Protein AF-A0AA36FVT6-F1 (afdb_monomer)

Nearest PDB structures (foldseek):
  1o7d-assembly1_D  TM=7.361E-01  e=1.293E-08  Bos taurus
  5xqo-assembly1_A  TM=3.105E-01  e=2.558E-03  Penicillium chrysogenum
  5xdn-assembly1_B  TM=1.486E-01  e=8.390E+00  Homo sapiens

Foldseek 3Di:
DDDDDDAFDQKFFDDDDDDDPDPVPFFAKEKEWCDDDPPDDPSYHYDYDQQWDWDDAPFKIWIAGSQWRDTQKIATPVGDIKGKDKFKWKFFKDDFPPDPDPPGDQIDADPDDHTPDDTHGADADRGWIKMWIDGPAKTKIWGQHHPQWRKIKMWIDGHPAQWTKIKIKTHNLPPPGWMWMFIDIDIPDPQPQADWDDDVLQWIFGDDTDTDDTWFQAHRPPPPRGTRNRTDTDMDMDIDGDFDFADDPDPPPPDRTDFAALSRNVRVCCVVPPDDDDDDPDDDPDRMDDFWPHDDQSQKDWPDKAWDWDAQPPPPVSDIHTAQKIKTKMAGADHDPRGPPCPSPPPRPPDFWDQPCNTTDDGWPFKWWADPVNPGTHPDTDRIGGHDHSDMTMMMTGD

pLDDT: mean 87.72, std 10.29, range [48.97, 98.25]

Mean predicted aligned error: 7.62 Å

Solvent-accessible surface area (backbone atoms only — not comparable to full-atom values): 23651 Å² total; per-residue (Å²): 141,88,81,91,80,87,70,62,51,70,44,48,75,76,84,86,89,79,91,74,97,67,74,88,82,63,85,67,45,42,33,35,16,74,62,85,63,88,87,64,55,87,84,45,52,78,45,80,43,69,58,64,47,79,50,68,51,83,44,33,34,41,31,23,35,42,62,43,44,35,53,43,32,43,34,40,68,90,66,56,71,44,52,30,50,52,48,51,31,35,30,40,50,38,63,85,79,78,63,100,55,98,83,66,74,83,32,26,23,88,87,40,91,40,56,64,59,78,74,36,79,56,64,61,62,102,69,36,58,38,41,33,40,44,38,90,57,45,30,36,36,43,14,42,47,36,66,94,26,67,26,38,40,34,40,36,43,39,57,80,41,75,44,40,36,36,39,38,36,39,38,57,51,84,58,94,59,46,42,33,36,29,64,44,76,46,60,80,71,90,48,87,94,64,44,68,37,66,53,93,84,72,48,29,34,71,50,93,84,53,74,74,55,70,35,22,84,35,44,36,85,82,80,77,85,48,45,38,68,81,55,58,77,42,78,50,79,49,72,49,73,83,80,65,65,58,85,64,93,64,81,86,77,80,70,71,65,54,58,50,32,64,68,54,48,51,51,52,44,54,69,78,62,55,86,86,82,86,86,78,91,80,83,67,94,72,53,75,50,62,47,35,66,57,70,70,53,84,48,48,44,81,78,42,79,44,79,36,64,50,76,68,35,79,90,54,90,55,43,65,48,80,45,66,31,33,42,39,32,40,34,27,56,57,61,36,78,44,45,72,74,45,84,68,58,76,75,37,70,81,63,55,60,45,56,61,52,70,39,40,67,61,75,59,74,46,28,20,45,31,43,91,84,64,83,46,68,47,86,61,75,43,54,66,41,76,51,53,69,68,35,76,48,28,33,42,38,32,86

Secondary structure (DSSP, 8-state):
--------TTEE--------SS-TTPPPPEEEESSPPTT--TTSEEEE--S-EEEE-SSEEEEE-TTT--EEEEEETTS-EEEEEEEEEEEPBPPTT-S--TT-----SSS---BSSS-EEPPPPSS--EEEEE-SSEEEEEEE--GGGT-EEEEEEETT-SEEEEEEEE--TT--S-EEEEEEEEES---TT---EEETTTEEES---EEEEEE-SS--SSS--S-S-----EEEEEEEE--PBP--SS---S-SEE---HHHHHHHHHHHS-------SS--S-S-EESBSSPPPTTEEEEEEEEEEPPPBTTTTTB--EEEEEEEEEEE----TTBS-TTTHHHHTT--EEESTTTBSS---EEEEE-TTSSSEEEEE-SEEE--TT-EEEEEEE-

InterPro domains:
  IPR011013 Galactose mutarotase-like domain superfamily [SSF74650] (46-396)
  IPR011682 Glycosyl hydrolase family 38, C-terminal [PF07748] (55-206)
  IPR050843 Glycosyl Hydrolase Family 38 [PTHR11607] (3-206)

Organism: NCBI:txid96644

Sequence (399 aa):
MCFWAEVSALASEVFELHSMDEPSTAELVLVKGRAKPEGLDDFFEFEQSSGSVELSNSLLTAVFSGNTGFLKEIRLESGEKVDVNAHFVKYGARPSGSLKNRGGDNLSGAYIFLPNGAAKPMDYVSQPAFVVAEGPLVKRVLAMGPNDGKLVQSYSLEKGSYLIGICNTIDLSNRPDNIEVALRFETNIDSGADLFTDLNGLQMIRHVEVMLDRRTQQDDNRGLLQALADNRPTVSHFRLLLEPLETTSQKIADSPMGHLTSIAHHASLSLLYPWVKIMGKGIPTHRNVRGLTSSLPCDVHLVTLRTMTGPTDYNNNRAVKPKNEAALVLRRWLPECRGSRSILDQECTNLTQVNVRDLFVGSVKSVHEASLTMLYVDETPRELVALEPHRVKTVKIVY

Structure (mmCIF, N/CA/C/O backbone):
data_AF-A0AA36FVT6-F1
#
_entry.id   AF-A0AA36FVT6-F1
#
loop_
_atom_site.group_PDB
_atom_site.id
_atom_site.type_symbol
_atom_site.label_atom_id
_atom_site.label_alt_id
_atom_site.label_comp_id
_atom_site.label_asym_id
_atom_site.label_entity_id
_atom_site.label_seq_id
_atom_site.pdbx_PDB_ins_code
_atom_site.Cartn_x
_atom_site.Cartn_y
_atom_site.Cartn_z
_atom_site.occupancy
_atom_site.B_iso_or_equiv
_atom_site.auth_seq_id
_atom_site.auth_comp_id
_atom_site.auth_asym_id
_atom_site.auth_atom_id
_atom_site.pdbx_PDB_model_num
ATOM 1 N N . MET A 1 1 ? -2.789 21.930 1.749 1.00 80.12 1 MET A N 1
ATOM 2 C CA . MET A 1 1 ? -3.147 22.113 0.327 1.00 80.12 1 MET A CA 1
ATOM 3 C C . MET A 1 1 ? -3.119 20.763 -0.378 1.00 80.12 1 MET A C 1
ATOM 5 O O . MET A 1 1 ? -2.156 20.026 -0.197 1.00 80.12 1 MET A O 1
ATOM 9 N N . CYS A 1 2 ? -4.160 20.445 -1.145 1.00 87.88 2 CYS A N 1
ATOM 10 C CA . CYS A 1 2 ? -4.213 19.294 -2.051 1.00 87.88 2 CYS A CA 1
ATOM 11 C C . CYS A 1 2 ? -4.591 19.812 -3.443 1.00 87.88 2 CYS A C 1
ATOM 13 O O . CYS A 1 2 ? -5.366 20.761 -3.530 1.00 87.88 2 CYS A O 1
ATOM 15 N N . PHE A 1 3 ? -4.079 19.199 -4.506 1.00 89.06 3 PHE A N 1
ATOM 16 C CA . PHE A 1 3 ? -4.468 19.499 -5.884 1.00 89.06 3 PHE A CA 1
ATOM 17 C C . PHE A 1 3 ? -4.393 18.223 -6.728 1.00 89.06 3 PHE A C 1
ATOM 19 O O . PHE A 1 3 ? -3.724 17.264 -6.339 1.00 89.06 3 PHE A O 1
ATOM 26 N N . TRP A 1 4 ? -5.089 18.212 -7.863 1.00 88.00 4 TRP A N 1
ATOM 27 C CA . TRP A 1 4 ? -4.993 17.134 -8.843 1.00 88.00 4 TRP A CA 1
ATOM 28 C C . TRP A 1 4 ? -3.821 17.384 -9.784 1.00 88.00 4 TRP A C 1
ATOM 30 O O . TRP A 1 4 ? -3.707 18.465 -10.358 1.00 88.00 4 TRP A O 1
ATOM 40 N N . ALA A 1 5 ? -2.972 16.374 -9.940 1.00 89.75 5 ALA A N 1
ATOM 41 C CA . ALA A 1 5 ? -1.885 16.367 -10.903 1.00 89.75 5 ALA A CA 1
ATOM 42 C C . ALA A 1 5 ? -2.087 15.195 -11.860 1.00 89.75 5 ALA A C 1
ATOM 44 O O . ALA A 1 5 ? -2.296 14.064 -11.423 1.00 89.75 5 ALA A O 1
ATOM 45 N N . GLU A 1 6 ? -1.992 15.470 -13.153 1.00 89.00 6 GLU A N 1
ATOM 46 C CA . GLU A 1 6 ? -1.902 14.452 -14.190 1.00 89.00 6 GLU A CA 1
ATOM 47 C C . GLU A 1 6 ? -0.474 14.466 -14.728 1.00 89.00 6 GLU A C 1
ATOM 49 O O . GLU A 1 6 ? 0.053 15.522 -15.072 1.00 89.00 6 GLU A O 1
ATOM 54 N N . VAL A 1 7 ? 0.175 13.304 -14.760 1.00 89.56 7 VAL A N 1
ATOM 55 C CA . VAL A 1 7 ? 1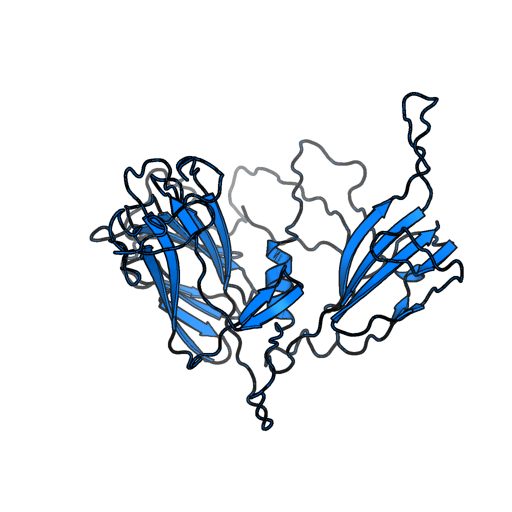.548 13.169 -15.255 1.00 89.56 7 VAL A CA 1
ATOM 56 C C . VAL A 1 7 ? 1.605 11.963 -16.165 1.00 89.56 7 VAL A C 1
ATOM 58 O O . VAL A 1 7 ? 1.086 10.892 -15.848 1.00 89.56 7 VAL A O 1
ATOM 61 N N . SER A 1 8 ? 2.254 12.150 -17.307 1.00 89.56 8 SER A N 1
ATOM 62 C CA . SER A 1 8 ? 2.417 11.093 -18.298 1.00 89.56 8 SER A CA 1
ATOM 63 C C . SER A 1 8 ? 3.324 9.962 -17.796 1.00 89.56 8 SER A C 1
ATOM 65 O O . SER A 1 8 ? 4.133 10.131 -16.883 1.00 89.56 8 SER A O 1
ATOM 67 N N . ALA A 1 9 ? 3.214 8.788 -18.418 1.00 89.12 9 ALA A N 1
ATOM 68 C CA . ALA A 1 9 ? 4.025 7.634 -18.051 1.00 89.12 9 ALA A CA 1
ATOM 69 C C . ALA A 1 9 ? 5.533 7.926 -18.194 1.00 89.12 9 ALA A C 1
ATOM 71 O O . ALA A 1 9 ? 5.986 8.446 -19.215 1.00 89.12 9 ALA A O 1
ATOM 72 N N . LEU A 1 10 ? 6.306 7.579 -17.155 1.00 91.44 10 LEU A N 1
ATOM 73 C CA . LEU A 1 10 ? 7.747 7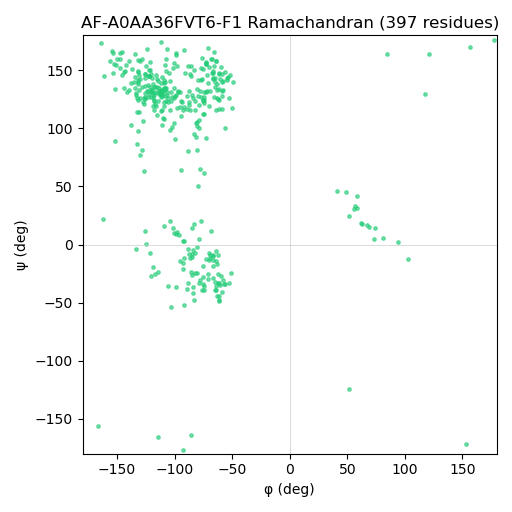.852 -17.051 1.00 91.44 10 LEU A CA 1
ATOM 74 C C . LEU A 1 10 ? 8.095 9.319 -17.374 1.00 91.44 10 LEU A C 1
ATOM 76 O O . LEU A 1 10 ? 9.020 9.594 -18.142 1.00 91.44 10 LEU A O 1
ATOM 80 N N . ALA A 1 11 ? 7.323 10.259 -16.831 1.00 91.62 11 ALA A N 1
ATOM 81 C CA . ALA A 1 11 ? 7.507 11.686 -17.057 1.00 91.62 11 ALA A CA 1
ATOM 82 C C . ALA A 1 11 ? 7.679 12.473 -15.752 1.00 91.62 11 ALA A C 1
ATOM 84 O O . ALA A 1 11 ? 7.430 11.968 -14.656 1.00 91.62 11 ALA A O 1
ATOM 85 N N . SER A 1 12 ? 8.092 13.731 -15.885 1.00 90.81 12 SER A N 1
ATOM 86 C CA . SER A 1 12 ? 8.058 14.726 -14.814 1.00 90.81 12 SER A CA 1
ATOM 87 C C . SER A 1 12 ? 7.250 15.941 -15.253 1.00 90.81 12 SER A C 1
ATOM 89 O O . SER A 1 12 ? 7.462 16.435 -16.360 1.00 90.81 12 SER A O 1
ATOM 91 N N . GLU A 1 13 ? 6.414 16.452 -14.354 1.00 89.62 13 GLU A N 1
ATOM 92 C CA . GLU A 1 13 ? 5.653 17.694 -14.522 1.00 89.62 13 GLU A CA 1
ATOM 93 C C . GLU A 1 13 ? 6.000 18.664 -13.385 1.00 89.62 13 GLU A C 1
ATOM 95 O O . GLU A 1 13 ? 6.334 18.244 -12.270 1.00 89.62 13 GLU A O 1
ATOM 100 N N . VAL A 1 14 ? 5.927 19.966 -13.662 1.00 90.50 14 VAL A N 1
ATOM 101 C CA . VAL A 1 14 ? 6.322 21.025 -12.723 1.00 90.50 14 VAL A CA 1
ATOM 102 C C . VAL A 1 14 ? 5.127 21.903 -12.389 1.00 90.50 14 VAL A C 1
ATOM 104 O O . VAL A 1 14 ? 4.521 22.507 -13.270 1.00 90.50 14 VAL A O 1
ATOM 107 N N . PHE A 1 15 ? 4.847 22.025 -11.093 1.00 89.69 15 PHE A N 1
ATOM 108 C CA . PHE A 1 15 ? 3.786 22.865 -10.548 1.00 89.69 15 PHE A CA 1
ATOM 109 C C . PHE A 1 15 ? 4.395 23.977 -9.692 1.00 89.69 15 PHE A C 1
ATOM 111 O O . PHE A 1 15 ? 5.371 23.752 -8.974 1.00 89.69 15 PHE A O 1
ATOM 118 N N . GLU A 1 16 ? 3.813 25.173 -9.755 1.00 89.19 16 GLU A N 1
ATOM 119 C CA . GLU A 1 16 ? 4.255 26.337 -8.986 1.00 89.19 16 GLU A CA 1
ATOM 120 C C . GLU A 1 16 ? 3.233 26.662 -7.894 1.00 89.19 16 GLU A C 1
ATOM 122 O O . GLU A 1 16 ? 2.029 26.692 -8.146 1.00 89.19 16 GLU A O 1
ATOM 127 N N . LEU A 1 17 ? 3.722 26.901 -6.676 1.00 87.81 17 LEU A N 1
ATOM 128 C CA . LEU A 1 17 ? 2.894 27.248 -5.524 1.00 87.81 17 LEU A CA 1
ATOM 129 C C . LEU A 1 17 ? 3.119 28.711 -5.168 1.00 87.81 17 LEU A C 1
ATOM 131 O O . LEU A 1 17 ? 4.234 29.101 -4.820 1.00 87.81 17 LEU A O 1
ATOM 135 N N . HIS A 1 18 ? 2.050 29.497 -5.240 1.00 85.06 18 HIS A N 1
ATOM 136 C CA . HIS A 1 18 ? 2.056 30.926 -4.947 1.00 85.06 18 HIS A CA 1
ATOM 137 C C . HIS A 1 18 ? 1.260 31.181 -3.668 1.00 85.06 18 HIS A C 1
ATOM 139 O O . HIS A 1 18 ? 0.158 30.659 -3.512 1.00 85.06 18 HIS A O 1
ATOM 145 N N . SER A 1 19 ? 1.824 31.965 -2.749 1.00 83.06 19 SER A N 1
ATOM 146 C CA . SER A 1 19 ? 1.078 32.461 -1.588 1.00 83.06 19 SER A CA 1
ATOM 147 C C . SER A 1 19 ? 0.162 33.597 -2.031 1.00 83.06 19 SER A C 1
ATOM 149 O O . SER A 1 19 ? 0.560 34.411 -2.863 1.00 83.06 19 SER A O 1
ATOM 151 N N . MET A 1 20 ? -1.039 33.666 -1.467 1.00 76.69 20 MET A N 1
ATOM 152 C CA . MET A 1 20 ? -1.988 34.759 -1.686 1.00 76.69 20 MET A CA 1
ATOM 153 C C . MET A 1 20 ? -2.499 35.264 -0.337 1.00 76.69 20 MET A C 1
ATOM 155 O O . MET A 1 20 ? -2.636 34.469 0.592 1.00 76.69 20 MET A O 1
ATOM 159 N N . ASP A 1 21 ? -2.768 36.567 -0.245 1.00 73.31 21 ASP A N 1
ATOM 160 C CA . ASP A 1 21 ? -3.175 37.223 1.006 1.00 73.31 21 ASP A CA 1
ATOM 161 C C . ASP A 1 21 ? -4.680 37.074 1.307 1.00 73.31 21 ASP A C 1
ATOM 163 O O . ASP A 1 21 ? -5.074 37.110 2.470 1.00 73.31 21 ASP A O 1
ATOM 167 N N . GLU A 1 22 ? -5.526 36.855 0.291 1.00 67.56 22 GLU A N 1
ATOM 168 C CA . GLU A 1 22 ? -6.965 36.605 0.462 1.00 67.56 22 GLU A CA 1
ATOM 169 C C . GLU A 1 22 ? -7.367 35.201 -0.030 1.00 67.56 22 GLU A C 1
ATOM 171 O O . GLU A 1 22 ? -6.980 34.799 -1.131 1.00 67.56 22 GLU A O 1
ATOM 176 N N . PRO A 1 23 ? -8.200 34.452 0.722 1.00 62.97 23 PRO A N 1
ATOM 177 C CA . PRO A 1 23 ? -8.568 33.067 0.409 1.00 62.97 23 PRO A CA 1
ATOM 178 C C . PRO A 1 23 ? -9.606 32.915 -0.722 1.00 62.97 23 PRO A C 1
ATOM 180 O O . PRO A 1 23 ? -10.251 31.876 -0.832 1.00 62.97 23 PRO A O 1
ATOM 183 N N . SER A 1 24 ? -9.780 33.920 -1.583 1.00 57.41 24 SER A N 1
ATOM 184 C CA . SER A 1 24 ? -11.012 34.169 -2.355 1.00 57.41 24 SER A CA 1
ATOM 185 C C . SER A 1 24 ? -11.424 33.105 -3.388 1.00 57.41 24 SER A C 1
ATOM 187 O O . SER A 1 24 ? -12.510 33.209 -3.954 1.00 57.41 24 SER A O 1
ATOM 189 N N . THR A 1 25 ? -10.616 32.065 -3.625 1.00 59.56 25 THR A N 1
ATOM 190 C CA . THR A 1 25 ? -10.931 30.972 -4.572 1.00 59.56 25 THR A CA 1
ATOM 191 C C . THR A 1 25 ? -10.677 29.556 -4.043 1.00 59.56 25 THR A C 1
ATOM 193 O O . THR A 1 25 ? -10.984 28.589 -4.741 1.00 59.56 25 THR A O 1
ATOM 196 N N . ALA A 1 26 ? -10.127 29.392 -2.835 1.00 63.12 26 ALA A N 1
ATOM 197 C CA . ALA A 1 26 ? -9.807 28.068 -2.307 1.00 63.12 26 ALA A CA 1
ATOM 198 C C . ALA A 1 26 ? -11.017 27.469 -1.577 1.00 63.12 26 ALA A C 1
ATOM 200 O O . ALA A 1 26 ? -11.491 28.021 -0.588 1.00 63.12 26 ALA A O 1
ATOM 201 N N . GLU A 1 27 ? -11.497 26.314 -2.040 1.00 72.81 27 GLU A N 1
ATOM 202 C CA . GLU A 1 27 ? -12.509 25.537 -1.321 1.00 72.81 27 GLU A CA 1
ATOM 203 C C . GLU A 1 27 ? -11.957 25.113 0.053 1.00 72.81 27 GLU A C 1
ATOM 205 O O . GLU A 1 27 ? -10.948 24.402 0.150 1.00 72.81 27 GLU A O 1
ATOM 210 N N . LEU A 1 28 ? -12.601 25.601 1.116 1.00 76.06 28 LEU A N 1
ATOM 211 C CA . LEU A 1 28 ? -12.169 25.402 2.497 1.00 76.06 28 LEU A CA 1
ATOM 212 C C . LEU A 1 28 ? -12.412 23.962 2.966 1.00 76.06 28 LEU A C 1
ATOM 214 O O . LEU A 1 28 ? -13.267 23.239 2.453 1.00 76.06 28 LEU A O 1
ATOM 218 N N . VAL A 1 29 ? -11.631 23.546 3.963 1.00 88.12 29 VAL A N 1
ATOM 219 C CA . VAL A 1 29 ? -11.785 22.246 4.623 1.00 88.12 29 VAL A CA 1
ATOM 220 C C . VAL A 1 29 ? -12.649 22.433 5.860 1.00 88.12 29 VAL A C 1
ATOM 222 O O . VAL A 1 29 ? -12.288 23.198 6.753 1.00 88.12 29 VAL A O 1
ATOM 225 N N . LEU A 1 30 ? -13.743 21.682 5.933 1.00 91.81 30 LEU A N 1
ATOM 226 C CA . LEU A 1 30 ? -14.578 21.610 7.124 1.00 91.81 30 LEU A CA 1
ATOM 227 C C . LEU A 1 30 ? -13.999 20.578 8.092 1.00 91.81 30 LEU A C 1
ATOM 229 O O . LEU A 1 30 ? -13.781 19.419 7.727 1.00 91.81 30 LEU A O 1
ATOM 233 N N . VAL A 1 31 ? -13.757 20.986 9.333 1.00 94.25 31 VAL A N 1
ATOM 234 C CA . VAL A 1 31 ? -13.250 20.109 10.387 1.00 94.25 31 VAL A CA 1
ATOM 235 C C . VAL A 1 31 ? -14.386 19.730 11.327 1.00 94.25 31 VAL A C 1
ATOM 237 O O . VAL A 1 31 ? -15.024 20.595 11.916 1.00 94.25 31 VAL A O 1
ATOM 240 N N . LYS A 1 32 ? -14.627 18.431 11.510 1.00 94.31 32 LYS A N 1
ATOM 241 C CA . LYS A 1 32 ? -15.653 17.914 12.422 1.00 94.31 32 LYS A CA 1
ATOM 242 C C . LYS A 1 32 ? -15.040 17.108 13.555 1.00 94.31 32 LYS A C 1
ATOM 244 O O . LYS A 1 32 ? -14.055 16.396 13.366 1.00 94.31 32 LYS A O 1
ATOM 249 N N . GLY A 1 33 ? -15.642 17.171 14.735 1.00 92.31 33 GLY A N 1
ATOM 250 C CA . GLY A 1 33 ? -15.237 16.347 15.875 1.00 92.31 33 GLY A CA 1
ATOM 251 C C . GLY A 1 33 ? -16.036 16.660 17.132 1.00 92.31 33 GLY A C 1
ATOM 252 O O . GLY A 1 33 ? -16.844 17.583 17.154 1.00 92.31 33 GLY A O 1
ATOM 253 N N . ARG A 1 34 ? -15.803 15.911 18.214 1.00 89.94 34 ARG A N 1
ATOM 254 C CA . ARG A 1 34 ? -16.538 16.128 19.477 1.00 89.94 34 ARG A CA 1
ATOM 255 C C . ARG A 1 34 ? -16.211 17.463 20.148 1.00 89.94 34 ARG A C 1
ATOM 257 O O . ARG A 1 34 ? -17.049 18.003 20.866 1.00 89.94 34 ARG A O 1
ATOM 264 N N . ALA A 1 35 ? -14.999 17.966 19.927 1.00 89.31 35 ALA A N 1
ATOM 265 C CA . ALA A 1 35 ? -14.499 19.238 20.431 1.00 89.31 35 ALA A CA 1
ATOM 266 C C . ALA A 1 35 ? -13.520 19.847 19.416 1.00 89.31 35 ALA A C 1
ATOM 268 O O . ALA A 1 35 ? -12.882 19.103 18.664 1.00 89.31 35 ALA A O 1
ATOM 269 N N . LYS A 1 36 ? -13.408 21.185 19.400 1.00 89.50 36 LYS A N 1
ATOM 270 C CA . LYS A 1 36 ? -12.467 21.902 18.526 1.00 89.50 36 LYS A CA 1
ATOM 271 C C . LYS A 1 36 ? -11.038 21.480 18.900 1.00 89.50 36 LYS A C 1
ATOM 273 O O . LYS A 1 36 ? -10.689 21.595 20.077 1.00 89.50 36 LYS A O 1
ATOM 278 N N . PRO A 1 37 ? -10.221 20.985 17.951 1.00 89.81 37 PRO A N 1
ATOM 279 C CA . PRO A 1 37 ? -8.825 20.667 18.222 1.00 89.81 37 PRO A CA 1
ATOM 280 C C . PRO A 1 37 ? -8.061 21.898 18.715 1.00 89.81 37 PRO A C 1
ATOM 282 O O . PRO A 1 37 ? -8.249 23.003 18.201 1.00 89.81 37 PRO A O 1
ATOM 285 N N . GLU A 1 38 ? -7.186 21.703 19.699 1.00 90.00 38 GLU A N 1
ATOM 286 C CA . GLU A 1 38 ? -6.296 22.763 20.168 1.00 90.00 38 GLU A CA 1
ATOM 287 C C . GLU A 1 38 ? -5.349 23.191 19.037 1.00 90.00 38 GLU A C 1
ATOM 289 O O . GLU A 1 38 ? -4.780 22.349 18.341 1.00 90.00 38 GLU A O 1
ATOM 294 N N . GLY A 1 39 ? -5.207 24.502 18.828 1.00 87.94 39 GLY A N 1
ATOM 295 C CA . GLY A 1 39 ? -4.367 25.050 17.761 1.00 87.94 39 GLY A CA 1
ATOM 296 C C . GLY A 1 39 ? -4.949 24.928 16.348 1.00 87.94 39 GLY A C 1
ATOM 297 O O . GLY A 1 39 ? -4.206 25.112 15.386 1.00 87.94 39 GLY A O 1
ATOM 298 N N . LEU A 1 40 ? -6.247 24.622 16.196 1.00 87.50 40 LEU A N 1
ATOM 299 C CA . LEU A 1 40 ? -6.900 24.716 14.890 1.00 87.50 40 LEU A CA 1
ATOM 300 C C . LEU A 1 40 ? -6.914 26.178 14.426 1.00 87.50 40 LEU A C 1
ATOM 302 O O . LEU A 1 40 ? -7.553 27.015 15.066 1.00 87.50 40 LEU A O 1
ATOM 306 N N . ASP A 1 41 ? -6.211 26.435 13.323 1.00 85.88 41 ASP A N 1
ATOM 307 C CA . ASP A 1 41 ? -6.137 27.736 12.657 1.00 85.88 41 ASP A CA 1
ATOM 308 C C . ASP A 1 41 ? -7.543 28.265 12.330 1.00 85.88 41 ASP A C 1
ATOM 310 O O . ASP A 1 41 ? -8.420 27.492 11.932 1.00 85.88 41 ASP A O 1
ATOM 314 N N . ASP A 1 42 ? -7.753 29.574 12.484 1.00 80.75 42 ASP A N 1
ATOM 315 C CA . ASP A 1 42 ? -9.034 30.234 12.202 1.00 80.75 42 ASP A CA 1
ATOM 316 C C . ASP A 1 42 ? -9.423 30.157 10.716 1.00 80.75 42 ASP A C 1
ATOM 318 O O . ASP A 1 42 ? -10.585 30.354 10.368 1.00 80.75 42 ASP A O 1
ATOM 322 N N . PHE A 1 43 ? -8.474 29.799 9.846 1.00 79.38 43 PHE A N 1
ATOM 323 C CA . PHE A 1 43 ? -8.719 29.441 8.454 1.00 79.38 43 PHE A CA 1
ATOM 324 C C . PHE A 1 43 ? -9.665 28.237 8.281 1.00 79.38 43 PHE A C 1
ATOM 326 O O . PHE A 1 43 ? -10.315 28.117 7.243 1.00 79.38 43 PHE A O 1
ATOM 333 N N . PHE A 1 44 ? -9.742 27.325 9.257 1.00 86.06 44 PHE A N 1
ATOM 334 C CA . PHE A 1 44 ? -10.593 26.137 9.177 1.00 86.06 44 PHE A CA 1
ATOM 335 C C . PHE A 1 44 ? -11.910 26.325 9.926 1.00 86.06 44 PHE A C 1
ATOM 337 O O . PHE A 1 44 ? -11.937 26.618 11.124 1.00 86.06 44 PHE A O 1
ATOM 344 N N . GLU A 1 45 ? -13.016 26.038 9.244 1.00 88.75 45 GLU A N 1
ATOM 345 C CA . GLU A 1 45 ? -14.321 25.950 9.891 1.00 88.75 45 GLU A CA 1
ATOM 346 C C . GLU A 1 45 ? -14.395 24.697 10.768 1.00 88.75 45 GLU A C 1
ATOM 348 O O . GLU A 1 45 ? -13.937 23.617 10.381 1.00 88.75 45 GLU A O 1
ATOM 353 N N . PHE A 1 46 ? -14.988 24.837 11.956 1.00 92.25 46 PHE A N 1
ATOM 354 C CA . PHE A 1 46 ? -15.190 23.731 12.884 1.00 92.25 46 PHE A CA 1
ATOM 355 C C . PHE A 1 46 ? -16.676 23.491 13.155 1.00 92.25 46 PHE A C 1
ATOM 357 O O . PHE A 1 46 ? -17.384 24.393 13.600 1.00 92.25 46 PHE A O 1
ATOM 364 N N . GLU A 1 47 ? -17.116 22.248 12.975 1.00 92.88 47 GLU A N 1
ATOM 365 C CA . GLU A 1 47 ? -18.460 21.784 13.312 1.00 92.88 47 GLU A CA 1
ATOM 366 C C . GLU A 1 47 ? -18.394 20.685 14.380 1.00 92.88 47 GLU A C 1
ATOM 368 O O . GLU A 1 47 ? -17.686 19.679 14.255 1.00 92.88 47 GLU A O 1
ATOM 373 N N . GLN A 1 48 ? -19.164 20.853 15.454 1.00 91.44 48 GLN A N 1
ATOM 374 C CA . GLN A 1 48 ? -19.233 19.842 16.497 1.00 91.44 48 GLN A CA 1
ATOM 375 C C . GLN A 1 48 ? -20.063 18.638 16.031 1.00 91.44 48 GLN A C 1
ATOM 377 O O . GLN A 1 48 ? -21.217 18.781 15.641 1.00 91.44 48 GLN A O 1
ATOM 382 N N . SER A 1 49 ? -19.501 17.433 16.139 1.00 86.31 49 SER A N 1
ATOM 383 C CA . SER A 1 49 ? -20.175 16.178 15.802 1.00 86.31 49 SER A CA 1
ATOM 384 C C . SER A 1 49 ? -19.855 15.083 16.820 1.00 86.31 49 SER A C 1
ATOM 386 O O . SER A 1 49 ? -18.702 14.882 17.206 1.00 86.31 49 SER A O 1
ATOM 388 N N . SER A 1 50 ? -20.891 14.379 17.280 1.00 80.19 50 SER A N 1
ATOM 389 C CA . SER A 1 50 ? -20.808 13.306 18.286 1.00 80.19 50 SER A CA 1
ATOM 390 C C . SER A 1 50 ? -21.341 11.955 17.792 1.00 80.19 50 SER A C 1
ATOM 392 O O . SER A 1 50 ? -21.193 10.948 18.485 1.00 80.19 50 SER A O 1
ATOM 394 N N . GLY A 1 51 ? -21.951 11.927 16.603 1.00 87.88 51 GLY A N 1
ATOM 395 C CA . GLY A 1 51 ? -22.552 10.741 15.998 1.00 87.88 51 GLY A CA 1
ATOM 396 C C . GLY A 1 51 ? -21.603 9.974 15.079 1.00 87.88 51 GLY A C 1
ATOM 397 O O . GLY A 1 51 ? -20.431 10.311 14.927 1.00 87.88 51 GLY A O 1
ATOM 398 N N . SER A 1 52 ? -22.129 8.916 14.455 1.00 93.44 52 SER A N 1
ATOM 399 C CA . SER A 1 52 ? -21.421 8.268 13.343 1.00 93.44 52 SER A CA 1
ATOM 400 C C . SER A 1 52 ? -21.215 9.267 12.209 1.00 93.44 52 SER A C 1
ATOM 402 O O . SER A 1 52 ? -22.104 10.073 11.940 1.00 93.44 52 SER A O 1
ATOM 404 N N . VAL A 1 53 ? -20.068 9.191 11.541 1.00 94.62 53 VAL A N 1
ATOM 405 C CA . VAL A 1 53 ? -19.735 10.084 10.427 1.00 94.62 53 VAL A CA 1
ATOM 406 C C . VAL A 1 53 ? -19.762 9.302 9.126 1.00 94.62 53 VAL A C 1
ATOM 408 O O . VAL A 1 53 ? -19.220 8.203 9.056 1.00 94.62 53 VAL A O 1
ATOM 411 N N . GLU A 1 54 ? -20.378 9.870 8.097 1.00 95.94 54 GLU A N 1
ATOM 412 C CA . GLU A 1 54 ? -20.383 9.326 6.742 1.00 95.94 54 GLU A CA 1
ATOM 413 C C . GLU A 1 54 ? -19.496 10.181 5.845 1.00 95.94 54 GLU A C 1
ATOM 415 O O . GLU A 1 54 ? -19.706 11.387 5.727 1.00 95.94 54 GLU A O 1
ATOM 420 N N . LEU A 1 55 ? -18.508 9.556 5.204 1.00 96.62 55 LEU A N 1
ATOM 421 C CA . LEU A 1 55 ? -17.704 10.190 4.168 1.00 96.62 55 LEU A CA 1
ATOM 422 C C . LEU A 1 55 ? -17.970 9.503 2.837 1.00 96.62 55 LEU A C 1
ATOM 424 O O . LEU A 1 55 ? -17.749 8.302 2.701 1.00 96.62 55 LEU A O 1
ATOM 428 N N . SER A 1 56 ? -18.379 10.284 1.845 1.00 96.69 56 SER A N 1
ATOM 429 C CA . SER A 1 56 ? -18.657 9.788 0.495 1.00 96.69 56 SER A CA 1
ATOM 430 C C . SER A 1 56 ? -17.813 10.502 -0.549 1.00 96.69 56 SER A C 1
ATOM 432 O O . SER A 1 56 ? -17.568 11.711 -0.442 1.00 96.69 56 SER A O 1
ATOM 434 N N . ASN A 1 57 ? -17.413 9.763 -1.576 1.00 95.44 57 ASN A N 1
ATOM 435 C CA . ASN A 1 57 ? -17.019 10.305 -2.871 1.00 95.44 57 ASN A CA 1
ATOM 436 C C . ASN A 1 57 ? -18.036 9.841 -3.934 1.00 95.44 57 ASN A C 1
ATOM 438 O O . ASN A 1 57 ? -19.126 9.394 -3.585 1.00 95.44 57 ASN A O 1
ATOM 442 N N . SER A 1 58 ? -17.705 9.970 -5.219 1.00 94.12 58 SER A N 1
ATOM 443 C CA . SER A 1 58 ? -18.600 9.562 -6.308 1.00 94.12 58 SER A CA 1
ATOM 444 C C . SER A 1 58 ? -18.788 8.048 -6.447 1.00 94.12 58 SER A C 1
ATOM 446 O O . SER A 1 58 ? -19.669 7.657 -7.183 1.00 94.12 58 SER A O 1
ATOM 448 N N . LEU A 1 59 ? -17.971 7.211 -5.797 1.00 93.31 59 LEU A N 1
ATOM 449 C CA . LEU A 1 59 ? -17.908 5.760 -6.040 1.00 93.31 59 LEU A CA 1
ATOM 450 C C . LEU A 1 59 ? -18.223 4.911 -4.801 1.00 93.31 59 LEU A C 1
ATOM 452 O O . LEU A 1 59 ? -18.649 3.760 -4.917 1.00 93.31 59 LEU A O 1
ATOM 456 N N . LEU A 1 60 ? -17.971 5.443 -3.604 1.00 95.62 60 LEU A N 1
ATOM 457 C CA . LEU A 1 60 ? -18.232 4.760 -2.344 1.00 95.62 60 LEU A CA 1
ATOM 458 C C . LEU A 1 60 ? -18.560 5.733 -1.213 1.00 95.62 60 LEU A C 1
ATOM 460 O O . LEU A 1 60 ? -18.197 6.912 -1.224 1.00 95.62 60 LEU A O 1
ATOM 464 N N . THR A 1 61 ? -19.201 5.183 -0.190 1.00 97.81 61 THR A N 1
ATOM 465 C CA . THR A 1 61 ? -19.418 5.796 1.117 1.00 97.81 61 THR A CA 1
ATOM 466 C C . THR A 1 61 ? -18.791 4.921 2.194 1.00 97.81 61 THR A C 1
ATOM 468 O O . THR A 1 61 ? -19.082 3.731 2.281 1.00 97.81 61 THR A O 1
ATOM 471 N N . ALA A 1 62 ? -17.949 5.510 3.036 1.00 97.88 62 ALA A N 1
ATOM 472 C CA . ALA A 1 62 ? -17.411 4.885 4.234 1.00 97.88 62 ALA A CA 1
ATOM 473 C C . ALA A 1 62 ? -18.088 5.487 5.464 1.00 97.88 62 ALA A C 1
ATOM 475 O O . ALA A 1 62 ? -18.162 6.711 5.604 1.00 97.88 62 ALA A O 1
ATOM 476 N N . VAL A 1 63 ? -18.560 4.631 6.366 1.00 97.50 63 VAL A N 1
ATOM 477 C CA . VAL A 1 63 ? -19.174 5.068 7.618 1.00 97.50 63 VAL A CA 1
ATOM 478 C C . VAL A 1 63 ? -18.242 4.768 8.780 1.00 97.50 63 VAL A C 1
ATOM 480 O O . VAL A 1 63 ? -17.707 3.666 8.898 1.00 97.50 63 VAL A O 1
ATOM 483 N N . PHE A 1 64 ? -18.088 5.739 9.672 1.00 96.50 64 PHE A N 1
ATOM 484 C CA . PHE A 1 64 ? -17.209 5.691 10.831 1.00 96.50 64 PHE A CA 1
ATOM 485 C C . PHE A 1 64 ? -18.017 5.720 12.124 1.00 96.50 64 PHE A C 1
ATOM 487 O O . PHE A 1 64 ? -19.024 6.424 12.248 1.00 96.50 64 PHE A O 1
ATOM 494 N N . SER A 1 65 ? -17.574 4.938 13.102 1.00 93.62 65 SER A N 1
ATOM 495 C CA . SER A 1 65 ? -18.156 4.895 14.438 1.00 93.62 65 SER A CA 1
ATOM 496 C C . SER A 1 65 ? -18.017 6.247 15.131 1.00 93.62 65 SER A C 1
ATOM 498 O O . SER A 1 65 ? -16.910 6.743 15.315 1.00 93.62 65 SER A O 1
ATOM 500 N N . GLY A 1 66 ? -19.127 6.805 15.611 1.00 91.56 66 GLY A N 1
ATOM 501 C CA . GLY A 1 66 ? -19.106 8.015 16.439 1.00 91.56 66 GLY A CA 1
ATOM 502 C C . GLY A 1 66 ? -18.450 7.811 17.802 1.00 91.56 66 GLY A C 1
ATOM 503 O O . GLY A 1 66 ? -18.131 8.787 18.472 1.00 91.56 66 GLY A O 1
ATOM 504 N N . ASN A 1 67 ? -18.222 6.556 18.212 1.00 90.06 67 ASN A N 1
ATOM 505 C CA . ASN A 1 67 ? -17.582 6.202 19.478 1.00 90.06 67 ASN A CA 1
ATOM 506 C C . ASN A 1 67 ? -16.057 6.111 19.348 1.00 90.06 67 ASN A C 1
ATOM 508 O O . ASN A 1 67 ? -15.357 6.547 20.259 1.00 90.06 67 ASN A O 1
ATOM 512 N N . THR A 1 68 ? -15.549 5.582 18.230 1.00 91.12 68 THR A N 1
ATOM 513 C CA . THR A 1 68 ? -14.113 5.298 18.041 1.00 91.12 68 THR A CA 1
ATOM 514 C C . THR A 1 68 ? -13.452 6.064 16.899 1.00 91.12 68 THR A C 1
ATOM 516 O O . THR A 1 68 ? -12.234 6.170 16.874 1.00 91.12 68 THR A O 1
ATOM 519 N N . GLY A 1 69 ? -14.221 6.586 15.942 1.00 93.75 69 GLY A N 1
ATOM 520 C CA . GLY A 1 69 ? -13.707 7.123 14.681 1.00 93.75 69 GLY A CA 1
ATOM 521 C C . GLY A 1 69 ? -13.229 6.048 13.695 1.00 93.75 69 GLY A C 1
ATOM 522 O O . GLY A 1 69 ? -12.688 6.386 12.647 1.00 93.75 69 GLY A O 1
ATOM 523 N N . PHE A 1 70 ? -13.406 4.759 14.005 1.00 95.12 70 PHE A N 1
ATOM 524 C CA . PHE A 1 70 ? -12.981 3.659 13.135 1.00 95.12 70 PHE A CA 1
ATOM 525 C C . PHE A 1 70 ? -14.057 3.265 12.137 1.00 95.12 70 PHE A C 1
ATOM 527 O O . PHE A 1 70 ? -15.250 3.482 12.369 1.00 95.12 70 PHE A O 1
ATOM 534 N N . LEU A 1 71 ? -13.610 2.705 11.015 1.00 96.88 71 LEU A N 1
ATOM 535 C CA . LEU A 1 71 ? -14.479 2.240 9.945 1.00 96.88 71 LEU A CA 1
ATOM 536 C C . LEU A 1 71 ? -15.444 1.182 10.492 1.00 96.88 71 LEU A C 1
ATOM 538 O O . LEU A 1 71 ? -14.999 0.243 11.152 1.00 96.88 71 LEU A O 1
ATOM 542 N N . LYS A 1 72 ? -16.743 1.382 10.240 1.00 95.75 72 LYS A N 1
ATOM 543 C CA . LYS A 1 72 ? -17.827 0.466 10.625 1.00 95.75 72 LYS A CA 1
ATOM 544 C C . LYS A 1 72 ? -18.539 -0.178 9.429 1.00 95.75 72 LYS A C 1
ATOM 546 O O . LYS A 1 72 ? -19.175 -1.215 9.575 1.00 95.75 72 LYS A O 1
ATOM 551 N N . GLU A 1 73 ? -18.490 0.462 8.262 1.00 97.56 73 GLU A N 1
ATOM 552 C CA . GLU A 1 73 ? -19.255 0.054 7.082 1.00 97.56 73 GLU A CA 1
ATOM 553 C C . GLU A 1 73 ? -18.662 0.675 5.814 1.00 97.56 73 GLU A C 1
ATOM 555 O O . GLU A 1 73 ? -18.204 1.822 5.831 1.00 97.56 73 GLU A O 1
ATOM 560 N N . ILE A 1 74 ? -18.719 -0.067 4.709 1.00 97.56 74 ILE A N 1
ATOM 561 C CA . ILE A 1 74 ? -18.449 0.428 3.358 1.00 97.56 74 ILE A CA 1
ATOM 562 C C . ILE A 1 74 ? -19.687 0.160 2.503 1.00 97.56 74 ILE A C 1
ATOM 564 O O . ILE A 1 74 ? -20.175 -0.969 2.455 1.00 97.56 74 ILE A O 1
ATOM 568 N N . ARG A 1 75 ? -20.172 1.188 1.804 1.00 97.00 75 ARG A N 1
ATOM 569 C CA . ARG A 1 75 ? -21.232 1.098 0.795 1.00 97.00 75 ARG A CA 1
ATOM 570 C C . ARG A 1 75 ? -20.692 1.528 -0.557 1.00 97.00 75 ARG A C 1
ATOM 572 O O . ARG A 1 75 ? -20.078 2.588 -0.664 1.00 97.00 75 ARG A O 1
ATOM 579 N N . LEU A 1 76 ? -20.925 0.723 -1.577 1.00 93.88 76 LEU A N 1
ATOM 580 C CA . LEU A 1 76 ? -20.591 1.052 -2.956 1.00 93.88 76 LEU A CA 1
ATOM 581 C C . LEU A 1 76 ? -21.730 1.848 -3.595 1.00 93.88 76 LEU A C 1
ATOM 583 O O . LEU A 1 76 ? -22.885 1.704 -3.198 1.00 93.88 76 LEU A O 1
ATOM 587 N N . GLU A 1 77 ? -21.418 2.669 -4.598 1.00 90.75 77 GLU A N 1
ATOM 588 C CA . GLU A 1 77 ? -22.439 3.370 -5.393 1.00 90.75 77 GLU A CA 1
ATOM 589 C C . GLU A 1 77 ? -23.437 2.390 -6.041 1.00 90.75 77 GLU A C 1
ATOM 591 O O . GLU A 1 77 ? -24.631 2.672 -6.109 1.00 90.75 77 GLU A O 1
ATOM 596 N N . SER A 1 78 ? -22.969 1.200 -6.428 1.00 86.25 78 SER A N 1
ATOM 597 C CA . SER A 1 78 ? -23.776 0.103 -6.978 1.00 86.25 78 SER A CA 1
ATOM 598 C C . SER A 1 78 ? -24.773 -0.517 -5.983 1.00 86.25 78 SER A C 1
ATOM 600 O O . SER A 1 78 ? -25.652 -1.276 -6.389 1.00 86.25 78 SER A O 1
ATOM 602 N N . GLY A 1 79 ? -24.699 -0.150 -4.699 1.00 87.94 79 GLY A N 1
ATOM 603 C CA . GLY A 1 79 ? -25.663 -0.521 -3.662 1.00 87.94 79 GLY A CA 1
ATOM 604 C C . GLY A 1 79 ? -25.207 -1.643 -2.729 1.00 87.94 79 GLY A C 1
ATOM 605 O O . GLY A 1 79 ? -25.814 -1.828 -1.672 1.00 87.94 79 GLY A O 1
ATOM 606 N N . GLU A 1 80 ? -24.134 -2.370 -3.050 1.00 91.25 80 GLU A N 1
ATOM 607 C CA . GLU A 1 80 ? -23.573 -3.374 -2.149 1.00 91.25 80 GLU A CA 1
ATOM 608 C C . GLU A 1 80 ? -22.982 -2.721 -0.901 1.00 91.25 80 GLU A C 1
ATOM 610 O O . GLU A 1 80 ? -22.339 -1.666 -0.939 1.00 91.25 80 GLU A O 1
ATOM 615 N N . LYS A 1 81 ? -23.172 -3.401 0.225 1.00 94.75 81 LYS A N 1
ATOM 616 C CA . LYS A 1 81 ? -22.742 -2.951 1.538 1.00 94.75 81 LYS A CA 1
ATOM 617 C C . LYS A 1 81 ? -22.018 -4.081 2.258 1.00 94.75 81 LYS A C 1
ATOM 619 O O . LYS A 1 81 ? -22.488 -5.217 2.263 1.00 94.75 81 LYS A O 1
ATOM 624 N N . VAL A 1 82 ? -20.926 -3.732 2.930 1.00 95.75 82 VAL A N 1
ATOM 625 C CA . VAL A 1 82 ? -20.203 -4.616 3.845 1.00 95.75 82 VAL A CA 1
ATOM 626 C C . VAL A 1 82 ? -20.061 -3.924 5.191 1.00 95.75 82 VAL A C 1
ATOM 628 O O . VAL A 1 82 ? -19.579 -2.790 5.273 1.00 95.75 82 VAL A O 1
ATOM 631 N N . ASP A 1 83 ? -20.482 -4.616 6.245 1.00 96.88 83 ASP A N 1
ATOM 632 C CA . ASP A 1 83 ? -20.188 -4.214 7.615 1.00 96.88 83 ASP A CA 1
ATOM 633 C C . ASP A 1 83 ? -18.719 -4.550 7.890 1.00 96.88 83 ASP A C 1
ATOM 635 O O . ASP A 1 83 ? -18.253 -5.647 7.580 1.00 96.88 83 ASP A O 1
ATOM 639 N N . VAL A 1 84 ? -17.973 -3.597 8.444 1.00 94.00 84 VAL A N 1
ATOM 640 C CA . VAL A 1 84 ? -16.535 -3.732 8.698 1.00 94.00 84 VAL A CA 1
ATOM 641 C C . VAL A 1 84 ? -16.254 -3.281 10.116 1.00 94.00 84 VAL A C 1
ATOM 643 O O . VAL A 1 84 ? -16.364 -2.106 10.398 1.00 94.00 84 VAL A O 1
ATOM 646 N N . ASN A 1 85 ? -15.833 -4.164 11.008 1.00 92.62 85 ASN A N 1
ATOM 647 C CA . ASN A 1 85 ? -15.363 -3.798 12.338 1.00 92.62 85 ASN A CA 1
ATOM 648 C C . ASN A 1 85 ? -13.827 -3.771 12.357 1.00 92.62 85 ASN A C 1
ATOM 650 O O . ASN A 1 85 ? -13.171 -4.787 12.610 1.00 92.62 85 ASN A O 1
ATOM 654 N N . ALA A 1 86 ? -13.255 -2.599 12.063 1.00 91.81 86 ALA A N 1
ATOM 655 C CA . ALA A 1 86 ? -11.818 -2.362 12.166 1.00 91.81 86 ALA A CA 1
ATOM 656 C C . ALA A 1 86 ? -11.418 -2.117 13.629 1.00 91.81 86 ALA A C 1
ATOM 658 O O . ALA A 1 86 ? -11.890 -1.168 14.256 1.00 91.81 86 ALA A O 1
ATOM 659 N N . HIS A 1 87 ? -10.537 -2.953 14.179 1.00 92.69 87 HIS A N 1
ATOM 660 C CA . HIS A 1 87 ? -10.073 -2.827 15.561 1.00 92.69 87 HIS A CA 1
ATOM 661 C C . HIS A 1 87 ? -8.686 -3.449 15.768 1.00 92.69 87 HIS A C 1
ATOM 663 O O . HIS A 1 87 ? -8.178 -4.196 14.934 1.00 92.69 87 HIS A O 1
ATOM 669 N N . PHE A 1 88 ? -8.062 -3.142 16.905 1.00 94.19 88 PHE A N 1
ATOM 670 C CA . PHE A 1 88 ? -6.737 -3.648 17.257 1.00 94.19 88 PHE A CA 1
ATOM 671 C C . PHE A 1 88 ? -6.810 -4.755 18.302 1.00 94.19 88 PHE A C 1
ATOM 673 O O . PHE A 1 88 ? -7.578 -4.680 19.269 1.00 94.19 88 PHE A O 1
ATOM 680 N N . VAL A 1 89 ? -5.961 -5.760 18.121 1.00 94.75 89 VAL A N 1
ATOM 681 C CA . VAL A 1 89 ? -5.782 -6.873 19.054 1.00 94.75 89 VAL A CA 1
ATOM 682 C C . VAL A 1 89 ? -4.318 -6.992 19.460 1.00 94.75 89 VAL A C 1
ATOM 684 O O . VAL A 1 89 ? -3.420 -6.596 18.716 1.00 94.75 89 VAL A O 1
ATOM 687 N N . LYS A 1 90 ? -4.083 -7.550 20.647 1.00 94.88 90 LYS A N 1
ATOM 688 C CA . LYS A 1 90 ? -2.752 -7.846 21.175 1.00 94.88 90 LYS A CA 1
ATOM 689 C C . LYS A 1 90 ? -2.581 -9.324 21.501 1.00 94.88 90 LYS A C 1
ATOM 691 O O . LYS A 1 90 ? -3.496 -9.974 22.015 1.00 94.88 90 LYS A O 1
ATOM 696 N N . TYR A 1 91 ? -1.374 -9.816 21.274 1.00 95.50 91 TYR A N 1
ATOM 697 C CA . TYR A 1 91 ? -0.867 -11.080 21.786 1.00 95.50 91 TYR A CA 1
ATOM 698 C C . TYR A 1 91 ? 0.224 -10.803 22.824 1.00 95.50 91 TYR A C 1
ATOM 700 O O . TYR A 1 91 ? 0.996 -9.856 22.684 1.00 95.50 91 TYR A O 1
ATOM 708 N N . GLY A 1 92 ? 0.292 -11.629 23.868 1.00 93.31 92 GLY A N 1
ATOM 709 C CA . GLY A 1 92 ? 1.454 -11.676 24.756 1.00 93.31 92 GLY A CA 1
ATOM 710 C C . GLY A 1 92 ? 2.371 -12.837 24.380 1.00 93.31 92 GLY A C 1
ATOM 711 O O . GLY A 1 92 ? 1.952 -13.761 23.687 1.00 93.31 92 GLY A O 1
ATOM 712 N N . ALA A 1 93 ? 3.605 -12.837 24.879 1.00 91.00 93 ALA A N 1
ATOM 713 C CA . ALA A 1 93 ? 4.516 -13.967 24.697 1.00 91.00 93 ALA A CA 1
ATOM 714 C C . ALA A 1 93 ? 4.314 -15.039 25.775 1.00 91.00 93 ALA A C 1
ATOM 716 O O . ALA A 1 93 ? 4.034 -14.737 26.941 1.00 91.00 93 ALA A O 1
ATOM 717 N N . ARG A 1 94 ? 4.484 -16.305 25.389 1.00 86.81 94 ARG A N 1
ATOM 718 C CA . ARG A 1 94 ? 4.518 -17.430 26.331 1.00 86.81 94 ARG A CA 1
ATOM 719 C C . ARG A 1 94 ? 5.693 -17.280 27.315 1.00 86.81 94 ARG A C 1
ATOM 721 O O . ARG A 1 94 ? 6.803 -17.002 26.865 1.00 86.81 94 ARG A O 1
ATOM 728 N N . PRO A 1 95 ? 5.487 -17.483 28.631 1.00 79.69 95 PRO A N 1
ATOM 729 C CA . PRO A 1 95 ? 6.578 -17.427 29.597 1.00 79.69 95 PRO A CA 1
ATOM 730 C C . PRO A 1 95 ? 7.495 -18.653 29.495 1.00 79.69 95 PRO A C 1
ATOM 732 O O . PRO A 1 95 ? 7.079 -19.727 29.052 1.00 79.69 95 PRO A O 1
ATOM 735 N N . SER A 1 96 ? 8.733 -18.501 29.960 1.00 75.88 96 SER A N 1
ATOM 736 C CA . SER A 1 96 ? 9.673 -19.616 30.122 1.00 75.88 96 SER A CA 1
ATOM 737 C C . SER A 1 96 ? 9.143 -20.662 31.113 1.00 75.88 96 SER A C 1
ATOM 739 O O . SER A 1 96 ? 8.402 -20.337 32.039 1.00 75.88 96 SER A O 1
ATOM 741 N N . GLY A 1 97 ? 9.482 -21.927 30.892 1.00 73.81 97 GLY A N 1
ATOM 742 C CA . GLY A 1 97 ? 9.052 -23.104 31.645 1.00 73.81 97 GLY A CA 1
ATOM 743 C C . GLY A 1 97 ? 7.670 -23.640 31.267 1.00 73.81 97 GLY A C 1
ATOM 744 O O . GLY A 1 97 ? 7.165 -24.546 31.931 1.00 73.81 97 GLY A O 1
ATOM 745 N N . SER A 1 98 ?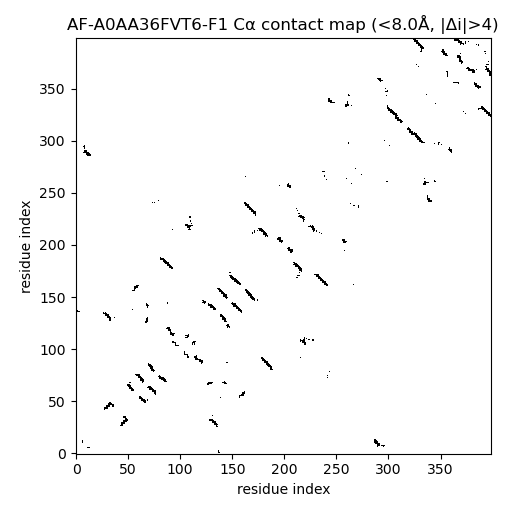 7.030 -23.094 30.229 1.00 70.88 98 SER A N 1
ATOM 746 C CA . SER A 1 98 ? 5.640 -23.431 29.878 1.00 70.88 98 SER A CA 1
ATOM 747 C C . SER A 1 98 ? 5.480 -24.800 29.211 1.00 70.88 98 SER A C 1
ATOM 749 O O . SER A 1 98 ? 4.371 -25.332 29.162 1.00 70.88 98 SER A O 1
ATOM 751 N N . LEU A 1 99 ? 6.557 -25.378 28.670 1.00 67.69 99 LEU A N 1
ATOM 752 C CA . LEU A 1 99 ? 6.549 -26.698 28.040 1.00 67.69 99 LEU A CA 1
ATOM 753 C C . LEU A 1 99 ? 7.476 -27.651 28.803 1.00 67.69 99 LEU A C 1
ATOM 755 O O . LEU A 1 99 ? 8.671 -27.402 28.932 1.00 67.69 99 LEU A O 1
ATOM 759 N N . LYS A 1 100 ? 6.944 -28.786 29.275 1.00 62.38 100 LYS A N 1
ATOM 760 C CA . LYS A 1 100 ? 7.735 -29.850 29.922 1.00 62.38 100 LYS A CA 1
ATOM 761 C C . LYS A 1 100 ? 8.472 -30.694 28.876 1.00 62.38 100 LYS A C 1
ATOM 763 O O . LYS A 1 100 ? 8.190 -31.880 28.715 1.00 62.38 100 LYS A O 1
ATOM 768 N N . ASN A 1 101 ? 9.413 -30.086 28.158 1.00 62.66 101 ASN A N 1
ATOM 769 C CA . ASN A 1 101 ? 10.122 -30.727 27.052 1.00 62.66 101 ASN A CA 1
ATOM 770 C C . ASN A 1 101 ? 11.629 -30.768 27.352 1.00 62.66 101 ASN A C 1
ATOM 772 O O . ASN A 1 101 ? 12.188 -29.825 27.899 1.00 62.66 101 ASN A O 1
ATOM 776 N N . ARG A 1 102 ? 12.319 -31.846 26.953 1.00 58.62 102 ARG A N 1
ATOM 777 C CA . ARG A 1 102 ? 13.773 -32.016 27.178 1.00 58.62 102 ARG A CA 1
ATOM 778 C C . ARG A 1 102 ? 14.663 -31.081 26.332 1.00 58.62 102 ARG A C 1
ATOM 780 O O . ARG A 1 102 ? 15.870 -31.079 26.531 1.00 58.62 102 ARG A O 1
ATOM 787 N N . GLY A 1 103 ? 14.090 -30.333 25.384 1.00 59.06 103 GLY A N 1
ATOM 788 C CA . GLY A 1 103 ? 14.806 -29.574 24.345 1.00 59.06 103 GLY A CA 1
ATOM 789 C C . GLY A 1 103 ? 14.944 -28.061 24.572 1.00 59.06 103 GLY A C 1
ATOM 790 O O . GLY A 1 103 ? 15.274 -27.362 23.621 1.00 59.06 103 GLY A O 1
ATOM 791 N N . GLY A 1 104 ? 14.686 -27.560 25.787 1.00 60.38 104 GLY A N 1
ATOM 792 C CA . GLY A 1 104 ? 14.699 -26.123 26.105 1.00 60.38 104 GLY A CA 1
ATOM 793 C C . GLY A 1 104 ? 13.380 -25.404 25.788 1.00 60.38 104 GLY A C 1
ATOM 794 O O . GLY A 1 104 ? 12.524 -25.932 25.074 1.00 60.38 104 GLY A O 1
ATOM 795 N N . ASP A 1 105 ? 13.200 -24.204 26.349 1.00 68.69 105 ASP A N 1
ATOM 796 C CA . ASP A 1 105 ? 12.029 -23.363 26.082 1.00 68.69 105 ASP A CA 1
ATOM 797 C C . ASP A 1 105 ? 12.161 -22.620 24.750 1.00 68.69 105 ASP A C 1
ATOM 799 O O . ASP A 1 105 ? 13.132 -21.902 24.504 1.00 68.69 105 ASP A O 1
ATOM 803 N N . ASN A 1 106 ? 11.137 -22.758 23.904 1.00 77.38 106 ASN A N 1
ATOM 804 C CA . ASN A 1 106 ? 10.939 -21.881 22.755 1.00 77.38 106 ASN A CA 1
ATOM 805 C C . ASN A 1 106 ? 10.096 -20.684 23.206 1.00 77.38 106 ASN A C 1
ATOM 807 O O . ASN A 1 106 ? 8.939 -20.854 23.599 1.00 77.38 106 ASN A O 1
ATOM 811 N N . LEU A 1 107 ? 10.678 -19.490 23.140 1.00 87.94 107 LEU A N 1
ATOM 812 C CA . LEU A 1 107 ? 10.035 -18.223 23.490 1.00 87.94 107 LEU A CA 1
ATOM 813 C C . LEU A 1 107 ? 9.743 -17.419 22.219 1.00 87.94 107 LEU A C 1
ATOM 815 O O . LEU A 1 107 ? 10.359 -17.660 21.182 1.00 87.94 107 LEU A O 1
ATOM 819 N N . SER A 1 108 ? 8.809 -16.465 22.287 1.00 92.50 108 SER A N 1
ATOM 820 C CA . SER A 1 108 ? 8.696 -15.456 21.225 1.00 92.50 108 SER A CA 1
ATOM 821 C C . SER A 1 108 ? 9.953 -14.588 21.198 1.00 92.50 108 SER A C 1
ATOM 823 O O . SER A 1 108 ? 10.424 -14.160 22.253 1.00 92.50 108 SER A O 1
ATOM 825 N N . GLY A 1 109 ? 10.417 -14.262 19.997 1.00 93.06 109 GLY A N 1
ATOM 826 C CA . GLY A 1 109 ? 11.548 -13.369 19.738 1.00 93.06 109 GLY A CA 1
ATOM 827 C C . GLY A 1 109 ? 11.579 -12.973 18.268 1.00 93.06 109 GLY A C 1
ATOM 828 O O . GLY A 1 109 ? 10.541 -13.023 17.611 1.00 93.06 109 GLY A O 1
ATOM 829 N N . ALA A 1 110 ? 12.736 -12.582 17.738 1.00 93.44 110 ALA A N 1
ATOM 830 C CA . ALA A 1 110 ? 12.849 -12.041 16.381 1.00 93.44 110 ALA A CA 1
ATOM 831 C C . ALA A 1 110 ? 12.312 -12.973 15.274 1.00 93.44 110 ALA A C 1
ATOM 833 O O . ALA A 1 110 ? 11.736 -12.495 14.300 1.00 93.44 110 ALA A O 1
ATOM 834 N N . TYR A 1 111 ? 12.448 -14.289 15.431 1.00 93.19 111 TYR A N 1
ATOM 835 C CA . TYR A 1 111 ? 12.081 -15.289 14.424 1.00 93.19 111 TYR A CA 1
ATOM 836 C C . TYR A 1 111 ? 10.798 -16.030 14.781 1.00 93.19 111 TYR A C 1
ATOM 838 O O . TYR A 1 111 ? 10.024 -16.408 13.904 1.00 93.19 111 TYR A O 1
ATOM 846 N N . ILE A 1 112 ? 10.584 -16.285 16.071 1.00 92.56 112 ILE A N 1
ATOM 847 C CA . ILE A 1 112 ? 9.492 -17.138 16.532 1.00 92.56 112 ILE A CA 1
ATOM 848 C C . ILE A 1 112 ? 8.312 -16.286 17.009 1.00 92.56 112 ILE A C 1
ATOM 850 O O . ILE A 1 112 ? 8.457 -15.432 17.890 1.00 92.56 112 ILE A O 1
ATOM 854 N N . PHE A 1 113 ? 7.118 -16.578 16.488 1.00 92.75 113 PHE A N 1
ATOM 855 C CA . PHE A 1 113 ? 5.848 -16.122 17.055 1.00 92.75 113 PHE A CA 1
ATOM 856 C C . PHE A 1 113 ? 5.193 -17.247 17.873 1.00 92.75 113 PHE A C 1
ATOM 858 O O . PHE A 1 113 ? 4.670 -18.211 17.315 1.00 92.75 113 PHE A O 1
ATOM 865 N N . LEU A 1 114 ? 5.249 -17.148 19.207 1.00 91.75 114 LEU A N 1
ATOM 866 C CA . LEU A 1 114 ? 4.634 -18.095 20.148 1.00 91.75 114 LEU A CA 1
ATOM 867 C C . LEU A 1 114 ? 3.761 -17.357 21.173 1.00 91.75 114 LEU A C 1
ATOM 869 O O . LEU A 1 114 ? 4.182 -17.130 22.318 1.00 91.75 114 LEU A O 1
ATOM 873 N N . PRO A 1 115 ? 2.523 -17.003 20.792 1.00 92.62 115 PRO A N 1
ATOM 874 C CA . PRO A 1 115 ? 1.643 -16.272 21.679 1.00 92.62 115 PRO A CA 1
ATOM 875 C C . PRO A 1 115 ? 1.247 -17.109 22.906 1.00 92.62 115 PRO A C 1
ATOM 877 O O . PRO A 1 115 ? 1.204 -18.346 22.880 1.00 92.62 115 PRO A O 1
ATOM 880 N N . ASN A 1 116 ? 0.918 -16.429 24.003 1.00 91.88 116 ASN A N 1
ATOM 881 C CA . ASN A 1 116 ? 0.416 -17.036 25.242 1.00 91.88 116 ASN A CA 1
ATOM 882 C C . ASN A 1 116 ? -1.099 -17.322 25.232 1.00 91.88 116 ASN A C 1
ATOM 884 O O . ASN A 1 116 ? -1.698 -17.516 26.289 1.00 91.88 116 ASN A O 1
ATOM 888 N N . GLY A 1 117 ? -1.718 -17.350 24.053 1.00 92.25 117 GLY A N 1
ATOM 889 C CA . GLY A 1 117 ? -3.140 -17.608 23.863 1.00 92.25 117 GLY A CA 1
ATOM 890 C C . GLY A 1 117 ? -3.670 -16.955 22.589 1.00 92.25 117 GLY A C 1
ATOM 891 O O . GLY A 1 117 ? -2.902 -16.429 21.786 1.00 92.25 117 GLY A O 1
ATOM 892 N N . ALA A 1 118 ? -4.992 -16.986 22.421 1.00 94.38 118 ALA A N 1
ATOM 893 C CA . ALA A 1 118 ? -5.668 -16.241 21.364 1.00 94.38 118 ALA A CA 1
ATOM 894 C C . ALA A 1 118 ? -5.497 -14.722 21.547 1.00 94.38 118 ALA A C 1
ATOM 896 O O . ALA A 1 118 ? -5.262 -14.241 22.661 1.00 94.38 118 ALA A O 1
ATOM 897 N N . ALA A 1 119 ? -5.651 -13.977 20.449 1.00 94.00 119 ALA A N 1
ATOM 898 C CA . ALA A 1 119 ? -5.590 -12.520 20.457 1.00 94.00 119 ALA A CA 1
ATOM 899 C C . ALA A 1 119 ? -6.636 -11.939 21.414 1.00 94.00 119 ALA A C 1
ATOM 901 O O . ALA A 1 119 ? -7.772 -12.416 21.465 1.00 94.00 119 ALA A O 1
ATOM 902 N N . LYS A 1 120 ? -6.268 -10.881 22.133 1.00 95.19 120 LYS A N 1
ATOM 903 C CA . LYS A 1 120 ? -7.176 -10.147 23.019 1.00 95.19 120 LYS A CA 1
ATOM 904 C C . LYS A 1 120 ? -7.429 -8.750 22.455 1.00 95.19 120 LYS A C 1
ATOM 906 O O . LYS A 1 120 ? -6.465 -8.127 22.008 1.00 95.19 120 LYS A O 1
ATOM 911 N N . PRO A 1 121 ? -8.668 -8.231 22.490 1.00 93.56 121 PRO A N 1
ATOM 912 C CA . PRO A 1 121 ? -8.929 -6.834 22.156 1.00 93.56 121 PRO A CA 1
ATOM 913 C C . PRO A 1 121 ? -8.048 -5.893 22.984 1.00 93.56 121 PRO A C 1
ATOM 915 O O . PRO A 1 121 ? -7.744 -6.176 24.146 1.00 93.56 121 PRO A O 1
ATOM 918 N N . MET A 1 122 ? -7.607 -4.794 22.378 1.00 92.44 122 MET A N 1
ATOM 919 C CA . MET A 1 122 ? -6.888 -3.746 23.102 1.00 92.44 122 MET A CA 1
ATOM 920 C C . MET A 1 122 ? -7.860 -2.747 23.734 1.00 92.44 122 MET A C 1
ATOM 922 O O . MET A 1 122 ? -8.908 -2.444 23.165 1.00 92.44 122 MET A O 1
ATOM 926 N N . ASP A 1 123 ? -7.486 -2.215 24.896 1.00 88.75 123 ASP A N 1
ATOM 927 C CA . ASP A 1 123 ? -8.323 -1.298 25.665 1.00 88.75 123 ASP A CA 1
ATOM 928 C C . ASP A 1 123 ? -8.248 0.135 25.117 1.00 88.75 123 ASP A C 1
ATOM 930 O O . ASP A 1 123 ? -7.169 0.684 24.864 1.00 88.75 123 ASP A O 1
ATOM 934 N N . TYR A 1 124 ? -9.416 0.756 24.972 1.00 87.25 124 TYR A N 1
ATOM 935 C CA . TYR A 1 124 ? -9.565 2.154 24.574 1.00 87.25 124 TYR A CA 1
ATOM 936 C C . TYR A 1 124 ? -9.847 3.014 25.804 1.00 87.25 124 TYR A C 1
ATOM 938 O O . TYR A 1 124 ? -10.397 2.547 26.804 1.00 87.25 124 TYR A O 1
ATOM 946 N N . VAL A 1 125 ? -9.532 4.306 25.719 1.00 84.94 125 VAL A N 1
ATOM 947 C CA . VAL A 1 125 ? -10.128 5.277 26.645 1.00 84.94 125 VAL A CA 1
ATOM 948 C C . VAL A 1 125 ? -11.654 5.261 26.512 1.00 84.94 125 VAL A C 1
ATOM 950 O O . VAL A 1 125 ? -12.180 4.980 25.440 1.00 84.94 125 VAL A O 1
ATOM 953 N N . SER A 1 126 ? -12.362 5.617 27.589 1.00 78.38 126 SER A N 1
ATOM 954 C CA . SER A 1 126 ? -13.838 5.632 27.656 1.00 78.38 126 SER A CA 1
ATOM 955 C C . SER A 1 126 ? -14.497 6.405 26.494 1.00 78.38 126 SER A C 1
ATOM 957 O O . SER A 1 126 ? -15.623 6.106 26.106 1.00 78.38 126 SER A O 1
ATOM 959 N N . GLN A 1 127 ? -13.771 7.351 25.882 1.00 82.38 127 GLN A N 1
ATOM 960 C CA . GLN A 1 127 ? -14.175 8.102 24.694 1.00 82.38 127 GLN A CA 1
ATOM 961 C C . GLN A 1 127 ? -12.942 8.547 23.881 1.00 82.38 127 GLN A C 1
ATO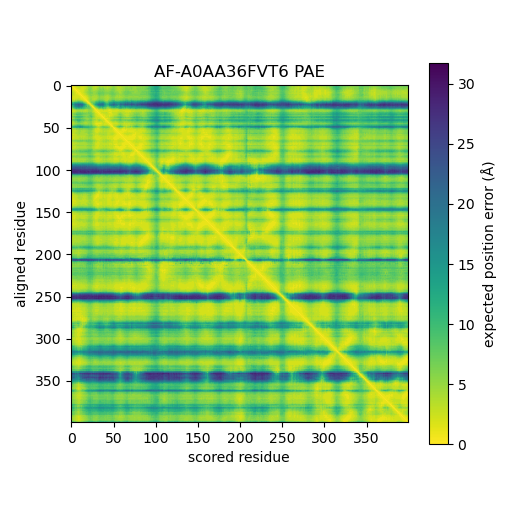M 963 O O . GLN A 1 127 ? -12.430 9.644 24.112 1.00 82.38 127 GLN A O 1
ATOM 968 N N . PRO A 1 128 ? -12.433 7.743 22.929 1.00 88.81 128 PRO A N 1
ATOM 969 C CA . PRO A 1 128 ? -11.281 8.145 22.125 1.00 88.81 128 PRO A CA 1
ATOM 970 C C . PRO A 1 128 ? -11.637 9.345 21.250 1.00 88.81 128 PRO A C 1
ATOM 972 O O . PRO A 1 128 ? -12.768 9.476 20.769 1.00 88.81 128 PRO A O 1
ATOM 975 N N . ALA A 1 129 ? -10.672 10.245 21.087 1.00 90.44 129 ALA A N 1
ATOM 976 C CA . ALA A 1 129 ? -10.826 11.410 20.235 1.00 90.44 129 ALA A CA 1
ATOM 977 C C . ALA A 1 129 ? -10.692 11.006 18.764 1.00 90.44 129 ALA A C 1
ATOM 979 O O . ALA A 1 129 ? -9.846 10.189 18.401 1.00 90.44 129 ALA A O 1
ATOM 980 N N . PHE A 1 130 ? -11.501 11.623 17.913 1.00 93.94 130 PHE A N 1
ATOM 981 C CA . PHE A 1 130 ? -11.316 11.580 16.474 1.00 93.94 130 PHE A CA 1
ATOM 982 C C . PHE A 1 130 ? -11.661 12.942 15.879 1.00 93.94 130 PHE A C 1
ATOM 984 O O . PHE A 1 130 ? -12.440 13.709 16.452 1.00 93.94 130 PHE A O 1
ATOM 991 N N . VAL A 1 131 ? -11.060 13.229 14.732 1.00 95.06 131 VAL A N 1
ATOM 992 C CA . VAL A 1 131 ? -11.286 14.441 13.952 1.00 95.06 131 VAL A CA 1
ATOM 993 C C . VAL A 1 131 ? -11.503 14.038 12.506 1.00 95.06 131 VAL A C 1
ATOM 995 O O . VAL A 1 131 ? -10.858 13.123 11.995 1.00 95.06 131 VAL A O 1
ATOM 998 N N . VAL A 1 132 ? -12.414 14.728 11.845 1.00 96.25 132 VAL A N 1
ATOM 999 C CA . VAL A 1 132 ? -12.736 14.543 10.440 1.00 96.25 132 VAL A CA 1
ATOM 1000 C C . VAL A 1 132 ? -12.377 15.824 9.710 1.00 96.25 132 VAL A C 1
ATOM 1002 O O . VAL A 1 132 ? -12.734 16.902 10.160 1.00 96.25 132 VAL A O 1
ATOM 1005 N N . ALA A 1 133 ? -11.663 15.711 8.601 1.00 94.75 133 ALA A N 1
ATOM 1006 C CA . ALA A 1 133 ? -11.361 16.813 7.704 1.00 94.75 133 ALA A CA 1
ATOM 1007 C C . ALA A 1 133 ? -12.038 16.530 6.362 1.00 94.75 133 ALA A C 1
ATOM 1009 O O . ALA A 1 133 ? -11.654 15.598 5.653 1.00 94.75 133 ALA A O 1
ATOM 1010 N N . GLU A 1 134 ? -13.056 17.311 6.020 1.00 94.81 134 GLU A N 1
ATOM 1011 C CA . GLU A 1 134 ? -13.801 17.201 4.771 1.00 94.81 134 GLU A CA 1
ATOM 1012 C C . GLU A 1 134 ? -13.348 18.287 3.805 1.00 94.81 134 GLU A C 1
ATOM 1014 O O . GLU A 1 134 ? -13.726 19.448 3.921 1.00 94.81 134 GLU A O 1
ATOM 1019 N N . GLY A 1 135 ? -12.505 17.891 2.853 1.00 93.06 135 GLY A N 1
ATOM 1020 C CA . GLY A 1 135 ? -12.149 18.713 1.709 1.00 93.06 135 GLY A CA 1
ATOM 1021 C C . GLY A 1 135 ? -12.802 18.207 0.417 1.00 93.06 135 GLY A C 1
ATOM 1022 O O . GLY A 1 135 ? -13.295 17.075 0.355 1.00 93.06 135 GLY A O 1
ATOM 1023 N N . PRO A 1 136 ? -12.747 19.011 -0.652 1.00 91.00 136 PRO A N 1
ATOM 1024 C CA . PRO A 1 136 ? -13.335 18.671 -1.950 1.00 91.00 136 PRO A CA 1
ATOM 1025 C C . PRO A 1 136 ? -12.586 17.559 -2.694 1.00 91.00 136 PRO A C 1
ATOM 1027 O O . PRO A 1 136 ? -13.177 16.814 -3.477 1.00 91.00 136 PRO A O 1
ATOM 1030 N N . LEU A 1 137 ? -11.272 17.444 -2.473 1.00 93.31 137 LEU A N 1
ATOM 1031 C CA . LEU A 1 137 ? -10.429 16.449 -3.144 1.00 93.31 137 LEU A CA 1
ATOM 1032 C C . LEU A 1 137 ? -10.178 15.219 -2.279 1.00 93.31 137 LEU A C 1
ATOM 1034 O O . LEU A 1 137 ? -10.085 14.109 -2.798 1.00 93.31 137 LEU A O 1
ATOM 1038 N N . VAL A 1 138 ? -10.039 15.423 -0.971 1.00 95.31 138 VAL A N 1
ATOM 1039 C CA . VAL A 1 138 ? -9.737 14.368 -0.008 1.00 95.31 138 VAL A CA 1
ATOM 1040 C C . VAL A 1 138 ? -10.535 14.629 1.255 1.00 95.31 138 VAL A C 1
ATOM 1042 O O . VAL A 1 138 ? -10.495 15.729 1.809 1.00 95.31 138 VAL A O 1
ATOM 1045 N N . LYS A 1 139 ? -11.210 13.589 1.731 1.00 96.81 139 LYS A N 1
ATOM 1046 C CA . LYS A 1 139 ? -11.833 13.545 3.051 1.00 96.81 139 LYS A CA 1
ATOM 1047 C C . LYS A 1 139 ? -11.025 12.603 3.931 1.00 96.81 139 LYS A C 1
ATOM 1049 O O . LYS A 1 139 ? -10.557 11.569 3.453 1.00 96.81 139 LYS A O 1
ATOM 1054 N N . ARG A 1 140 ? -10.818 12.952 5.199 1.00 97.06 140 ARG A N 1
ATOM 1055 C CA . ARG A 1 140 ? -9.974 12.178 6.114 1.00 97.06 140 ARG A CA 1
ATOM 1056 C C . ARG A 1 140 ? -10.595 12.060 7.494 1.00 97.06 140 ARG A C 1
ATOM 1058 O O . ARG A 1 140 ? -11.084 13.047 8.022 1.00 97.06 140 ARG A O 1
ATOM 1065 N N . VAL A 1 141 ? -10.496 10.883 8.098 1.00 97.06 141 VAL A N 1
ATOM 1066 C CA . VAL A 1 141 ? -10.712 10.678 9.536 1.00 97.06 141 VAL A CA 1
ATOM 1067 C C . VAL A 1 141 ? -9.361 10.421 10.180 1.00 97.06 141 VAL A C 1
ATOM 1069 O O . VAL A 1 141 ? -8.571 9.647 9.646 1.00 97.06 141 VAL A O 1
ATOM 1072 N N . LEU A 1 142 ? -9.087 11.063 11.307 1.00 96.00 142 LEU A N 1
ATOM 1073 C CA . LEU A 1 142 ? -7.955 10.784 12.180 1.00 96.00 142 LEU A CA 1
ATOM 1074 C C . LEU A 1 142 ? -8.519 10.347 13.528 1.00 96.00 142 LEU A C 1
ATOM 1076 O O . LEU A 1 142 ? -9.201 11.128 14.187 1.00 96.00 142 LEU A O 1
ATOM 1080 N N . ALA A 1 143 ? -8.260 9.108 13.922 1.00 94.69 143 ALA A N 1
ATOM 1081 C CA . ALA A 1 143 ? -8.830 8.492 15.107 1.00 94.69 143 ALA A CA 1
ATOM 1082 C C . ALA A 1 143 ? -7.726 8.006 16.052 1.00 94.69 143 ALA A C 1
ATOM 1084 O O . ALA A 1 143 ? -6.766 7.347 15.638 1.00 94.69 143 ALA A O 1
ATOM 1085 N N . MET A 1 144 ? -7.874 8.339 17.333 1.00 93.56 144 MET A N 1
ATOM 1086 C CA . MET A 1 144 ? -7.004 7.843 18.393 1.00 93.56 144 MET A CA 1
ATOM 1087 C C . MET A 1 144 ? -7.345 6.381 18.678 1.00 93.56 144 MET A C 1
ATOM 1089 O O . MET A 1 144 ? -8.484 6.045 19.003 1.00 93.56 144 MET A O 1
ATOM 1093 N N . GLY A 1 145 ? -6.352 5.511 18.538 1.00 91.62 145 GLY A N 1
ATOM 1094 C CA . GLY A 1 145 ? -6.462 4.096 18.850 1.00 91.62 145 GLY A CA 1
ATOM 1095 C C . GLY A 1 145 ? -6.197 3.778 20.324 1.00 91.62 145 GLY A C 1
ATOM 1096 O O . GLY A 1 145 ? -6.232 4.665 21.179 1.00 91.62 145 GLY A O 1
ATOM 1097 N N . PRO A 1 146 ? -5.951 2.497 20.641 1.00 88.94 146 PRO A N 1
ATOM 1098 C CA . PRO A 1 146 ? -5.676 2.053 22.004 1.00 88.94 146 PRO A CA 1
ATOM 1099 C C . PRO A 1 146 ? -4.456 2.732 22.641 1.00 88.94 146 PRO A C 1
ATOM 1101 O O . PRO A 1 146 ? -3.437 2.975 21.985 1.00 88.94 146 PRO A O 1
ATOM 1104 N N . ASN A 1 147 ? -4.524 2.949 23.958 1.00 79.69 147 ASN A N 1
ATOM 1105 C CA . ASN A 1 147 ? -3.466 3.623 24.725 1.00 79.69 147 ASN A CA 1
ATOM 1106 C C . ASN A 1 147 ? -2.146 2.837 24.759 1.00 79.69 147 ASN A C 1
ATOM 1108 O O . ASN A 1 147 ? -1.070 3.432 24.781 1.00 79.69 147 ASN A O 1
ATOM 1112 N N . ASP A 1 148 ? -2.231 1.504 24.738 1.00 78.94 148 ASP A N 1
ATOM 1113 C CA . ASP A 1 148 ? -1.118 0.560 24.927 1.00 78.94 148 ASP A CA 1
ATOM 1114 C C . ASP A 1 148 ? -0.075 0.536 23.781 1.00 78.94 148 ASP A C 1
ATOM 1116 O O . ASP A 1 148 ? 0.797 -0.329 23.762 1.00 78.94 148 ASP A O 1
ATOM 1120 N N . GLY A 1 149 ? -0.108 1.492 22.848 1.00 77.25 149 GLY A N 1
ATOM 1121 C CA . GLY A 1 149 ? 0.895 1.635 21.783 1.00 77.25 149 GLY A CA 1
ATOM 1122 C C . GLY A 1 149 ? 0.921 3.005 21.103 1.00 77.25 149 GLY A C 1
ATOM 1123 O O . GLY A 1 149 ? 1.355 3.087 19.956 1.00 77.25 149 GLY A O 1
ATOM 1124 N N . LYS A 1 150 ? 0.402 4.056 21.770 1.00 88.06 150 LYS A N 1
ATOM 1125 C CA . LYS A 1 150 ? 0.194 5.414 21.210 1.00 88.06 150 LYS A CA 1
ATOM 1126 C C . LYS A 1 150 ? -0.346 5.377 19.774 1.00 88.06 150 LYS A C 1
ATOM 1128 O O . LYS A 1 150 ? 0.184 6.032 18.875 1.00 88.06 150 LYS A O 1
ATOM 1133 N N . LEU A 1 151 ? -1.356 4.541 19.557 1.00 92.88 151 LEU A N 1
ATOM 1134 C CA . LEU A 1 151 ? -1.792 4.212 18.215 1.00 92.88 151 LEU A CA 1
ATOM 1135 C C . LEU A 1 151 ? -2.645 5.341 17.640 1.00 92.88 151 LEU A C 1
ATOM 1137 O O . LEU A 1 151 ? -3.594 5.793 18.277 1.00 92.88 151 LEU A O 1
ATOM 1141 N N . VAL A 1 152 ? -2.348 5.757 16.413 1.00 95.25 152 VAL A N 1
ATOM 1142 C CA . VAL A 1 152 ? -3.186 6.689 15.650 1.00 95.25 152 VAL A CA 1
ATOM 1143 C C . VAL A 1 152 ? -3.484 6.062 14.301 1.00 95.25 152 VAL A C 1
ATOM 1145 O O . VAL A 1 152 ? -2.564 5.673 13.586 1.00 95.25 152 VAL A O 1
ATOM 1148 N N . GLN A 1 153 ? -4.761 5.965 13.945 1.00 96.12 153 GLN A N 1
ATOM 1149 C CA . GLN A 1 153 ? -5.188 5.465 12.645 1.00 96.12 153 GLN A CA 1
ATOM 1150 C C . GLN A 1 153 ? -5.879 6.579 11.871 1.00 96.12 153 GLN A C 1
ATOM 1152 O O . GLN A 1 153 ? -6.718 7.302 12.406 1.00 96.12 153 GLN A O 1
ATOM 1157 N N . SER A 1 154 ? -5.540 6.714 10.595 1.00 97.69 154 SER A N 1
ATOM 1158 C CA . SER A 1 154 ? -6.234 7.607 9.681 1.00 97.69 154 SER A CA 1
ATOM 1159 C C . SER A 1 154 ? -6.825 6.857 8.505 1.00 97.69 154 SER A C 1
ATOM 1161 O O . SER A 1 154 ? -6.251 5.879 8.028 1.00 97.69 154 SER A O 1
ATOM 1163 N N . TYR A 1 155 ? -7.962 7.358 8.039 1.00 98.25 155 TYR A N 1
ATOM 1164 C CA . TYR A 1 155 ? -8.673 6.885 6.862 1.00 98.25 155 TYR A CA 1
ATOM 1165 C C . TYR A 1 155 ? -8.783 8.029 5.868 1.00 98.25 155 TYR A C 1
ATOM 1167 O O . TYR A 1 155 ? -9.171 9.123 6.266 1.00 98.25 155 TYR A O 1
ATOM 1175 N N . SER A 1 156 ? -8.476 7.809 4.594 1.00 97.69 156 SER A N 1
ATOM 1176 C CA . SER A 1 156 ? -8.605 8.822 3.546 1.00 97.69 156 SER A CA 1
ATOM 1177 C C . SER A 1 156 ? -9.446 8.323 2.383 1.00 97.69 156 SER A C 1
ATOM 1179 O O . SER A 1 156 ? -9.173 7.254 1.837 1.00 97.69 156 SER A O 1
ATOM 1181 N N . LEU A 1 157 ? -10.422 9.133 1.985 1.00 97.56 157 LEU A N 1
ATOM 1182 C CA . LEU A 1 157 ? -11.230 8.945 0.790 1.00 97.56 157 LEU A CA 1
ATOM 1183 C C . LEU A 1 157 ? -10.876 10.051 -0.198 1.00 97.56 157 LEU A C 1
ATOM 1185 O O . LEU A 1 157 ? -11.106 11.233 0.067 1.00 97.56 157 LEU A O 1
ATOM 1189 N N . GLU A 1 158 ? -10.301 9.663 -1.326 1.00 95.69 158 GLU A N 1
ATOM 1190 C CA . GLU A 1 158 ? -9.947 10.577 -2.411 1.00 95.69 158 GLU A CA 1
ATOM 1191 C C . GLU A 1 158 ? -11.111 10.683 -3.404 1.00 95.69 158 GLU A C 1
ATOM 1193 O O . GLU A 1 158 ? -11.864 9.725 -3.608 1.00 95.69 158 GLU A O 1
ATOM 1198 N N . LYS A 1 159 ? -11.290 11.852 -4.021 1.00 94.25 159 LYS A N 1
ATOM 1199 C CA . LYS A 1 159 ? -12.311 12.070 -5.053 1.00 94.25 159 LYS A CA 1
ATOM 1200 C C . LYS A 1 159 ? -12.101 11.085 -6.213 1.00 94.25 159 LYS A C 1
ATOM 1202 O O . LYS A 1 159 ? -10.985 10.915 -6.684 1.00 94.25 159 LYS A O 1
ATOM 1207 N N . GLY A 1 160 ? -13.172 10.433 -6.667 1.00 91.50 160 GLY A N 1
ATOM 1208 C CA . GLY A 1 160 ? -13.117 9.507 -7.806 1.00 91.50 160 GLY A CA 1
ATOM 1209 C C . GLY A 1 160 ? -12.312 8.219 -7.580 1.00 91.50 160 GLY A C 1
ATOM 1210 O O . GLY A 1 160 ? -11.957 7.567 -8.554 1.00 91.50 160 GLY A O 1
ATOM 1211 N N . SER A 1 161 ? -12.015 7.837 -6.331 1.00 92.62 161 SER A N 1
ATOM 1212 C CA . SER A 1 161 ? -11.259 6.617 -6.010 1.00 92.62 161 SER A CA 1
ATOM 1213 C C . SER A 1 161 ? -12.134 5.530 -5.375 1.00 92.62 161 SER A C 1
ATOM 1215 O O . SER A 1 161 ? -12.970 5.820 -4.521 1.00 92.62 161 SER A O 1
ATOM 1217 N N . TYR A 1 162 ? -11.905 4.263 -5.733 1.00 92.06 162 TYR A N 1
ATOM 1218 C CA . TYR A 1 162 ? -12.509 3.100 -5.059 1.00 92.06 162 TYR A CA 1
ATOM 1219 C C . TYR A 1 162 ? -11.783 2.705 -3.761 1.00 92.06 162 TYR A C 1
ATOM 1221 O O . TYR A 1 162 ? -12.165 1.736 -3.105 1.00 92.06 162 TYR A O 1
ATOM 1229 N N . LEU A 1 163 ? -10.699 3.404 -3.417 1.00 95.44 163 LEU A N 1
ATOM 1230 C CA . LEU A 1 163 ? -9.798 3.018 -2.339 1.00 95.44 163 LEU A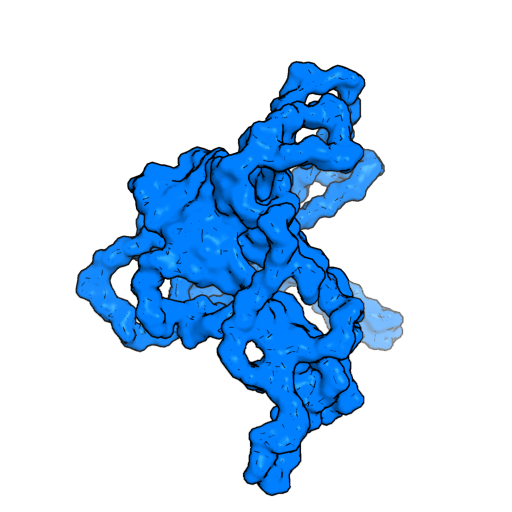 CA 1
ATOM 1231 C C . LEU A 1 163 ? -10.073 3.830 -1.079 1.00 95.44 163 LEU A C 1
ATOM 1233 O O . LEU A 1 163 ? -10.132 5.060 -1.110 1.00 95.44 163 LEU A O 1
ATOM 1237 N N . ILE A 1 164 ? -10.125 3.134 0.052 1.00 97.69 164 ILE A N 1
ATOM 1238 C CA . ILE A 1 164 ? -9.972 3.746 1.368 1.00 97.69 164 ILE A CA 1
ATOM 1239 C C . ILE A 1 164 ? -8.497 3.605 1.745 1.00 97.69 164 ILE A C 1
ATOM 1241 O O . ILE A 1 164 ? -7.990 2.504 1.970 1.00 97.69 164 ILE A O 1
ATOM 1245 N N . GLY A 1 165 ? -7.776 4.722 1.781 1.00 97.94 165 GLY A N 1
ATOM 1246 C CA . GLY A 1 165 ? -6.408 4.743 2.292 1.00 97.94 165 GLY A CA 1
ATOM 1247 C C . GLY A 1 165 ? -6.419 4.607 3.810 1.00 97.94 165 GLY A C 1
ATOM 1248 O O . GLY A 1 165 ? -7.161 5.326 4.468 1.00 97.94 165 GLY A O 1
ATOM 1249 N N . ILE A 1 166 ? -5.606 3.709 4.364 1.00 97.81 166 ILE A N 1
ATOM 1250 C CA . ILE A 1 166 ? -5.449 3.544 5.814 1.00 97.81 166 ILE A CA 1
ATOM 1251 C C . ILE A 1 166 ? -3.992 3.810 6.168 1.00 97.81 166 ILE A C 1
ATOM 1253 O O . ILE A 1 166 ? -3.090 3.300 5.506 1.00 97.81 166 ILE A O 1
ATOM 1257 N N . CYS A 1 167 ? -3.749 4.608 7.199 1.00 98.06 167 CYS A N 1
ATOM 1258 C CA . CYS A 1 167 ? -2.411 4.836 7.727 1.00 98.06 167 CYS A CA 1
ATOM 1259 C C . CYS A 1 167 ? -2.425 4.678 9.246 1.00 98.06 167 CYS A C 1
ATOM 1261 O O . CYS A 1 167 ? -3.217 5.335 9.921 1.00 98.06 167 CYS A O 1
ATOM 1263 N N . ASN A 1 168 ? -1.568 3.796 9.760 1.00 96.38 168 ASN A N 1
ATOM 1264 C CA . ASN A 1 168 ? -1.417 3.516 11.184 1.00 96.38 168 ASN A CA 1
ATOM 1265 C C . ASN A 1 168 ? -0.056 4.013 11.650 1.00 96.38 168 ASN A C 1
ATOM 1267 O O . ASN A 1 168 ? 0.954 3.609 11.083 1.00 96.38 168 ASN A O 1
ATOM 1271 N N . THR A 1 169 ? -0.029 4.791 12.721 1.00 96.69 169 THR A N 1
ATOM 1272 C CA . THR A 1 169 ? 1.183 5.085 13.485 1.00 96.69 169 THR A CA 1
ATOM 1273 C C . THR A 1 169 ? 1.122 4.313 14.794 1.00 96.69 169 THR A C 1
ATOM 1275 O O . THR A 1 169 ? 0.122 4.409 15.504 1.00 96.69 169 THR A O 1
ATOM 1278 N N . ILE A 1 170 ? 2.175 3.566 15.119 1.00 95.06 170 ILE A N 1
ATOM 1279 C CA . ILE A 1 170 ? 2.309 2.809 16.370 1.00 95.06 170 ILE A CA 1
ATOM 1280 C C . ILE A 1 170 ? 3.678 3.079 17.007 1.00 95.06 170 ILE A C 1
ATOM 1282 O O . ILE A 1 170 ? 4.683 3.173 16.306 1.00 95.06 170 ILE A O 1
ATOM 1286 N N . ASP A 1 171 ? 3.722 3.224 18.332 1.00 94.69 171 ASP A N 1
ATOM 1287 C CA . ASP A 1 171 ? 4.949 3.413 19.113 1.00 94.69 171 ASP A CA 1
ATOM 1288 C C . ASP A 1 171 ? 4.969 2.463 20.321 1.00 94.69 171 ASP A C 1
ATOM 1290 O O . ASP A 1 171 ? 4.402 2.747 21.380 1.00 94.69 171 ASP A O 1
ATOM 1294 N N . LEU A 1 172 ? 5.664 1.332 20.159 1.00 94.25 172 LEU A N 1
ATOM 1295 C CA . LEU A 1 172 ? 5.898 0.349 21.221 1.00 94.25 172 LEU A CA 1
ATOM 1296 C C . LEU A 1 172 ? 7.212 0.584 21.990 1.00 94.25 172 LEU A C 1
ATOM 1298 O O . LEU A 1 172 ? 7.538 -0.197 22.883 1.00 94.25 172 LEU A O 1
ATOM 1302 N N . SER A 1 173 ? 7.968 1.650 21.692 1.00 91.50 173 SER A N 1
ATOM 1303 C CA . SER A 1 173 ? 9.337 1.856 22.210 1.00 91.50 173 SER A CA 1
ATOM 1304 C C . SER A 1 173 ? 9.439 1.879 23.740 1.00 91.50 173 SER A C 1
ATOM 1306 O O . SER A 1 173 ? 10.444 1.454 24.304 1.00 91.50 173 SER A O 1
ATOM 1308 N N . ASN A 1 174 ? 8.380 2.329 24.418 1.00 87.06 174 ASN A N 1
ATOM 1309 C CA . ASN A 1 174 ? 8.343 2.492 25.873 1.00 87.06 174 ASN A CA 1
ATOM 1310 C C . ASN A 1 174 ? 7.612 1.350 26.602 1.00 87.06 174 ASN A C 1
ATOM 1312 O O . ASN A 1 174 ? 7.317 1.470 27.791 1.00 87.06 174 ASN A O 1
ATOM 1316 N N . ARG A 1 175 ? 7.271 0.257 25.907 1.00 90.19 175 ARG A N 1
ATOM 1317 C CA . ARG A 1 175 ? 6.567 -0.878 26.519 1.00 90.19 175 ARG A CA 1
ATOM 1318 C C . ARG A 1 175 ? 7.528 -1.738 27.356 1.00 90.19 175 ARG A C 1
ATOM 1320 O O . ARG A 1 175 ? 8.562 -2.159 26.838 1.00 90.19 175 ARG A O 1
ATOM 1327 N N . PRO A 1 176 ? 7.220 -2.024 28.633 1.00 89.69 176 PRO A N 1
ATOM 1328 C CA . PRO A 1 176 ? 8.078 -2.851 29.485 1.00 89.69 176 PRO A CA 1
ATOM 1329 C C . PRO A 1 176 ? 7.821 -4.359 29.325 1.00 89.69 176 PRO A C 1
ATOM 1331 O O . PRO A 1 176 ? 8.560 -5.175 29.865 1.00 89.69 176 PRO A O 1
ATOM 1334 N N . ASP A 1 177 ? 6.752 -4.738 28.629 1.00 91.44 177 ASP A N 1
ATOM 1335 C CA . ASP A 1 177 ? 6.233 -6.096 28.527 1.00 91.44 177 ASP A CA 1
ATOM 1336 C C . ASP A 1 177 ? 6.388 -6.689 27.117 1.00 91.44 177 ASP A C 1
ATOM 1338 O O . ASP A 1 177 ? 6.839 -6.036 26.173 1.00 91.44 177 ASP A O 1
ATOM 1342 N N . ASN A 1 178 ? 6.032 -7.970 27.000 1.00 93.31 178 ASN A N 1
ATOM 1343 C CA . ASN A 1 178 ? 5.921 -8.674 25.729 1.00 93.31 178 ASN A CA 1
ATOM 1344 C C . ASN A 1 1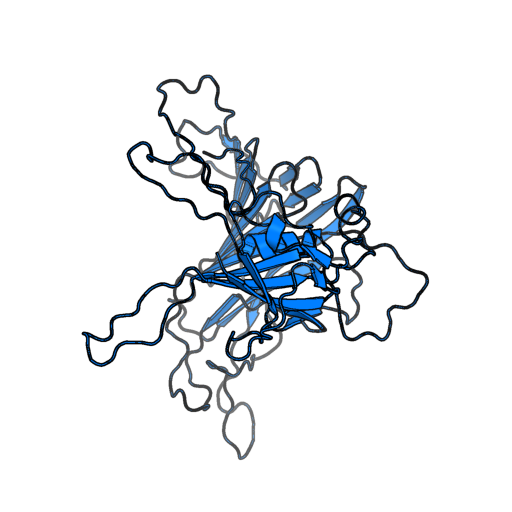78 ? 4.568 -8.367 25.090 1.00 93.31 178 ASN A C 1
ATOM 1346 O O . ASN A 1 178 ? 3.539 -8.788 25.626 1.00 93.31 178 ASN A O 1
ATOM 1350 N N . ILE A 1 179 ? 4.575 -7.701 23.940 1.00 94.06 179 ILE A N 1
ATOM 1351 C CA . ILE A 1 179 ? 3.352 -7.335 23.229 1.00 94.06 179 ILE A CA 1
ATOM 1352 C C . ILE A 1 179 ? 3.549 -7.432 21.719 1.00 94.06 179 ILE A C 1
ATOM 1354 O O . ILE A 1 179 ? 4.542 -6.960 21.171 1.00 94.06 179 ILE A O 1
ATOM 1358 N N . GLU A 1 180 ? 2.579 -8.035 21.043 1.00 95.06 180 GLU A N 1
ATOM 1359 C CA . GLU A 1 180 ? 2.517 -8.110 19.585 1.00 95.06 180 GLU A CA 1
ATOM 1360 C C . GLU A 1 180 ? 1.147 -7.602 19.141 1.00 95.06 180 GLU A C 1
ATOM 1362 O O . GLU A 1 180 ? 0.128 -8.094 19.632 1.00 95.06 180 GLU A O 1
ATOM 1367 N N . VAL A 1 181 ? 1.111 -6.581 18.285 1.00 95.31 181 VAL A N 1
ATOM 1368 C CA . VAL A 1 181 ? -0.116 -5.846 17.941 1.00 95.31 181 VAL A CA 1
ATOM 1369 C C . VAL A 1 181 ? -0.501 -6.115 16.494 1.00 95.31 181 VAL A C 1
ATOM 1371 O O . VAL A 1 181 ? 0.325 -5.983 15.591 1.00 95.31 181 VAL A O 1
ATOM 1374 N N . ALA A 1 182 ? -1.776 -6.423 16.263 1.00 94.50 182 ALA A N 1
ATOM 1375 C CA . ALA A 1 182 ? -2.338 -6.624 14.932 1.00 94.50 182 ALA A CA 1
ATOM 1376 C C . ALA A 1 182 ? -3.562 -5.727 14.699 1.00 94.50 182 ALA A C 1
ATOM 1378 O O . ALA A 1 182 ? -4.343 -5.459 15.618 1.00 94.50 182 ALA A O 1
ATOM 1379 N N . LEU A 1 183 ? -3.736 -5.286 13.450 1.00 93.94 183 LEU A N 1
ATOM 1380 C CA . LEU A 1 183 ? -4.983 -4.692 12.967 1.00 93.94 183 LEU A CA 1
ATOM 1381 C C . LEU A 1 183 ? -5.874 -5.813 12.433 1.00 93.94 183 LEU A C 1
ATOM 1383 O O . LEU A 1 183 ? -5.450 -6.593 11.581 1.00 93.94 183 LEU A O 1
ATOM 1387 N N . ARG A 1 184 ? -7.113 -5.871 12.915 1.00 93.56 184 ARG A N 1
ATOM 1388 C CA . ARG A 1 184 ? -8.109 -6.861 12.516 1.00 93.56 184 ARG A CA 1
ATOM 1389 C C . ARG A 1 184 ? -9.306 -6.177 11.866 1.00 93.56 184 ARG A C 1
ATOM 1391 O O . ARG A 1 184 ? -9.815 -5.180 12.376 1.00 93.56 184 ARG A O 1
ATOM 1398 N N . PHE A 1 185 ? -9.756 -6.752 10.756 1.00 92.62 185 PHE A N 1
ATOM 1399 C CA . PHE A 1 185 ? -11.024 -6.427 10.116 1.00 92.62 185 PHE A CA 1
ATOM 1400 C C . PHE A 1 185 ? -11.953 -7.624 10.273 1.00 92.62 185 PHE A C 1
ATOM 1402 O O . PHE A 1 185 ? -11.674 -8.700 9.752 1.00 92.62 185 PHE A O 1
ATOM 1409 N N . GLU A 1 186 ? -13.046 -7.440 10.999 1.00 93.31 186 GLU A N 1
ATOM 1410 C CA . GLU A 1 186 ? -14.155 -8.393 11.006 1.00 93.31 186 GLU A CA 1
ATOM 1411 C C . GLU A 1 186 ? -15.207 -7.902 10.023 1.00 93.31 186 GLU A C 1
ATOM 1413 O O . GLU A 1 186 ? -15.556 -6.724 10.035 1.00 93.31 186 GLU A O 1
ATOM 1418 N N . THR A 1 187 ? -15.697 -8.780 9.154 1.00 94.94 187 THR A N 1
ATOM 1419 C CA . THR A 1 187 ? -16.696 -8.406 8.150 1.00 94.94 187 THR A CA 1
ATOM 1420 C C . THR A 1 187 ? -17.806 -9.437 8.089 1.00 94.94 187 THR A C 1
ATOM 1422 O O . THR A 1 187 ? -17.646 -10.556 8.574 1.00 94.94 187 THR A O 1
ATOM 1425 N N . ASN A 1 188 ? -18.922 -9.072 7.468 1.00 94.06 188 ASN A N 1
ATOM 1426 C CA . ASN A 1 188 ? -19.998 -10.005 7.141 1.00 94.06 188 ASN A CA 1
ATOM 1427 C C . ASN A 1 188 ? -19.772 -10.756 5.810 1.00 94.06 188 ASN A C 1
ATOM 1429 O O . ASN A 1 188 ? -20.714 -11.345 5.283 1.00 94.06 188 ASN A O 1
ATOM 1433 N N . ILE A 1 189 ? -18.554 -10.728 5.250 1.00 91.44 189 ILE A N 1
ATOM 1434 C CA . ILE A 1 189 ? -18.196 -11.500 4.055 1.00 91.44 189 ILE A CA 1
ATOM 1435 C C . ILE A 1 189 ? -18.028 -12.971 4.449 1.00 91.44 189 ILE A C 1
ATOM 1437 O O . ILE A 1 189 ? -17.217 -13.301 5.313 1.00 91.44 189 ILE A O 1
ATOM 1441 N N . ASP A 1 190 ? -18.768 -13.858 3.785 1.00 90.31 190 ASP A N 1
ATOM 1442 C CA . ASP A 1 190 ? -18.656 -15.305 3.981 1.00 90.31 190 ASP A CA 1
ATOM 1443 C C . ASP A 1 190 ? -17.460 -15.870 3.201 1.00 90.31 190 ASP A C 1
ATOM 1445 O O . ASP A 1 190 ? -17.584 -16.356 2.077 1.00 90.31 190 ASP A O 1
ATOM 1449 N N . SER A 1 191 ? -16.268 -15.740 3.784 1.00 86.19 191 SER A N 1
ATOM 1450 C CA . SER A 1 191 ? -15.027 -16.248 3.195 1.00 86.19 191 SER A CA 1
ATOM 1451 C C . SER A 1 191 ? -14.727 -17.705 3.566 1.00 86.19 191 SER A C 1
ATOM 1453 O O . SER A 1 191 ? -13.772 -18.279 3.051 1.00 86.19 191 SER A O 1
ATOM 1455 N N . GLY A 1 192 ? -15.481 -18.322 4.483 1.00 85.12 192 GLY A N 1
ATOM 1456 C CA . GLY A 1 192 ? -15.138 -19.636 5.036 1.00 85.12 192 GLY A CA 1
ATOM 1457 C C . GLY A 1 192 ? -13.691 -19.697 5.554 1.00 85.12 192 GLY A C 1
ATOM 1458 O O . GLY A 1 192 ? -13.282 -18.891 6.388 1.00 85.12 192 GLY A O 1
ATOM 1459 N N . ALA A 1 193 ? -12.905 -20.653 5.046 1.00 79.31 193 ALA A N 1
ATOM 1460 C CA . ALA A 1 193 ? -11.471 -20.791 5.336 1.00 79.31 193 ALA A CA 1
ATOM 1461 C C . ALA A 1 193 ? -10.571 -20.186 4.235 1.00 79.31 193 ALA A C 1
ATOM 1463 O O . ALA A 1 193 ? -9.355 -20.406 4.222 1.00 79.31 193 ALA A O 1
ATOM 1464 N N . ASP A 1 194 ? -11.162 -19.467 3.282 1.00 80.19 194 ASP A N 1
ATOM 1465 C CA . ASP A 1 194 ? -10.493 -18.931 2.105 1.00 80.19 194 ASP A CA 1
ATOM 1466 C C . ASP A 1 194 ? -9.992 -17.521 2.399 1.00 80.19 194 ASP A C 1
ATOM 1468 O O . ASP A 1 194 ? -10.758 -16.596 2.654 1.00 80.19 194 ASP A O 1
ATOM 1472 N N . LEU A 1 195 ? -8.678 -17.341 2.334 1.00 84.31 195 LEU A N 1
ATOM 1473 C CA . LEU A 1 195 ? -8.043 -16.030 2.372 1.00 84.31 195 LEU A CA 1
ATOM 1474 C C . LEU A 1 195 ? -6.712 -16.117 1.657 1.00 84.31 195 LEU A C 1
ATOM 1476 O O . LEU A 1 195 ? -6.091 -17.167 1.735 1.00 84.31 195 LEU A O 1
ATOM 1480 N N . PHE A 1 196 ? -6.267 -15.045 1.003 1.00 87.56 196 PHE A N 1
ATOM 1481 C CA . PHE A 1 196 ? -5.066 -15.041 0.174 1.00 87.56 196 PHE A CA 1
ATOM 1482 C C . PHE A 1 196 ? -4.072 -13.940 0.591 1.00 87.56 196 PHE A C 1
ATOM 1484 O O . PHE A 1 196 ? -4.457 -12.793 0.797 1.00 87.56 196 PHE A O 1
ATOM 1491 N N . THR A 1 197 ? -2.787 -14.282 0.658 1.00 89.88 197 THR A N 1
ATOM 1492 C CA . THR A 1 197 ? -1.613 -13.423 0.876 1.00 89.88 197 THR A CA 1
ATOM 1493 C C . THR A 1 197 ? -0.653 -13.565 -0.292 1.00 89.88 197 THR A C 1
ATOM 1495 O O . THR A 1 197 ? -0.567 -14.632 -0.896 1.00 89.88 197 THR A O 1
ATOM 1498 N N . ASP A 1 198 ? 0.113 -12.535 -0.611 1.00 91.75 198 ASP A N 1
ATOM 1499 C CA . ASP A 1 198 ? 1.103 -12.643 -1.673 1.00 91.75 198 ASP A CA 1
ATOM 1500 C C . ASP A 1 198 ? 2.362 -13.428 -1.248 1.00 91.75 198 ASP A C 1
ATOM 1502 O O . ASP A 1 198 ? 2.679 -13.578 -0.069 1.00 91.75 198 ASP A O 1
ATOM 1506 N N . LEU A 1 199 ? 3.112 -13.907 -2.240 1.00 90.31 199 LEU A N 1
ATOM 1507 C CA . LEU A 1 199 ? 4.506 -14.318 -2.116 1.00 90.31 199 LEU A CA 1
ATOM 1508 C C . LEU A 1 199 ? 5.375 -13.298 -2.855 1.00 90.31 199 LEU A C 1
ATOM 1510 O O . LEU A 1 199 ? 5.378 -13.251 -4.089 1.00 90.31 199 LEU A O 1
ATOM 1514 N N . ASN A 1 200 ? 6.111 -12.484 -2.093 1.00 90.81 200 ASN A N 1
ATOM 1515 C CA . ASN A 1 200 ? 7.073 -11.492 -2.591 1.00 90.81 200 ASN A CA 1
ATOM 1516 C C . ASN A 1 200 ? 6.483 -10.467 -3.586 1.00 90.81 200 ASN A C 1
ATOM 1518 O O . ASN A 1 200 ? 7.179 -10.010 -4.492 1.00 90.81 200 ASN A O 1
ATOM 1522 N N . GLY A 1 201 ? 5.198 -10.132 -3.467 1.00 88.88 201 GLY A N 1
ATOM 1523 C CA . GLY A 1 201 ? 4.477 -9.238 -4.374 1.00 88.88 201 GLY A CA 1
ATOM 1524 C C . GLY A 1 201 ? 4.248 -9.817 -5.776 1.00 88.88 201 GLY A C 1
ATOM 1525 O O . GLY A 1 201 ? 3.956 -9.070 -6.718 1.00 88.88 201 GLY A O 1
ATOM 1526 N N . LEU A 1 202 ? 4.427 -11.132 -5.960 1.00 86.06 202 LEU A N 1
ATOM 1527 C CA . LEU A 1 202 ? 4.363 -11.781 -7.271 1.00 86.06 202 LEU A CA 1
ATOM 1528 C C . LEU A 1 202 ? 3.055 -12.546 -7.507 1.00 86.06 202 LEU A C 1
ATOM 1530 O O . LEU A 1 202 ? 2.387 -12.290 -8.505 1.00 86.06 202 LEU A O 1
ATOM 1534 N N . GLN A 1 203 ? 2.690 -13.455 -6.607 1.00 86.44 203 GLN A N 1
ATOM 1535 C CA . GLN A 1 203 ? 1.533 -14.353 -6.746 1.00 86.44 203 GLN A CA 1
ATOM 1536 C C . GLN A 1 203 ? 0.761 -14.437 -5.430 1.00 86.44 203 GLN A C 1
ATOM 1538 O O . GLN A 1 203 ? 1.386 -14.316 -4.380 1.00 86.44 203 GLN A O 1
ATOM 1543 N N . MET A 1 204 ? -0.553 -14.677 -5.466 1.00 87.25 204 MET A N 1
ATOM 1544 C CA . MET A 1 204 ? -1.373 -14.825 -4.256 1.00 87.25 204 MET A CA 1
ATOM 1545 C C . MET A 1 204 ? -1.565 -16.304 -3.890 1.00 87.25 204 MET A C 1
ATOM 1547 O O . MET A 1 204 ? -1.959 -17.109 -4.733 1.00 87.25 204 MET A O 1
ATOM 1551 N N . ILE A 1 205 ? -1.342 -16.649 -2.622 1.00 81.88 205 ILE A N 1
ATOM 1552 C CA . ILE A 1 205 ? -1.502 -17.981 -2.019 1.00 81.88 205 ILE A CA 1
ATOM 1553 C C . ILE A 1 205 ? -2.332 -17.890 -0.735 1.00 81.88 205 ILE A C 1
ATOM 1555 O O . ILE A 1 205 ? -2.420 -16.840 -0.123 1.00 81.88 205 ILE A O 1
ATOM 1559 N N . ARG A 1 206 ? -2.948 -18.978 -0.289 1.00 77.50 206 ARG A N 1
ATOM 1560 C CA . ARG A 1 206 ? -3.983 -18.952 0.747 1.00 77.50 206 ARG A CA 1
ATOM 1561 C C . ARG A 1 206 ? -3.485 -18.884 2.226 1.00 77.50 206 ARG A C 1
ATOM 1563 O O . ARG A 1 206 ? -3.098 -19.942 2.699 1.00 77.50 206 ARG A O 1
ATOM 1570 N N . HIS A 1 207 ? -3.532 -17.753 2.977 1.00 63.88 207 HIS A N 1
ATOM 1571 C CA . HIS A 1 207 ? -3.151 -17.599 4.431 1.00 63.88 207 HIS A CA 1
ATOM 1572 C C . HIS A 1 207 ? -3.684 -16.290 5.115 1.00 63.88 207 HIS A C 1
ATOM 1574 O O . HIS A 1 207 ? -4.218 -15.478 4.381 1.00 63.88 207 HIS A O 1
ATOM 1580 N N . VAL A 1 208 ? -3.557 -16.041 6.459 1.00 53.03 208 VAL A N 1
ATOM 1581 C CA . VAL A 1 208 ? -4.086 -14.820 7.186 1.00 53.03 208 VAL A CA 1
ATOM 1582 C C . VAL A 1 208 ? -3.244 -14.238 8.352 1.00 53.03 208 VAL A C 1
ATOM 1584 O O . VAL A 1 208 ? -2.682 -14.990 9.141 1.00 53.03 208 VAL A O 1
ATOM 1587 N N . GLU A 1 209 ? -3.359 -12.901 8.499 1.00 64.75 209 GLU A N 1
ATOM 1588 C CA . GLU A 1 209 ? -3.129 -11.953 9.627 1.00 64.75 209 GLU A CA 1
ATOM 1589 C C . GLU A 1 209 ? -2.015 -10.916 9.368 1.00 64.75 209 GLU A C 1
ATOM 1591 O O . GLU A 1 209 ? -0.903 -11.261 8.979 1.00 64.75 209 GLU A O 1
ATOM 1596 N N . VAL A 1 210 ? -2.317 -9.623 9.600 1.00 79.38 210 VAL A N 1
ATOM 1597 C CA . VAL A 1 210 ? -1.349 -8.516 9.462 1.00 79.38 210 VAL A CA 1
ATOM 1598 C C . VAL A 1 210 ? -0.886 -8.065 10.843 1.00 79.38 210 VAL A C 1
ATOM 1600 O O . VAL A 1 210 ? -1.547 -7.279 11.529 1.00 79.38 210 VAL A O 1
ATOM 1603 N N . MET A 1 211 ? 0.281 -8.560 11.240 1.00 89.75 211 MET A N 1
ATOM 1604 C CA . MET A 1 211 ? 1.001 -8.035 12.394 1.00 89.75 211 MET A CA 1
ATOM 1605 C C . MET A 1 211 ? 1.528 -6.631 12.061 1.00 89.75 211 MET A C 1
ATOM 1607 O O . MET A 1 211 ? 2.102 -6.431 10.992 1.00 89.75 211 MET A O 1
ATOM 1611 N N . LEU A 1 212 ? 1.322 -5.658 12.950 1.00 89.00 212 LEU A N 1
ATOM 1612 C CA . LEU A 1 212 ? 1.776 -4.278 12.746 1.00 89.00 212 LEU A CA 1
ATOM 1613 C C . LEU A 1 212 ? 3.166 -4.037 13.322 1.00 89.00 212 LEU A C 1
ATOM 1615 O O . LEU A 1 212 ? 4.038 -3.515 12.637 1.00 89.00 212 LEU A O 1
ATOM 1619 N N . ASP A 1 213 ? 3.352 -4.398 14.588 1.00 90.69 213 ASP A N 1
ATOM 1620 C CA . ASP A 1 213 ? 4.629 -4.311 15.286 1.00 90.69 213 ASP A CA 1
ATOM 1621 C C . ASP A 1 213 ? 4.626 -5.309 16.450 1.00 90.69 213 ASP A C 1
ATOM 1623 O O . ASP A 1 213 ? 3.570 -5.743 16.928 1.00 90.69 213 ASP A O 1
ATOM 1627 N N . ARG A 1 214 ? 5.815 -5.689 16.908 1.00 93.88 214 ARG A N 1
ATOM 1628 C CA . ARG A 1 214 ? 5.989 -6.596 18.038 1.00 93.88 214 ARG A CA 1
ATOM 1629 C C . ARG A 1 214 ? 7.223 -6.232 18.848 1.00 93.88 214 ARG A C 1
ATOM 1631 O O . ARG A 1 214 ? 8.239 -5.801 18.313 1.00 93.88 214 ARG A O 1
ATOM 1638 N N . ARG A 1 215 ? 7.132 -6.439 20.156 1.00 94.25 215 ARG A N 1
ATOM 1639 C CA . ARG A 1 215 ? 8.208 -6.217 21.116 1.00 94.25 215 ARG A CA 1
ATOM 1640 C C . ARG A 1 215 ? 8.311 -7.416 22.040 1.00 94.25 215 ARG A C 1
ATOM 1642 O O . ARG A 1 215 ? 7.315 -7.816 22.650 1.00 94.25 215 ARG A O 1
ATOM 1649 N N . THR A 1 216 ? 9.516 -7.959 22.178 1.00 92.19 216 THR A N 1
ATOM 1650 C CA . THR A 1 216 ? 9.797 -9.057 23.107 1.00 92.19 216 THR A CA 1
ATOM 1651 C C . THR A 1 216 ? 10.952 -8.701 24.033 1.00 92.19 216 THR A C 1
ATOM 1653 O O . THR A 1 216 ? 11.903 -8.055 23.612 1.00 92.19 216 THR A O 1
ATOM 1656 N N . GLN A 1 217 ? 10.887 -9.128 25.295 1.00 93.06 217 GLN A N 1
ATOM 1657 C CA . GLN A 1 217 ? 11.894 -8.868 26.335 1.00 93.06 217 GLN A CA 1
ATOM 1658 C C . GLN A 1 217 ? 12.900 -10.020 26.495 1.00 93.06 217 GLN A C 1
ATOM 1660 O O . GLN A 1 217 ? 13.699 -10.032 27.428 1.00 93.06 217 GLN A O 1
ATOM 1665 N N . GLN A 1 218 ? 12.861 -11.001 25.594 1.00 90.81 218 GLN A N 1
ATOM 1666 C CA . GLN A 1 218 ? 13.717 -12.183 25.606 1.00 90.81 218 GLN A CA 1
ATOM 1667 C C . GLN A 1 218 ? 14.178 -12.550 24.190 1.00 90.81 218 GLN A C 1
ATOM 1669 O O . GLN A 1 218 ? 13.514 -12.195 23.211 1.00 90.81 218 GLN A O 1
ATOM 1674 N N . ASP A 1 219 ? 15.292 -13.282 24.114 1.00 91.00 219 ASP A N 1
ATOM 1675 C CA . ASP A 1 219 ? 15.756 -13.980 22.909 1.00 91.00 219 ASP A CA 1
ATOM 1676 C C . ASP A 1 219 ? 14.940 -15.267 22.686 1.00 91.00 219 ASP A C 1
ATOM 1678 O O . ASP A 1 219 ? 14.440 -15.880 23.634 1.00 91.00 219 ASP A O 1
ATOM 1682 N N . ASP A 1 220 ? 14.811 -15.690 21.430 1.00 91.88 220 ASP A N 1
ATOM 1683 C CA . ASP A 1 220 ? 14.103 -16.919 21.047 1.00 91.88 220 ASP A CA 1
ATOM 1684 C C . ASP A 1 220 ? 15.024 -18.126 20.820 1.00 91.88 220 ASP A C 1
ATOM 1686 O O . ASP A 1 220 ? 14.585 -19.175 20.332 1.00 91.88 220 ASP A O 1
ATOM 1690 N N . ASN A 1 221 ? 16.298 -18.013 21.199 1.00 90.06 221 ASN A N 1
ATOM 1691 C CA . ASN A 1 221 ? 17.313 -19.050 21.081 1.00 90.06 221 ASN A CA 1
ATOM 1692 C C . ASN A 1 221 ? 17.504 -19.518 19.628 1.00 90.06 221 ASN A C 1
ATOM 1694 O O . ASN A 1 221 ? 17.613 -20.717 19.353 1.00 90.06 221 ASN A O 1
ATOM 1698 N N . ARG A 1 222 ? 17.513 -18.580 18.669 1.00 92.31 222 ARG A N 1
ATOM 1699 C CA . ARG A 1 222 ? 17.868 -18.830 17.254 1.00 92.31 222 ARG A CA 1
ATOM 1700 C C . ARG A 1 222 ? 19.209 -18.221 16.841 1.00 92.31 222 ARG A C 1
ATOM 1702 O O . ARG A 1 222 ? 19.523 -18.158 15.658 1.00 92.31 222 ARG A O 1
ATOM 1709 N N . GLY A 1 223 ? 20.026 -17.844 17.827 1.00 92.00 223 GLY A N 1
ATOM 1710 C CA . GLY A 1 223 ? 21.410 -17.400 17.635 1.00 92.00 223 GLY A CA 1
ATOM 1711 C C . GLY A 1 223 ? 21.585 -15.888 17.506 1.00 92.00 223 GLY A C 1
ATOM 1712 O O . GLY A 1 223 ? 22.710 -15.435 17.321 1.00 92.00 223 GLY A O 1
ATOM 1713 N N . LEU A 1 224 ? 20.504 -15.112 17.629 1.00 94.50 224 LEU A N 1
ATOM 1714 C CA . LEU A 1 224 ? 20.568 -13.650 17.650 1.00 94.50 224 LEU A CA 1
ATOM 1715 C C . LEU A 1 224 ? 21.033 -13.114 19.014 1.00 94.50 224 LEU A C 1
ATOM 1717 O O . LEU A 1 224 ? 21.720 -12.098 19.054 1.00 94.50 224 LEU A O 1
ATOM 1721 N N . LEU A 1 225 ? 20.732 -13.834 20.102 1.00 93.50 225 LEU A N 1
ATOM 1722 C CA . LEU A 1 225 ? 21.186 -13.553 21.470 1.00 93.50 225 LEU A CA 1
ATOM 1723 C C . LEU A 1 225 ? 20.767 -12.166 21.983 1.00 93.50 225 LEU A C 1
ATOM 1725 O O . LEU A 1 225 ? 21.469 -11.558 22.791 1.00 93.50 225 LEU A O 1
ATOM 1729 N N . GLN A 1 226 ? 19.615 -11.668 21.534 1.00 94.06 226 GLN A N 1
ATOM 1730 C CA . GLN A 1 226 ? 19.045 -10.412 22.017 1.00 94.06 226 GLN A CA 1
ATOM 1731 C C . GLN A 1 226 ? 17.518 -10.407 21.930 1.00 94.06 226 GLN A C 1
ATOM 1733 O O . GLN A 1 226 ? 16.901 -11.088 21.114 1.00 94.06 226 GLN A O 1
ATOM 1738 N N . ALA A 1 227 ? 16.922 -9.590 22.791 1.00 92.75 227 ALA A N 1
ATOM 1739 C CA . ALA A 1 227 ? 15.506 -9.268 22.775 1.00 92.75 227 ALA A CA 1
ATOM 1740 C C . ALA A 1 227 ? 15.152 -8.345 21.593 1.00 92.75 227 ALA A C 1
ATOM 1742 O O . ALA A 1 227 ? 15.994 -7.576 21.126 1.00 92.75 227 ALA A O 1
ATOM 1743 N N . LEU A 1 228 ? 13.892 -8.364 21.151 1.00 94.50 228 LEU A N 1
ATOM 1744 C CA . LEU A 1 228 ? 13.372 -7.404 20.175 1.00 94.50 228 LEU A CA 1
ATOM 1745 C C . LEU A 1 228 ? 12.831 -6.177 20.920 1.00 94.50 228 LEU A C 1
ATOM 1747 O O . LEU A 1 228 ? 11.634 -6.081 21.200 1.00 94.50 228 LEU A O 1
ATOM 1751 N N . ALA A 1 229 ? 13.743 -5.284 21.307 1.00 93.75 229 ALA A N 1
ATOM 1752 C CA . ALA A 1 229 ? 13.475 -4.181 22.230 1.00 93.75 229 ALA A CA 1
ATOM 1753 C C . ALA A 1 229 ? 13.850 -2.786 21.686 1.00 93.75 229 ALA A C 1
ATOM 1755 O O . ALA A 1 229 ? 13.840 -1.803 22.433 1.00 93.75 229 ALA A O 1
ATOM 1756 N N . ASP A 1 230 ? 14.137 -2.669 20.396 1.00 94.31 230 ASP A N 1
ATOM 1757 C CA . ASP A 1 230 ? 14.595 -1.457 19.712 1.00 94.31 230 ASP A CA 1
ATOM 1758 C C . ASP A 1 230 ? 13.502 -0.765 18.873 1.00 94.31 230 ASP A C 1
ATOM 1760 O O . ASP A 1 230 ? 13.816 0.048 18.000 1.00 94.31 230 ASP A O 1
ATOM 1764 N N . ASN A 1 231 ? 12.219 -1.041 19.164 1.00 95.50 231 ASN A N 1
ATOM 1765 C CA . ASN A 1 231 ? 11.073 -0.451 18.462 1.00 95.50 231 ASN A CA 1
ATOM 1766 C C . ASN A 1 231 ? 11.193 1.077 18.349 1.00 95.50 231 ASN A C 1
ATOM 1768 O O . ASN A 1 231 ? 11.557 1.783 19.295 1.00 95.50 231 ASN A O 1
ATOM 1772 N N . ARG A 1 232 ? 10.806 1.595 17.184 1.00 94.62 232 ARG A N 1
ATOM 1773 C CA . ARG A 1 232 ? 10.673 3.023 16.888 1.00 94.62 232 ARG A CA 1
ATOM 1774 C C . ARG A 1 232 ? 9.233 3.303 16.458 1.00 94.62 232 ARG A C 1
ATOM 1776 O O . ARG A 1 232 ? 8.577 2.384 15.963 1.00 94.62 232 ARG A O 1
ATOM 1783 N N . PRO A 1 233 ? 8.752 4.553 16.587 1.00 94.75 233 PRO A N 1
ATOM 1784 C CA . PRO A 1 233 ? 7.493 4.952 15.976 1.00 94.75 233 PRO A CA 1
ATOM 1785 C C . PRO A 1 233 ? 7.468 4.543 14.501 1.00 94.75 233 PRO A C 1
ATOM 1787 O O . PRO A 1 233 ? 8.315 4.980 13.719 1.00 94.75 233 PRO A O 1
ATOM 1790 N N . THR A 1 234 ? 6.528 3.674 14.147 1.00 95.00 234 THR A N 1
ATOM 1791 C CA . THR A 1 234 ? 6.435 3.051 12.827 1.00 95.00 234 THR A CA 1
ATOM 1792 C C . THR A 1 234 ? 5.117 3.440 12.183 1.00 95.00 234 THR A C 1
ATOM 1794 O O . THR A 1 234 ? 4.081 3.476 12.848 1.00 95.00 234 THR A O 1
ATOM 1797 N N . VAL A 1 235 ? 5.169 3.748 10.885 1.00 96.75 235 VAL A N 1
ATOM 1798 C CA . VAL A 1 235 ? 4.004 4.148 10.093 1.00 96.75 235 VAL A CA 1
ATOM 1799 C C . VAL A 1 235 ? 3.743 3.109 9.006 1.00 96.75 235 VAL A C 1
ATOM 1801 O O . VAL A 1 235 ? 4.582 2.902 8.129 1.00 96.75 235 VAL A O 1
ATOM 1804 N N . SER A 1 236 ? 2.569 2.484 9.032 1.00 96.31 236 SER A N 1
ATOM 1805 C CA . SER A 1 236 ? 2.127 1.495 8.043 1.00 96.31 236 SER A CA 1
ATOM 1806 C C . SER A 1 236 ? 1.027 2.080 7.163 1.00 96.31 236 SER A C 1
ATOM 1808 O O . SER A 1 236 ? 0.067 2.650 7.678 1.00 96.31 236 SER A O 1
ATOM 1810 N N . HIS A 1 237 ? 1.139 1.910 5.844 1.00 97.06 237 HIS A N 1
ATOM 1811 C CA . HIS A 1 237 ? 0.157 2.384 4.866 1.00 97.06 237 HIS A CA 1
ATOM 1812 C C . HIS A 1 237 ? -0.524 1.203 4.174 1.00 97.06 237 HIS A C 1
ATOM 1814 O O . HIS A 1 237 ? 0.149 0.288 3.706 1.00 97.06 237 HIS A O 1
ATOM 1820 N N . PHE A 1 238 ? -1.847 1.260 4.052 1.00 96.81 238 PHE A N 1
ATOM 1821 C CA . PHE A 1 238 ? -2.662 0.251 3.383 1.00 96.81 238 PHE A CA 1
ATOM 1822 C C . PHE A 1 238 ? -3.650 0.899 2.404 1.00 96.81 238 PHE A C 1
ATOM 1824 O O . PHE A 1 238 ? -3.997 2.084 2.505 1.00 96.81 238 PHE A O 1
ATOM 1831 N N . ARG A 1 239 ? -4.122 0.095 1.449 1.00 96.69 239 ARG A N 1
ATOM 1832 C CA . ARG A 1 239 ? -5.286 0.385 0.607 1.00 96.69 239 ARG A CA 1
ATOM 1833 C C . ARG A 1 239 ? -6.333 -0.676 0.900 1.00 96.69 239 ARG A C 1
ATOM 1835 O O . ARG A 1 239 ? -6.055 -1.858 0.735 1.00 96.69 239 ARG A O 1
ATOM 1842 N N . LEU A 1 240 ? -7.506 -0.247 1.340 1.00 95.62 240 LEU A N 1
ATOM 1843 C CA . LEU A 1 240 ? -8.664 -1.111 1.495 1.00 95.62 240 LEU A CA 1
ATOM 1844 C C . LEU A 1 240 ? -9.581 -0.907 0.288 1.00 95.62 240 LEU A C 1
ATOM 1846 O O . LEU A 1 240 ? -9.950 0.224 -0.032 1.00 95.62 240 LEU A O 1
ATOM 1850 N N . LEU A 1 241 ? -9.913 -2.006 -0.379 1.00 94.44 241 LEU A N 1
ATOM 1851 C CA . LEU A 1 241 ? -10.724 -2.047 -1.587 1.00 94.44 241 LEU A CA 1
ATOM 1852 C C . LEU A 1 241 ? -11.824 -3.090 -1.387 1.00 94.44 241 LEU A C 1
ATOM 1854 O O . LEU A 1 241 ? -11.537 -4.235 -1.049 1.00 94.44 241 LEU A O 1
ATOM 1858 N N . LEU A 1 242 ? -13.074 -2.675 -1.585 1.00 92.81 242 LEU A N 1
ATOM 1859 C CA . LEU A 1 242 ? -14.232 -3.563 -1.628 1.00 92.81 242 LEU A CA 1
ATOM 1860 C C . LEU A 1 242 ? -14.685 -3.707 -3.080 1.00 92.81 242 LEU A C 1
ATOM 1862 O O . LEU A 1 242 ? -14.957 -2.696 -3.736 1.00 92.81 242 LEU A O 1
ATOM 1866 N N . GLU A 1 243 ? -14.795 -4.944 -3.559 1.00 90.12 243 GLU A N 1
ATOM 1867 C CA . GLU A 1 243 ? -15.177 -5.274 -4.934 1.00 90.12 243 GLU A CA 1
ATOM 1868 C C . GLU A 1 243 ? -16.278 -6.340 -4.971 1.00 90.12 243 GLU A C 1
ATOM 1870 O O . GLU A 1 243 ? -16.143 -7.370 -4.306 1.00 90.12 243 GLU A O 1
ATOM 1875 N N . PRO A 1 244 ? -17.341 -6.139 -5.772 1.00 88.81 244 PRO A N 1
ATOM 1876 C CA . PRO A 1 244 ? -18.263 -7.209 -6.115 1.00 88.81 244 PRO A CA 1
ATOM 1877 C C . PRO A 1 244 ? -17.604 -8.129 -7.147 1.00 88.81 244 PRO A C 1
ATOM 1879 O O . PRO A 1 244 ? -17.197 -7.671 -8.223 1.00 88.81 244 PRO A O 1
ATOM 1882 N N . LEU A 1 245 ? -17.527 -9.421 -6.826 1.00 86.19 245 LEU A N 1
ATOM 1883 C CA . LEU A 1 245 ? -17.065 -10.462 -7.743 1.00 86.19 245 LEU A CA 1
ATOM 1884 C C . LEU A 1 245 ? -18.263 -11.240 -8.294 1.00 86.19 245 LEU A C 1
ATOM 1886 O O . LEU A 1 245 ? -19.074 -11.766 -7.531 1.00 86.19 245 LEU A O 1
ATOM 1890 N N . GLU A 1 246 ? -18.355 -11.344 -9.617 1.00 82.44 246 GLU A N 1
ATOM 1891 C CA . GLU A 1 246 ? -19.384 -12.125 -10.292 1.00 82.44 246 GLU A CA 1
ATOM 1892 C C . GLU A 1 246 ? -19.263 -13.614 -9.951 1.00 82.44 246 GLU A C 1
ATOM 1894 O O . GLU A 1 246 ? -18.176 -14.202 -9.903 1.00 82.44 246 GLU A O 1
ATOM 1899 N N . THR A 1 247 ? -20.411 -14.248 -9.712 1.00 70.25 247 THR A N 1
ATOM 1900 C CA . THR A 1 247 ? -20.477 -15.682 -9.435 1.00 70.25 247 THR A CA 1
ATOM 1901 C C . THR A 1 247 ? -20.402 -16.446 -10.753 1.00 70.25 247 THR A C 1
ATOM 1903 O O . THR A 1 247 ? -21.367 -16.492 -11.513 1.00 70.25 247 THR A O 1
ATOM 1906 N N . THR A 1 248 ? -19.263 -17.070 -11.045 1.00 63.47 248 THR A N 1
ATOM 1907 C CA . THR A 1 248 ? -19.145 -17.953 -12.210 1.00 63.47 248 THR A CA 1
ATOM 1908 C C . THR A 1 248 ? -19.737 -19.330 -11.896 1.00 63.47 248 THR A C 1
ATOM 1910 O O . THR A 1 248 ? -19.578 -19.870 -10.804 1.00 63.47 248 THR A O 1
ATOM 1913 N N . SER A 1 249 ? -20.417 -19.944 -12.872 1.00 50.81 249 SER A N 1
ATOM 1914 C CA . SER A 1 249 ? -20.981 -21.302 -12.743 1.00 50.81 249 SER A CA 1
ATOM 1915 C C . SER A 1 249 ? -19.912 -22.400 -12.617 1.00 50.81 249 SER A C 1
ATOM 1917 O O . SER A 1 249 ? -20.231 -23.553 -12.328 1.00 50.81 249 SER A O 1
ATOM 1919 N N . GLN A 1 250 ? -18.638 -22.061 -12.838 1.00 53.62 250 GLN A N 1
ATOM 1920 C CA . GLN A 1 250 ? -17.505 -22.941 -12.587 1.00 53.62 250 GLN A CA 1
ATOM 1921 C C . GLN A 1 250 ? -17.076 -22.794 -11.130 1.00 53.62 250 GLN A C 1
ATOM 1923 O O . GLN A 1 250 ? -16.598 -21.742 -10.716 1.00 53.62 250 GLN A O 1
ATOM 1928 N N . LYS A 1 251 ? -17.207 -23.875 -10.356 1.00 48.97 251 LYS A N 1
ATOM 1929 C CA . LYS A 1 251 ? -16.558 -23.995 -9.050 1.00 48.97 251 LYS A CA 1
ATOM 1930 C C . LYS A 1 251 ? -15.050 -23.786 -9.229 1.00 48.97 251 LYS A C 1
ATOM 1932 O O . LYS A 1 251 ? -14.344 -24.717 -9.606 1.00 48.97 251 LYS A O 1
ATOM 1937 N N . ILE A 1 252 ? -14.550 -22.593 -8.918 1.00 54.81 252 ILE A N 1
ATOM 1938 C CA . ILE A 1 252 ? -13.123 -22.338 -8.673 1.00 54.81 252 ILE A CA 1
ATOM 1939 C C . ILE A 1 252 ? -12.807 -22.933 -7.291 1.00 54.81 252 ILE A C 1
ATOM 1941 O O . ILE A 1 252 ? -12.542 -22.214 -6.338 1.00 54.81 252 ILE A O 1
ATOM 1945 N N . ALA A 1 253 ? -12.981 -24.246 -7.130 1.00 52.31 253 ALA A N 1
ATOM 1946 C CA . ALA A 1 253 ? -12.884 -24.898 -5.824 1.00 52.31 253 ALA A CA 1
ATOM 1947 C C . ALA A 1 253 ? -11.497 -25.499 -5.547 1.00 52.31 253 ALA A C 1
ATOM 1949 O O . ALA A 1 253 ? -11.195 -25.755 -4.390 1.00 52.31 253 ALA A O 1
ATOM 1950 N N . ASP A 1 254 ? -10.630 -25.648 -6.559 1.00 59.72 254 ASP A N 1
ATOM 1951 C CA . ASP A 1 254 ? -9.390 -26.430 -6.403 1.00 59.72 254 ASP A CA 1
ATOM 1952 C C . ASP A 1 254 ? -8.086 -25.683 -6.754 1.00 59.72 254 ASP A C 1
ATOM 1954 O O . ASP A 1 254 ? -7.005 -26.261 -6.640 1.00 59.72 254 ASP A O 1
ATOM 1958 N N . SER A 1 255 ? -8.127 -24.404 -7.162 1.00 70.06 255 SER A N 1
ATOM 1959 C CA . SER A 1 255 ? -6.884 -23.647 -7.400 1.00 70.06 255 SER A CA 1
ATOM 1960 C C . SER A 1 255 ? -6.323 -23.094 -6.083 1.00 70.06 255 SER A C 1
ATOM 1962 O O . SER A 1 255 ? -7.007 -22.313 -5.416 1.00 70.06 255 SER A O 1
ATOM 1964 N N . PRO A 1 256 ? -5.067 -23.408 -5.711 1.00 72.88 256 PRO A N 1
ATOM 1965 C CA . PRO A 1 256 ? -4.414 -22.791 -4.557 1.00 72.88 256 PRO A CA 1
ATOM 1966 C C . PRO A 1 256 ? -4.007 -21.331 -4.819 1.00 72.88 256 PRO A C 1
ATOM 1968 O O . PRO A 1 256 ? -3.640 -20.625 -3.879 1.00 72.88 256 PRO A O 1
ATOM 1971 N N . MET A 1 257 ? -4.047 -20.889 -6.082 1.00 78.50 257 MET A N 1
ATOM 1972 C CA . MET A 1 257 ? -3.650 -19.545 -6.494 1.00 78.50 257 MET A CA 1
ATOM 1973 C C . MET A 1 257 ? -4.853 -18.612 -6.570 1.00 78.50 257 MET A C 1
ATOM 1975 O O . MET A 1 257 ? -5.853 -18.940 -7.215 1.00 78.50 257 MET A O 1
ATOM 1979 N N . GLY A 1 258 ? -4.707 -17.438 -5.961 1.00 83.75 258 GLY A N 1
ATOM 1980 C CA . GLY A 1 258 ? -5.587 -16.292 -6.173 1.00 83.75 258 GLY A CA 1
ATOM 1981 C C . GLY A 1 258 ? -4.974 -15.296 -7.162 1.00 83.75 258 GLY A C 1
ATOM 1982 O O . GLY A 1 258 ? -3.766 -15.302 -7.400 1.00 83.75 258 GLY A O 1
ATOM 1983 N N . HIS A 1 259 ? -5.801 -14.406 -7.700 1.00 86.44 259 HIS A N 1
ATOM 1984 C CA . HIS A 1 259 ? -5.361 -13.277 -8.520 1.00 86.44 259 HIS A CA 1
ATOM 1985 C C . HIS A 1 259 ? -6.045 -12.004 -8.026 1.00 86.44 259 HIS A C 1
ATOM 1987 O O . HIS A 1 259 ? -7.162 -12.053 -7.512 1.00 86.44 259 HIS A O 1
ATOM 1993 N N . LEU A 1 260 ? -5.358 -10.870 -8.147 1.00 89.75 260 LEU A N 1
ATOM 1994 C CA . LEU A 1 260 ? -5.949 -9.566 -7.866 1.00 89.75 260 LEU A CA 1
ATOM 1995 C C . LEU A 1 260 ? -6.713 -9.088 -9.106 1.00 89.75 260 LEU A C 1
ATOM 1997 O O . LEU A 1 260 ? -6.328 -9.396 -10.233 1.00 89.75 260 LEU A O 1
ATOM 2001 N N . THR A 1 261 ? -7.772 -8.306 -8.917 1.00 89.44 261 THR A N 1
ATOM 2002 C CA . THR A 1 261 ? -8.377 -7.536 -10.015 1.00 89.44 261 THR A CA 1
ATOM 2003 C C . THR A 1 261 ? -7.394 -6.464 -10.505 1.00 89.44 261 THR A C 1
ATOM 2005 O O . THR A 1 261 ? -6.417 -6.129 -9.820 1.00 89.44 261 THR A O 1
ATOM 2008 N N . SER A 1 262 ? -7.648 -5.866 -11.670 1.00 87.00 262 SER A N 1
ATOM 2009 C CA . SER A 1 262 ? -6.814 -4.765 -12.175 1.00 87.00 262 SER A CA 1
ATOM 2010 C C . SER A 1 262 ? -6.775 -3.576 -11.206 1.00 87.00 262 SER A C 1
ATOM 2012 O O . SER A 1 262 ? -5.704 -3.024 -10.943 1.00 87.00 262 SER A O 1
ATOM 2014 N N . ILE A 1 263 ? -7.910 -3.220 -10.590 1.00 89.31 263 ILE A N 1
ATOM 2015 C CA . ILE A 1 263 ? -7.986 -2.133 -9.598 1.00 89.31 263 ILE A CA 1
ATOM 2016 C C . ILE A 1 263 ? -7.133 -2.466 -8.368 1.00 89.31 263 ILE A C 1
ATOM 2018 O O . ILE A 1 263 ? -6.366 -1.618 -7.908 1.00 89.31 263 ILE A O 1
ATOM 2022 N N . ALA A 1 264 ? -7.209 -3.699 -7.859 1.00 91.62 264 ALA A N 1
ATOM 2023 C CA . ALA A 1 264 ? -6.399 -4.144 -6.728 1.00 91.62 264 ALA A CA 1
ATOM 2024 C C . ALA A 1 264 ? -4.890 -4.149 -7.052 1.00 91.62 264 ALA A C 1
ATOM 2026 O O . ALA A 1 264 ? -4.077 -3.725 -6.224 1.00 91.62 264 ALA A O 1
ATOM 2027 N N . HIS A 1 265 ? -4.502 -4.546 -8.270 1.00 91.19 265 HIS A N 1
ATOM 2028 C CA . HIS A 1 265 ? -3.115 -4.449 -8.735 1.00 91.19 265 HIS A CA 1
ATOM 2029 C C . HIS A 1 265 ? -2.619 -2.996 -8.767 1.00 91.19 265 HIS A C 1
ATOM 2031 O O . HIS A 1 265 ? -1.567 -2.696 -8.196 1.00 91.19 265 HIS A O 1
ATOM 2037 N N . HIS A 1 266 ? -3.383 -2.072 -9.356 1.00 90.25 266 HIS A N 1
ATOM 2038 C CA . HIS A 1 266 ? -3.023 -0.650 -9.366 1.00 90.25 266 HIS A CA 1
ATOM 2039 C C . HIS A 1 266 ? -2.991 -0.041 -7.958 1.00 90.25 266 HIS A C 1
ATOM 2041 O O . HIS A 1 266 ? -2.111 0.769 -7.660 1.00 90.25 266 HIS A O 1
ATOM 2047 N N . ALA A 1 267 ? -3.887 -0.462 -7.061 1.00 93.56 267 ALA A N 1
ATOM 2048 C CA . ALA A 1 267 ? -3.872 -0.045 -5.662 1.00 93.56 267 ALA A CA 1
ATOM 2049 C C . ALA A 1 267 ? -2.571 -0.465 -4.961 1.00 93.56 267 ALA A C 1
ATOM 2051 O O . ALA A 1 267 ? -1.957 0.356 -4.275 1.00 93.56 267 ALA A O 1
ATOM 2052 N N . SER A 1 268 ? -2.113 -1.701 -5.182 1.00 94.75 268 SER A N 1
ATOM 2053 C CA . SER A 1 268 ? -0.824 -2.192 -4.680 1.00 94.75 268 SER A CA 1
ATOM 2054 C C . SER A 1 268 ? 0.353 -1.390 -5.250 1.00 94.75 268 SER A C 1
ATOM 2056 O O . SER A 1 268 ? 1.184 -0.883 -4.493 1.00 94.75 268 SER A O 1
ATOM 2058 N N . LEU A 1 269 ? 0.382 -1.161 -6.569 1.00 93.25 269 LEU A N 1
ATOM 2059 C CA . LEU A 1 269 ? 1.421 -0.345 -7.205 1.00 93.25 269 LEU A CA 1
ATOM 2060 C C . LEU A 1 269 ? 1.446 1.094 -6.684 1.00 93.25 269 LEU A C 1
ATOM 2062 O O . LEU A 1 269 ? 2.527 1.651 -6.530 1.00 93.25 269 LEU A O 1
ATOM 2066 N N . SER A 1 270 ? 0.292 1.679 -6.349 1.00 92.88 270 SER A N 1
ATOM 2067 C CA . SER A 1 270 ? 0.224 3.034 -5.781 1.00 92.88 270 SER A CA 1
ATOM 2068 C C . SER A 1 270 ? 0.938 3.165 -4.427 1.00 92.88 270 SER A C 1
ATOM 2070 O O . SER A 1 270 ? 1.368 4.261 -4.068 1.00 92.88 270 SER A O 1
ATOM 2072 N N . LEU A 1 271 ? 1.062 2.062 -3.674 1.00 95.06 271 LEU A N 1
ATOM 2073 C CA . LEU A 1 271 ? 1.810 2.009 -2.415 1.00 95.06 271 LEU A CA 1
ATOM 2074 C C . LEU A 1 271 ? 3.305 1.767 -2.649 1.00 95.06 271 LEU A C 1
ATOM 2076 O O . LEU A 1 271 ? 4.129 2.382 -1.978 1.00 95.06 271 LEU A O 1
ATOM 2080 N N . LEU A 1 272 ? 3.647 0.871 -3.580 1.00 94.69 272 LEU A N 1
ATOM 2081 C CA . LEU A 1 272 ? 5.030 0.453 -3.845 1.00 94.69 272 LEU A CA 1
ATOM 2082 C C . LEU A 1 272 ? 5.815 1.468 -4.688 1.00 94.69 272 LEU A C 1
ATOM 2084 O O . LEU A 1 272 ? 7.018 1.632 -4.497 1.00 94.69 272 LEU A O 1
ATOM 2088 N N . TYR A 1 273 ? 5.130 2.161 -5.597 1.00 93.62 273 TYR A N 1
ATOM 2089 C CA . TYR A 1 273 ? 5.700 3.128 -6.533 1.00 93.62 273 TYR A CA 1
ATOM 2090 C C . TYR A 1 273 ? 4.968 4.474 -6.426 1.00 93.62 273 TYR A C 1
ATOM 2092 O O . TYR A 1 273 ? 4.310 4.905 -7.377 1.00 93.62 273 TYR A O 1
ATOM 2100 N N . PRO A 1 274 ? 5.037 5.150 -5.263 1.00 92.88 274 PRO A N 1
ATOM 2101 C CA . PRO A 1 274 ? 4.408 6.445 -5.097 1.00 92.88 274 PRO A CA 1
ATOM 2102 C C . PRO A 1 274 ? 5.120 7.509 -5.937 1.00 92.88 274 PRO A C 1
ATOM 2104 O O . PRO A 1 274 ? 6.297 7.405 -6.284 1.00 92.88 274 PRO A O 1
ATOM 2107 N N . TRP A 1 275 ? 4.403 8.596 -6.188 1.00 90.44 275 TRP A N 1
ATOM 2108 C CA . TRP A 1 275 ? 4.929 9.797 -6.819 1.00 90.44 275 TRP A CA 1
ATOM 2109 C C . TRP A 1 275 ? 6.184 10.324 -6.116 1.00 90.44 275 TRP A C 1
ATOM 2111 O O . TRP A 1 275 ? 6.161 10.628 -4.918 1.00 90.44 275 TRP A O 1
ATOM 2121 N N . VAL A 1 276 ? 7.260 10.519 -6.881 1.00 92.56 276 VAL A N 1
ATOM 2122 C CA . VAL A 1 276 ? 8.449 11.229 -6.402 1.00 92.56 276 VAL A CA 1
ATOM 2123 C C . VAL A 1 276 ? 8.166 12.727 -6.444 1.00 92.56 276 VAL A C 1
ATOM 2125 O O . VAL A 1 276 ? 8.106 13.337 -7.508 1.00 92.56 276 VAL A O 1
ATOM 2128 N N . LYS A 1 277 ? 7.983 13.328 -5.269 1.00 91.44 277 LYS A N 1
ATOM 2129 C CA . LYS A 1 277 ? 7.751 14.769 -5.124 1.00 91.44 277 LYS A CA 1
ATOM 2130 C C . LYS A 1 277 ? 9.073 15.465 -4.830 1.00 91.44 277 LYS A C 1
ATOM 2132 O O . LYS A 1 277 ? 9.683 15.205 -3.795 1.00 91.44 277 LYS A O 1
ATOM 2137 N N . ILE A 1 278 ? 9.490 16.365 -5.715 1.00 90.88 278 ILE A N 1
ATOM 2138 C CA . ILE A 1 278 ? 10.690 17.187 -5.537 1.00 90.88 278 ILE A CA 1
ATOM 2139 C C . ILE A 1 278 ? 10.237 18.621 -5.279 1.00 90.88 278 ILE A C 1
ATOM 2141 O O . ILE A 1 278 ? 9.519 19.202 -6.086 1.00 90.88 278 ILE A O 1
ATOM 2145 N N . MET A 1 279 ? 10.646 19.185 -4.143 1.00 91.12 279 MET A N 1
ATOM 2146 C CA . MET A 1 279 ? 10.354 20.571 -3.775 1.00 91.12 279 MET A CA 1
ATOM 2147 C C . MET A 1 279 ? 11.648 21.379 -3.796 1.00 91.12 279 MET A C 1
ATOM 2149 O O . MET A 1 279 ? 12.652 20.964 -3.219 1.00 91.12 279 MET A O 1
ATOM 2153 N N . GLY A 1 280 ? 11.624 22.537 -4.447 1.00 89.94 280 GLY A N 1
ATOM 2154 C CA . GLY A 1 280 ? 12.783 23.411 -4.576 1.00 89.94 280 GLY A CA 1
ATOM 2155 C C . GLY A 1 280 ? 12.374 24.867 -4.757 1.00 89.94 280 GLY A C 1
ATOM 2156 O O . GLY A 1 280 ? 11.218 25.172 -5.040 1.00 89.94 280 GLY A O 1
ATOM 2157 N N . LYS A 1 281 ? 13.338 25.771 -4.572 1.00 86.62 281 LYS A N 1
ATOM 2158 C CA . LYS A 1 281 ? 13.175 27.196 -4.872 1.00 86.62 281 LYS A CA 1
ATOM 2159 C C . LYS A 1 281 ? 13.776 27.461 -6.251 1.00 86.62 281 LYS A C 1
ATOM 2161 O O . LYS A 1 281 ? 14.974 27.267 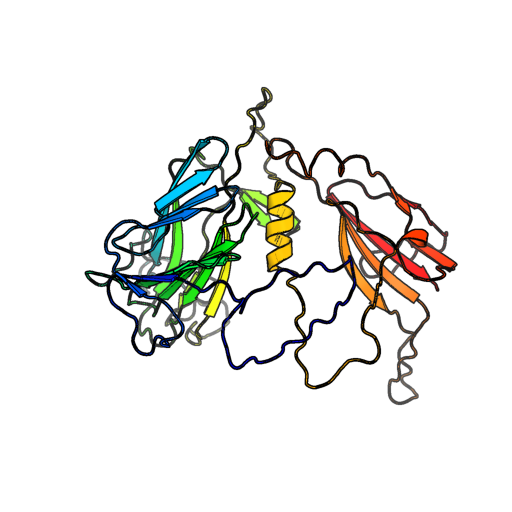-6.432 1.00 86.62 281 LYS A O 1
ATOM 2166 N N . GLY A 1 282 ? 12.950 27.896 -7.197 1.00 82.44 282 GLY A N 1
ATOM 2167 C CA . GLY A 1 282 ? 13.362 28.202 -8.568 1.00 82.44 282 GLY A CA 1
ATOM 2168 C C . GLY A 1 282 ? 12.620 27.377 -9.617 1.00 82.44 282 GLY A C 1
ATOM 2169 O O . GLY A 1 282 ? 11.979 26.375 -9.311 1.00 82.44 282 GLY A O 1
ATOM 2170 N N . ILE A 1 283 ? 12.708 27.830 -10.864 1.00 78.00 283 ILE A N 1
ATOM 2171 C CA . ILE A 1 283 ? 12.095 27.175 -12.018 1.00 78.00 283 ILE A CA 1
ATOM 2172 C C . ILE A 1 283 ? 13.134 26.237 -12.648 1.00 78.00 283 ILE A C 1
ATOM 2174 O O . ILE A 1 283 ? 14.204 26.714 -13.035 1.00 78.00 283 ILE A O 1
ATOM 2178 N N . PRO A 1 284 ? 12.858 24.927 -12.779 1.00 82.94 284 PRO A N 1
ATOM 2179 C CA . PRO A 1 284 ? 13.765 24.013 -13.463 1.00 82.94 284 PRO A CA 1
ATOM 2180 C C . PRO A 1 284 ? 13.858 24.342 -14.960 1.00 82.94 284 PRO A C 1
ATOM 2182 O O . PRO A 1 284 ? 12.867 24.694 -15.600 1.00 82.94 284 PRO A O 1
ATOM 2185 N N . THR A 1 285 ? 15.055 24.181 -15.531 1.00 82.50 285 THR A N 1
ATOM 2186 C CA . THR A 1 285 ? 15.331 24.444 -16.956 1.00 82.50 285 THR A CA 1
ATOM 2187 C C . THR A 1 285 ? 14.523 23.534 -17.886 1.00 82.50 285 THR A C 1
ATOM 2189 O O . THR A 1 285 ? 14.108 23.953 -18.963 1.00 82.50 285 THR A O 1
ATOM 2192 N N . HIS A 1 286 ? 14.267 22.294 -17.460 1.00 78.56 286 HIS A N 1
ATOM 2193 C CA . HIS A 1 286 ? 13.425 21.337 -18.170 1.00 78.56 286 HIS A CA 1
ATOM 2194 C C . HIS A 1 286 ? 12.137 21.134 -17.378 1.00 78.56 286 HIS A C 1
ATOM 2196 O O . HIS A 1 286 ? 12.163 20.549 -16.297 1.00 78.56 286 HIS A O 1
ATOM 2202 N N . ARG A 1 287 ? 11.020 21.650 -17.903 1.00 74.81 287 ARG A N 1
ATOM 2203 C CA . ARG A 1 287 ? 9.708 21.546 -17.246 1.00 74.81 287 ARG A CA 1
ATOM 2204 C C . ARG A 1 287 ? 9.005 20.221 -17.541 1.00 74.81 287 ARG A C 1
ATOM 2206 O O . ARG A 1 287 ? 8.408 19.655 -16.637 1.00 74.81 287 ARG A O 1
ATOM 2213 N N . ASN A 1 288 ? 9.157 19.704 -18.763 1.00 76.50 288 ASN A N 1
ATOM 2214 C CA . ASN A 1 288 ? 8.460 18.504 -19.219 1.00 76.50 288 ASN A CA 1
ATOM 2215 C C . ASN A 1 288 ? 9.487 17.515 -19.773 1.00 76.50 288 ASN A C 1
ATOM 2217 O O . ASN A 1 288 ? 10.041 17.720 -20.855 1.00 76.50 288 ASN A O 1
ATOM 2221 N N . VAL A 1 289 ? 9.756 16.452 -19.021 1.00 86.31 289 VAL A N 1
ATOM 2222 C CA . VAL A 1 289 ? 10.602 15.336 -19.462 1.00 86.31 289 VAL A CA 1
ATOM 2223 C C . VAL A 1 289 ? 9.694 14.133 -19.631 1.00 86.31 289 VAL A C 1
ATOM 2225 O O . VAL A 1 289 ? 8.960 13.810 -18.705 1.00 86.31 289 VAL A O 1
ATOM 2228 N N . ARG A 1 290 ? 9.732 13.476 -20.793 1.00 89.00 290 ARG A N 1
ATOM 2229 C CA . ARG A 1 290 ? 8.983 12.240 -21.062 1.00 89.00 290 ARG A CA 1
ATOM 2230 C C . ARG A 1 290 ? 9.940 11.140 -21.486 1.00 89.00 290 ARG A C 1
ATOM 2232 O O . ARG A 1 290 ? 10.724 11.335 -22.409 1.00 89.00 290 ARG A O 1
ATOM 2239 N N . GLY A 1 291 ? 9.865 9.999 -20.809 1.00 88.25 291 GLY A N 1
ATOM 2240 C CA . GLY A 1 291 ? 10.627 8.804 -21.158 1.00 88.25 291 GLY A CA 1
ATOM 2241 C C . GLY A 1 291 ? 9.906 7.902 -22.159 1.00 88.25 291 GLY A C 1
ATOM 2242 O O . GLY A 1 291 ? 10.567 7.295 -22.998 1.00 88.25 291 GLY A O 1
ATOM 2243 N N . LEU A 1 292 ? 8.571 7.836 -22.100 1.00 91.44 292 LEU A N 1
ATOM 2244 C CA . LEU A 1 292 ? 7.753 7.000 -22.984 1.00 91.44 292 LEU A CA 1
ATOM 2245 C C . LEU A 1 292 ? 6.988 7.826 -24.025 1.00 91.44 292 LEU A C 1
ATOM 2247 O O . LEU A 1 292 ? 6.604 8.969 -23.768 1.00 91.44 292 LEU A O 1
ATOM 2251 N N . THR A 1 293 ? 6.757 7.233 -25.196 1.00 90.19 293 THR A N 1
ATOM 2252 C CA . THR A 1 293 ? 5.932 7.811 -26.275 1.00 90.19 293 THR A CA 1
ATOM 2253 C C . THR A 1 293 ? 4.437 7.723 -25.960 1.00 90.19 293 THR A C 1
ATOM 2255 O O . THR A 1 293 ? 3.681 8.635 -26.295 1.00 90.19 293 THR A O 1
ATOM 2258 N N . SER A 1 294 ? 4.022 6.658 -25.269 1.00 87.62 294 SER A N 1
ATOM 2259 C CA . SER A 1 294 ? 2.657 6.405 -24.809 1.00 87.62 294 SER A CA 1
ATOM 2260 C C . SER A 1 294 ? 2.647 5.683 -23.459 1.00 87.62 294 SER A C 1
ATOM 2262 O O . SER A 1 294 ? 3.657 5.130 -23.019 1.00 87.62 294 SER A O 1
ATOM 2264 N N . SER A 1 295 ? 1.489 5.659 -22.798 1.00 87.12 295 SER A N 1
ATOM 2265 C CA . SER A 1 295 ? 1.282 4.817 -21.617 1.00 87.12 295 SER A CA 1
ATOM 2266 C C . SER A 1 295 ? 1.446 3.335 -21.964 1.00 87.12 295 SER A C 1
ATOM 2268 O O . SER A 1 295 ? 1.115 2.904 -23.071 1.00 87.12 295 SER A O 1
ATOM 2270 N N . LEU A 1 296 ? 1.950 2.558 -21.004 1.00 86.88 296 LEU A N 1
ATOM 2271 C CA . LEU A 1 296 ? 1.937 1.101 -21.099 1.00 86.88 296 LEU A CA 1
ATOM 2272 C C . LEU A 1 296 ? 0.496 0.578 -20.966 1.00 86.88 296 LEU A C 1
ATOM 2274 O O . LEU A 1 296 ? -0.318 1.229 -20.305 1.00 86.88 296 LEU A O 1
ATOM 2278 N N . PRO A 1 297 ? 0.186 -0.593 -21.550 1.00 85.81 297 PRO A N 1
ATOM 2279 C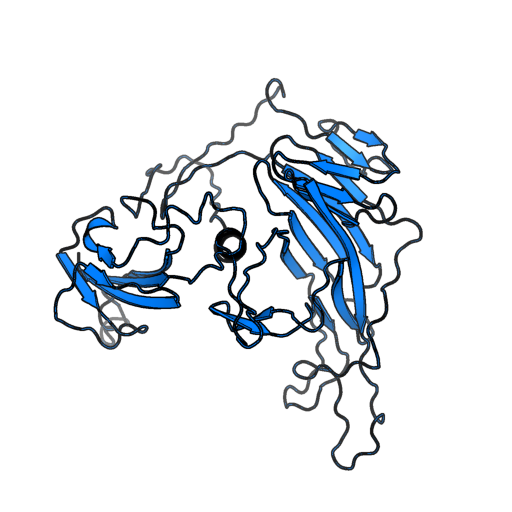 CA . PRO A 1 297 ? -1.064 -1.302 -21.286 1.00 85.81 297 PRO A CA 1
ATOM 2280 C C . PRO A 1 297 ? -1.289 -1.480 -19.786 1.00 85.81 297 PRO A C 1
ATOM 2282 O O . PRO A 1 297 ? -0.322 -1.663 -19.042 1.00 85.81 297 PRO A O 1
ATOM 2285 N N . CYS A 1 298 ? -2.544 -1.433 -19.330 1.00 82.69 298 CYS A N 1
ATOM 2286 C CA . CYS A 1 298 ? -2.795 -1.359 -17.894 1.00 82.69 298 CYS A CA 1
ATOM 2287 C C . CYS A 1 298 ? -2.379 -2.619 -17.130 1.00 82.69 298 CYS A C 1
ATOM 2289 O O . CYS A 1 298 ? -2.146 -2.509 -15.940 1.00 82.69 298 CYS A O 1
ATOM 2291 N N . ASP A 1 299 ? -2.203 -3.770 -17.790 1.00 86.12 299 ASP A N 1
ATOM 2292 C CA . ASP A 1 299 ? -1.721 -5.019 -17.190 1.00 86.12 299 ASP A CA 1
ATOM 2293 C C . ASP A 1 299 ? -0.193 -5.218 -17.269 1.00 86.12 299 ASP A C 1
ATOM 2295 O O . ASP A 1 299 ? 0.330 -6.257 -16.847 1.00 86.12 299 ASP A O 1
ATOM 2299 N N . VAL A 1 300 ? 0.536 -4.228 -17.798 1.00 89.75 300 VAL A N 1
ATOM 2300 C CA . VAL A 1 300 ? 1.990 -4.246 -17.976 1.00 89.75 300 VAL A CA 1
ATOM 2301 C C . VAL A 1 300 ? 2.652 -3.211 -17.077 1.00 89.75 300 VAL A C 1
ATOM 2303 O O . VAL A 1 300 ? 2.341 -2.023 -17.095 1.00 89.75 300 VAL A O 1
ATOM 2306 N N . HIS A 1 301 ? 3.669 -3.651 -16.344 1.00 92.38 301 HIS A N 1
ATOM 2307 C CA . HIS A 1 301 ? 4.465 -2.800 -15.479 1.00 92.38 301 HIS A CA 1
ATOM 2308 C C . HIS A 1 301 ? 5.951 -2.870 -15.808 1.00 92.38 301 HIS A C 1
ATOM 2310 O O . HIS A 1 301 ? 6.550 -3.941 -15.945 1.00 92.38 301 HIS A O 1
ATOM 2316 N N . LEU A 1 302 ? 6.549 -1.685 -15.905 1.00 94.06 302 LEU A N 1
ATOM 2317 C CA . LEU A 1 302 ? 7.985 -1.494 -16.011 1.00 94.06 302 LEU A CA 1
ATOM 2318 C C . LEU A 1 302 ? 8.596 -1.648 -14.616 1.00 94.06 302 LEU A C 1
ATOM 2320 O O . LEU A 1 302 ? 8.554 -0.732 -13.802 1.00 94.06 302 LEU A O 1
ATOM 2324 N N . VAL A 1 303 ? 9.167 -2.824 -14.359 1.00 94.62 303 VAL A N 1
ATOM 2325 C CA . VAL A 1 303 ? 9.777 -3.181 -13.069 1.00 94.62 303 VAL A CA 1
ATOM 2326 C C . VAL A 1 303 ? 11.136 -2.509 -12.908 1.00 94.62 303 VAL A C 1
ATOM 2328 O O . VAL A 1 303 ? 11.534 -2.110 -11.816 1.00 94.62 303 VAL A O 1
ATOM 2331 N N . THR A 1 304 ? 11.908 -2.431 -13.991 1.00 95.44 304 THR A N 1
ATOM 2332 C CA . THR A 1 304 ? 13.256 -1.861 -13.963 1.00 95.44 304 THR A CA 1
ATOM 2333 C C . THR A 1 304 ? 13.606 -1.273 -15.315 1.00 95.44 304 THR A C 1
ATOM 2335 O O . THR A 1 304 ? 13.442 -1.930 -16.339 1.00 95.44 304 THR A O 1
ATOM 2338 N N . LEU A 1 305 ? 14.162 -0.066 -15.298 1.00 94.88 305 LEU A N 1
ATOM 2339 C CA . LEU A 1 305 ? 14.888 0.528 -16.411 1.00 94.88 305 LEU A CA 1
ATOM 2340 C C . LEU A 1 305 ? 16.204 1.065 -15.857 1.00 94.88 305 LEU A C 1
ATOM 2342 O O . LEU A 1 305 ? 16.205 1.974 -15.030 1.00 94.88 305 LEU A O 1
ATOM 2346 N N . ARG A 1 306 ? 17.322 0.480 -16.281 1.00 94.06 306 ARG A N 1
ATOM 2347 C CA . ARG A 1 306 ? 18.658 0.890 -15.828 1.00 94.06 306 ARG A CA 1
ATOM 2348 C C . ARG A 1 306 ? 19.586 1.113 -17.010 1.00 94.06 306 ARG A C 1
ATOM 2350 O O . ARG A 1 306 ? 19.552 0.346 -17.967 1.00 94.06 306 ARG A O 1
ATOM 2357 N N . THR A 1 307 ? 20.442 2.121 -16.933 1.00 93.69 307 THR A N 1
ATOM 2358 C CA . THR A 1 307 ? 21.535 2.292 -17.894 1.00 93.69 307 THR A CA 1
ATOM 2359 C C . THR A 1 307 ? 22.608 1.229 -17.665 1.00 93.69 307 THR A C 1
ATOM 2361 O O . THR A 1 307 ? 22.841 0.783 -16.539 1.00 93.69 307 THR A O 1
ATOM 2364 N N . MET A 1 308 ? 23.240 0.786 -18.747 1.00 92.81 308 MET A N 1
ATOM 2365 C CA . MET A 1 308 ? 24.311 -0.204 -18.713 1.00 92.81 308 MET A CA 1
ATOM 2366 C C . MET A 1 308 ? 25.674 0.478 -18.759 1.00 92.81 308 MET A C 1
ATOM 2368 O O . MET A 1 308 ? 25.854 1.572 -19.301 1.00 92.81 308 MET A O 1
ATOM 2372 N N . THR A 1 309 ? 26.664 -0.204 -18.205 1.00 92.19 309 THR A N 1
ATOM 2373 C CA . THR A 1 309 ? 28.033 0.285 -18.134 1.00 92.19 309 THR A CA 1
ATOM 2374 C C . THR A 1 309 ? 29.026 -0.739 -18.667 1.00 92.19 309 THR A C 1
ATOM 2376 O O . THR A 1 309 ? 28.739 -1.932 -18.789 1.00 92.19 309 THR A O 1
ATOM 2379 N N . GLY A 1 310 ? 30.208 -0.255 -19.044 1.00 88.25 310 GLY A N 1
ATOM 2380 C CA . GLY A 1 310 ? 31.351 -1.098 -19.360 1.00 88.25 310 GLY A CA 1
ATOM 2381 C C . GLY A 1 310 ? 31.939 -1.769 -18.114 1.00 88.25 310 GLY A C 1
ATOM 2382 O O . GLY A 1 310 ? 31.597 -1.398 -16.989 1.00 88.25 310 GLY A O 1
ATOM 2383 N N . PRO A 1 311 ? 32.849 -2.738 -18.304 1.00 87.12 311 PRO A N 1
ATOM 2384 C CA . PRO A 1 311 ? 33.609 -3.324 -17.207 1.00 87.12 311 PRO A CA 1
ATOM 2385 C C . PRO A 1 311 ? 34.366 -2.258 -16.408 1.00 87.12 311 PRO A C 1
ATOM 2387 O O . PRO A 1 311 ? 34.815 -1.255 -16.967 1.00 87.12 311 PRO A O 1
ATOM 2390 N N . THR A 1 312 ? 34.535 -2.504 -15.110 1.00 89.19 312 THR A N 1
ATOM 2391 C CA . THR A 1 312 ? 35.369 -1.671 -14.241 1.00 89.19 312 THR A CA 1
ATOM 2392 C C . THR A 1 312 ? 36.812 -1.684 -14.729 1.00 89.19 312 THR A C 1
ATOM 2394 O O . THR A 1 312 ? 37.431 -2.744 -14.833 1.00 89.19 312 THR A O 1
ATOM 2397 N N . ASP A 1 313 ? 37.369 -0.502 -14.980 1.00 87.12 313 ASP A N 1
ATOM 2398 C CA . ASP A 1 313 ? 38.788 -0.349 -15.273 1.00 87.12 313 ASP A CA 1
ATOM 2399 C C . ASP A 1 313 ? 39.583 -0.340 -13.962 1.00 87.12 313 ASP A C 1
ATOM 2401 O O . ASP A 1 313 ? 39.767 0.693 -13.313 1.00 87.12 313 ASP A O 1
ATOM 2405 N N . TYR A 1 314 ? 40.051 -1.518 -13.550 1.00 89.56 314 TYR A N 1
ATOM 2406 C CA . TYR A 1 314 ? 40.851 -1.676 -12.332 1.00 89.56 314 TYR A CA 1
ATOM 2407 C C . TYR A 1 314 ? 42.197 -0.939 -12.379 1.00 89.56 314 TYR A C 1
ATOM 2409 O O . TYR A 1 314 ? 42.776 -0.704 -11.320 1.00 89.56 314 TYR A O 1
ATOM 2417 N N . ASN A 1 315 ? 42.662 -0.531 -13.564 1.00 89.94 315 ASN A N 1
ATOM 2418 C CA . ASN A 1 315 ? 43.925 0.183 -13.740 1.00 89.94 315 ASN A CA 1
ATOM 2419 C C . ASN A 1 315 ? 43.755 1.708 -13.698 1.00 89.94 315 ASN A C 1
ATOM 2421 O O . ASN A 1 315 ? 44.746 2.426 -13.597 1.00 89.94 315 ASN A O 1
ATOM 2425 N N . ASN A 1 316 ? 42.521 2.214 -13.749 1.00 81.12 316 ASN A N 1
ATOM 2426 C CA . ASN A 1 316 ? 42.234 3.644 -13.768 1.00 81.12 316 ASN A CA 1
ATOM 2427 C C . ASN A 1 316 ? 41.189 4.012 -12.711 1.00 81.12 316 ASN A C 1
ATOM 2429 O O . ASN A 1 316 ? 40.012 4.196 -13.017 1.00 81.12 316 ASN A O 1
ATOM 2433 N N . ASN A 1 317 ? 41.610 4.074 -11.444 1.00 86.00 317 ASN A N 1
ATOM 2434 C CA . ASN A 1 317 ? 40.767 4.447 -10.299 1.00 86.00 317 ASN A CA 1
ATOM 2435 C C . ASN A 1 317 ? 39.437 3.674 -10.188 1.00 86.00 317 ASN A C 1
ATOM 2437 O O . ASN A 1 317 ? 38.490 4.170 -9.581 1.00 86.00 317 ASN A O 1
ATOM 2441 N N . ARG A 1 318 ? 39.353 2.457 -10.750 1.00 84.38 318 ARG A N 1
ATOM 2442 C CA . ARG A 1 318 ? 38.105 1.674 -10.814 1.00 84.38 318 ARG A CA 1
ATOM 2443 C C . ARG A 1 318 ? 36.980 2.443 -11.516 1.00 84.38 318 ARG A C 1
ATOM 2445 O O . ARG A 1 318 ? 35.812 2.310 -11.157 1.00 84.38 318 ARG A O 1
ATOM 2452 N N . ALA A 1 319 ? 37.338 3.261 -12.505 1.00 86.25 319 ALA A N 1
ATOM 2453 C CA . ALA A 1 319 ? 36.388 4.018 -13.297 1.00 86.25 319 ALA A CA 1
ATOM 2454 C C . ALA A 1 319 ? 35.525 3.082 -14.151 1.00 86.25 319 ALA A C 1
ATOM 2456 O O . ALA A 1 319 ? 35.956 2.016 -14.596 1.00 86.25 319 ALA A O 1
ATOM 2457 N N . VAL A 1 320 ? 34.292 3.511 -14.401 1.00 89.44 320 VAL A N 1
ATOM 2458 C CA . VAL A 1 320 ? 33.304 2.773 -15.182 1.00 89.44 320 VAL A CA 1
ATOM 2459 C C . VAL A 1 320 ? 32.806 3.692 -16.292 1.00 89.44 320 VAL A C 1
ATOM 2461 O O . VAL A 1 320 ? 32.361 4.807 -16.023 1.00 89.44 320 VAL A O 1
ATOM 2464 N N . LYS A 1 321 ? 32.894 3.244 -17.549 1.00 90.06 321 LYS A N 1
ATOM 2465 C CA . LYS A 1 321 ? 32.400 4.020 -18.696 1.00 90.06 321 LYS A CA 1
ATOM 2466 C C . LYS A 1 321 ? 30.918 3.717 -18.943 1.00 90.06 321 LYS A C 1
ATOM 2468 O O . LYS A 1 321 ? 30.561 2.537 -18.987 1.00 90.06 321 LYS A O 1
ATOM 2473 N N . PRO A 1 322 ? 30.056 4.731 -19.123 1.00 91.50 322 PRO A N 1
ATOM 2474 C CA . PRO A 1 322 ? 28.671 4.500 -19.511 1.00 91.50 322 PRO A CA 1
ATOM 2475 C C . PRO A 1 322 ? 28.609 3.924 -20.927 1.00 91.50 322 PRO A C 1
ATOM 2477 O O . PRO A 1 322 ? 29.442 4.245 -21.777 1.00 91.50 322 PRO A O 1
ATOM 2480 N N . LYS A 1 323 ? 27.614 3.075 -21.178 1.00 92.56 323 LYS A N 1
ATOM 2481 C CA . LYS A 1 323 ? 27.270 2.613 -22.521 1.00 92.56 323 LYS A CA 1
ATOM 2482 C C . LYS A 1 323 ? 25.958 3.250 -22.965 1.00 92.56 323 LYS A C 1
ATOM 2484 O O . LYS A 1 323 ? 25.101 3.543 -22.135 1.00 92.56 323 LYS A O 1
ATOM 2489 N N . ASN A 1 324 ? 25.768 3.369 -24.276 1.00 92.88 324 ASN A N 1
ATOM 2490 C CA . ASN A 1 324 ? 24.479 3.732 -24.879 1.00 92.88 324 ASN A CA 1
ATOM 2491 C C . ASN A 1 324 ? 23.550 2.510 -24.936 1.00 92.88 324 ASN A C 1
ATOM 2493 O O . ASN A 1 324 ? 23.013 2.143 -25.976 1.00 92.88 324 ASN A O 1
ATOM 2497 N N . GLU A 1 325 ? 23.423 1.835 -23.802 1.00 94.25 325 GLU A N 1
ATOM 2498 C CA . GLU A 1 325 ? 22.672 0.604 -23.631 1.00 94.25 325 GLU A CA 1
ATOM 2499 C C . GLU A 1 325 ? 21.827 0.739 -22.359 1.00 94.25 325 GLU A C 1
ATOM 2501 O O . GLU A 1 325 ? 22.273 1.316 -21.362 1.00 94.25 325 GLU A O 1
ATOM 2506 N N . ALA A 1 326 ? 20.621 0.184 -22.367 1.00 95.12 326 ALA A N 1
ATOM 2507 C CA . ALA A 1 326 ? 19.765 0.106 -21.192 1.00 95.12 326 ALA A CA 1
ATOM 2508 C C . ALA A 1 326 ? 19.214 -1.305 -21.017 1.00 95.12 326 ALA A C 1
ATOM 2510 O O . ALA A 1 326 ? 18.988 -2.034 -21.979 1.00 95.12 326 ALA A O 1
ATOM 2511 N N . ALA A 1 327 ? 18.982 -1.680 -19.769 1.00 96.19 327 ALA A N 1
ATOM 2512 C CA . ALA A 1 327 ? 18.325 -2.911 -19.403 1.00 96.19 327 ALA A CA 1
ATOM 2513 C C . ALA A 1 327 ? 16.904 -2.624 -18.926 1.00 96.19 327 ALA A C 1
ATOM 2515 O O . ALA A 1 327 ? 16.711 -1.868 -17.971 1.00 96.19 327 ALA A O 1
ATOM 2516 N N . LEU A 1 328 ? 15.934 -3.249 -19.588 1.00 96.06 328 LEU A N 1
ATOM 2517 C CA . LEU A 1 328 ? 14.511 -3.124 -19.311 1.00 96.06 328 LEU A CA 1
ATOM 2518 C C . LEU A 1 328 ? 13.959 -4.459 -18.802 1.00 96.06 328 LEU A C 1
ATOM 2520 O O . LEU A 1 328 ? 14.188 -5.503 -19.411 1.00 96.06 328 LEU A O 1
ATOM 2524 N N . VAL A 1 329 ? 13.206 -4.414 -17.705 1.00 96.81 329 VAL A N 1
ATOM 2525 C CA . VAL A 1 329 ? 12.424 -5.539 -17.185 1.00 96.81 329 VAL A CA 1
ATOM 2526 C C . VAL A 1 329 ? 10.952 -5.147 -17.185 1.00 96.81 329 VAL A C 1
ATOM 2528 O O . VAL A 1 329 ? 10.557 -4.193 -16.513 1.00 96.81 329 VAL A O 1
ATOM 2531 N N . LEU A 1 330 ? 10.150 -5.902 -17.929 1.00 94.75 330 LEU A N 1
ATOM 2532 C CA . LEU A 1 330 ? 8.701 -5.770 -17.999 1.00 94.75 330 LEU A CA 1
ATOM 2533 C C . LEU A 1 330 ? 8.055 -6.964 -17.306 1.00 94.75 330 LEU A C 1
ATOM 2535 O O . LEU A 1 330 ? 8.487 -8.104 -17.481 1.00 94.75 330 LEU A O 1
ATOM 2539 N N . ARG A 1 331 ? 6.993 -6.713 -16.551 1.00 93.38 331 ARG A N 1
ATOM 2540 C CA . ARG A 1 331 ? 6.128 -7.744 -15.983 1.00 93.38 331 ARG A CA 1
ATOM 2541 C C . ARG A 1 331 ? 4.718 -7.521 -16.489 1.00 93.38 331 ARG A C 1
ATOM 2543 O O . ARG A 1 331 ? 4.237 -6.396 -16.444 1.00 93.38 331 ARG A O 1
ATOM 2550 N N . ARG A 1 332 ? 4.054 -8.596 -16.894 1.00 91.00 332 ARG A N 1
ATOM 2551 C CA . ARG A 1 332 ? 2.613 -8.595 -17.133 1.00 91.00 332 ARG A CA 1
ATOM 2552 C C . ARG A 1 332 ? 1.926 -9.438 -16.077 1.00 91.00 332 ARG A C 1
ATOM 2554 O O . ARG A 1 332 ? 2.366 -10.560 -15.817 1.00 91.00 332 ARG A O 1
ATOM 2561 N N . TRP A 1 333 ? 0.894 -8.911 -15.434 1.00 87.31 333 TRP A N 1
ATOM 2562 C CA . TRP A 1 333 ? 0.099 -9.695 -14.486 1.00 87.31 333 TRP A CA 1
ATOM 2563 C C . TRP A 1 333 ? -1.088 -10.367 -15.167 1.00 87.31 333 TRP A C 1
ATOM 2565 O O . TRP A 1 333 ? -1.404 -10.099 -16.322 1.00 87.31 333 TRP A O 1
ATOM 2575 N N . LEU A 1 334 ? -1.700 -11.301 -14.446 1.00 85.44 334 LEU A N 1
ATOM 2576 C CA . LEU A 1 334 ? -2.931 -11.964 -14.844 1.00 85.44 334 LEU A CA 1
ATOM 2577 C C . LEU A 1 334 ? -4.036 -11.478 -13.897 1.00 85.44 334 LEU A C 1
ATOM 2579 O O . LEU A 1 334 ? -4.026 -11.898 -12.737 1.00 85.44 334 LEU A O 1
ATOM 2583 N N . PRO A 1 335 ? -4.917 -10.562 -14.337 1.00 83.88 335 PRO A N 1
ATOM 2584 C CA . PRO A 1 335 ? -5.975 -10.045 -13.482 1.00 83.88 335 PRO A CA 1
ATOM 2585 C C . PRO A 1 335 ? -7.108 -11.066 -13.294 1.00 83.88 335 PRO A C 1
ATOM 2587 O O . PRO A 1 335 ? -7.383 -11.888 -14.166 1.00 83.88 335 PRO A O 1
ATOM 2590 N N . GLU A 1 336 ? -7.783 -10.994 -12.148 1.00 84.38 336 GLU A N 1
ATOM 2591 C CA . GLU A 1 336 ? -9.045 -11.694 -11.885 1.00 84.38 336 GLU A CA 1
ATOM 2592 C C . GLU A 1 336 ? -10.204 -10.995 -12.613 1.00 84.38 336 GLU A C 1
ATOM 2594 O O . GLU A 1 336 ? -10.586 -9.881 -12.254 1.00 84.38 336 GLU A O 1
ATOM 2599 N N . CYS A 1 337 ? -10.785 -11.664 -13.611 1.00 79.75 337 CYS A N 1
ATOM 2600 C CA . CYS A 1 337 ? -11.814 -11.084 -14.479 1.00 79.75 337 CYS A CA 1
ATOM 2601 C C . CYS A 1 337 ? -13.234 -11.116 -13.892 1.00 79.75 337 CYS A C 1
ATOM 2603 O O . CYS A 1 337 ? -14.138 -10.543 -14.490 1.00 79.75 337 CYS A O 1
ATOM 2605 N N . ARG A 1 338 ? -13.470 -11.777 -12.748 1.00 82.38 338 ARG A N 1
ATOM 2606 C CA . ARG A 1 338 ? -14.786 -11.742 -12.075 1.00 82.38 338 ARG A CA 1
ATOM 2607 C C . ARG A 1 338 ? -15.117 -10.380 -11.471 1.00 82.38 338 ARG A C 1
ATOM 2609 O O . ARG A 1 338 ? -16.246 -10.178 -11.033 1.00 82.38 338 ARG A O 1
ATOM 2616 N N . GLY A 1 339 ? -14.153 -9.466 -11.385 1.00 77.94 339 GLY A N 1
ATOM 2617 C CA . GLY A 1 339 ? -14.412 -8.104 -10.938 1.00 77.94 339 GLY A CA 1
ATOM 2618 C C . GLY A 1 339 ? -15.449 -7.432 -11.837 1.00 77.94 339 GLY A C 1
ATOM 2619 O O . GLY A 1 339 ? -15.197 -7.185 -13.009 1.00 77.94 339 GLY A O 1
ATOM 2620 N N . SER A 1 340 ? -16.601 -7.072 -11.273 1.00 65.19 340 SER A N 1
ATOM 2621 C CA . SER A 1 340 ? -17.690 -6.375 -11.988 1.00 65.19 340 SER A CA 1
ATOM 2622 C C . SER A 1 340 ? -17.303 -4.983 -12.527 1.00 65.19 340 SER A C 1
ATOM 2624 O O . SER A 1 340 ? -18.044 -4.356 -13.285 1.00 65.19 340 SER A O 1
ATOM 2626 N N . ARG A 1 341 ? -16.125 -4.470 -12.154 1.00 67.06 341 ARG A N 1
ATOM 2627 C CA . ARG A 1 341 ? -15.642 -3.119 -12.468 1.00 67.06 341 ARG A CA 1
ATOM 2628 C C . ARG A 1 341 ? -14.772 -3.115 -13.727 1.00 67.06 341 ARG A C 1
ATOM 2630 O O . ARG A 1 341 ? -13.594 -2.776 -13.689 1.00 67.06 341 ARG A O 1
ATOM 2637 N N . SER A 1 342 ? -15.401 -3.462 -14.850 1.00 53.09 342 SER A N 1
ATOM 2638 C CA . SER A 1 342 ? -14.732 -3.802 -16.117 1.00 53.09 342 SER A CA 1
ATOM 2639 C C . SER A 1 342 ? -14.222 -2.636 -16.982 1.00 53.09 342 SER A C 1
ATOM 2641 O O . SER A 1 342 ? -13.704 -2.887 -18.069 1.00 53.09 342 SER A O 1
ATOM 2643 N N . ILE A 1 343 ? -14.300 -1.372 -16.534 1.00 51.44 343 ILE A N 1
ATOM 2644 C CA . ILE A 1 343 ? -13.830 -0.226 -17.349 1.00 51.44 343 ILE A CA 1
ATOM 2645 C C . ILE A 1 343 ? -12.325 -0.320 -17.651 1.00 51.44 343 ILE A C 1
ATOM 2647 O O . ILE A 1 343 ? -11.903 0.068 -18.734 1.00 51.44 343 ILE A O 1
ATOM 2651 N N . LEU A 1 344 ? -11.519 -0.868 -16.736 1.00 53.31 344 LEU A N 1
ATOM 2652 C CA . LEU A 1 344 ? -10.092 -1.112 -16.992 1.00 53.31 344 LEU A CA 1
ATOM 2653 C C . LEU A 1 344 ? -9.836 -2.463 -17.683 1.00 53.31 344 LEU A C 1
ATOM 2655 O O . LEU A 1 344 ? -8.825 -2.623 -18.356 1.00 53.31 344 LEU A O 1
ATOM 2659 N N . ASP A 1 345 ? -10.740 -3.436 -17.554 1.00 52.97 345 ASP A N 1
ATOM 2660 C CA . ASP A 1 345 ? -10.475 -4.823 -17.959 1.00 52.97 345 ASP A CA 1
ATOM 2661 C C . ASP A 1 345 ? -10.745 -5.096 -19.450 1.00 52.97 345 ASP A C 1
ATOM 2663 O O . ASP A 1 345 ? -10.115 -5.981 -20.038 1.00 52.97 345 ASP A O 1
ATOM 2667 N N . GLN A 1 346 ? -11.639 -4.333 -20.092 1.00 52.75 346 GLN A N 1
ATOM 2668 C CA . GLN A 1 346 ? -12.012 -4.572 -21.495 1.00 52.75 346 GLN A CA 1
ATOM 2669 C C . GLN A 1 346 ? -10.951 -4.113 -22.513 1.00 52.75 346 GLN A C 1
ATOM 2671 O O . GLN A 1 346 ? -10.848 -4.711 -23.584 1.00 52.75 346 GLN A O 1
ATOM 2676 N N . GLU A 1 347 ? -10.126 -3.108 -22.195 1.00 55.50 347 GLU A N 1
ATOM 2677 C CA . GLU A 1 347 ? -9.106 -2.589 -23.126 1.00 55.50 347 GLU A CA 1
ATOM 2678 C C . GLU A 1 347 ? -7.721 -3.245 -22.965 1.00 55.50 347 GLU A C 1
ATOM 2680 O O . GLU A 1 347 ? -6.921 -3.241 -23.902 1.00 55.50 347 GLU A O 1
ATOM 2685 N N . CYS A 1 348 ? -7.420 -3.851 -21.812 1.00 60.28 348 CYS A N 1
ATOM 2686 C CA . CYS A 1 348 ? -6.045 -4.246 -21.479 1.00 60.28 348 CYS A CA 1
ATOM 2687 C C . CYS A 1 348 ? -5.651 -5.679 -21.854 1.00 60.28 348 CYS A C 1
ATOM 2689 O O . CYS A 1 348 ? -4.467 -5.999 -21.909 1.00 60.28 348 CYS A O 1
ATOM 2691 N N . THR A 1 349 ? -6.604 -6.565 -22.140 1.00 60.97 349 THR A N 1
ATOM 2692 C CA . THR A 1 349 ? -6.324 -8.009 -22.242 1.00 60.97 349 THR A CA 1
ATOM 2693 C C . THR A 1 349 ? -5.862 -8.484 -23.626 1.00 60.97 349 THR A C 1
ATOM 2695 O O . THR A 1 349 ? -5.325 -9.586 -23.744 1.00 60.97 349 THR A O 1
ATOM 2698 N N . ASN A 1 350 ? -5.965 -7.650 -24.666 1.00 65.88 350 ASN A N 1
ATOM 2699 C CA . ASN A 1 350 ? -5.673 -8.053 -26.051 1.00 65.88 350 ASN A CA 1
ATOM 2700 C C . ASN A 1 350 ? -4.189 -7.995 -26.450 1.00 65.88 350 ASN A C 1
ATOM 2702 O O . ASN A 1 350 ? -3.827 -8.402 -27.557 1.00 65.88 350 ASN A O 1
ATOM 2706 N N . LEU A 1 351 ? -3.309 -7.501 -25.578 1.00 71.75 351 LEU A N 1
ATOM 2707 C CA . LEU A 1 351 ? -1.888 -7.422 -25.892 1.00 71.75 351 LEU A CA 1
ATOM 2708 C C . LEU A 1 351 ? -1.257 -8.823 -25.894 1.00 71.75 351 LEU A C 1
ATOM 2710 O O . LEU A 1 351 ? -1.418 -9.587 -24.949 1.00 71.75 351 LEU A O 1
ATOM 2714 N N . THR A 1 352 ? -0.489 -9.163 -26.925 1.00 75.25 352 THR A N 1
ATOM 2715 C CA . THR A 1 352 ? 0.326 -10.398 -26.965 1.00 75.25 352 THR A CA 1
ATOM 2716 C C . THR A 1 352 ? 1.820 -10.094 -27.045 1.00 75.25 352 THR A C 1
ATOM 2718 O O . THR A 1 352 ? 2.653 -10.897 -26.613 1.00 75.25 352 THR A O 1
ATOM 2721 N N . GLN A 1 353 ? 2.169 -8.921 -27.574 1.00 84.50 353 GLN A N 1
ATOM 2722 C CA . GLN A 1 353 ? 3.535 -8.483 -27.819 1.00 84.50 353 GLN A CA 1
ATOM 2723 C C . GLN A 1 353 ? 3.669 -6.985 -27.542 1.00 84.50 353 GLN A C 1
ATOM 2725 O O . GLN A 1 353 ? 2.727 -6.223 -27.752 1.00 84.50 353 GLN A O 1
ATOM 2730 N N . VAL A 1 354 ? 4.855 -6.568 -27.102 1.00 86.44 354 VAL A N 1
ATOM 2731 C CA . VAL A 1 354 ? 5.231 -5.157 -26.944 1.00 86.44 354 VAL A CA 1
ATOM 2732 C C . VAL A 1 354 ? 6.304 -4.828 -27.975 1.00 86.44 354 VAL A C 1
ATOM 2734 O O . VAL A 1 354 ? 7.335 -5.503 -28.015 1.00 86.44 354 VAL A O 1
ATOM 2737 N N . ASN A 1 355 ? 6.089 -3.781 -28.777 1.00 89.62 355 ASN A N 1
ATOM 2738 C CA . ASN A 1 355 ? 7.160 -3.203 -29.583 1.00 89.62 355 ASN A CA 1
ATOM 2739 C C . ASN A 1 355 ? 8.005 -2.277 -28.702 1.00 89.62 355 ASN A C 1
ATOM 2741 O O . ASN A 1 355 ? 7.610 -1.154 -28.393 1.00 89.62 355 ASN A O 1
ATOM 2745 N N . VAL A 1 356 ? 9.173 -2.755 -28.275 1.00 89.94 356 VAL A N 1
ATOM 2746 C CA . VAL A 1 356 ? 10.053 -1.990 -27.373 1.00 89.94 356 VAL A CA 1
ATOM 2747 C C . VAL A 1 356 ? 10.696 -0.804 -28.092 1.00 89.94 356 VAL A C 1
ATOM 2749 O O . VAL A 1 356 ? 11.041 0.188 -27.451 1.00 89.94 356 VAL A O 1
ATOM 2752 N N . ARG A 1 357 ? 10.837 -0.880 -29.420 1.00 88.50 357 ARG A N 1
ATOM 2753 C CA . ARG A 1 357 ? 11.432 0.185 -30.230 1.00 88.50 357 ARG A CA 1
ATOM 2754 C C . ARG A 1 357 ? 10.591 1.458 -30.201 1.00 88.50 357 ARG A C 1
ATOM 2756 O O . ARG A 1 357 ? 11.148 2.545 -30.089 1.00 88.50 357 ARG A O 1
ATOM 2763 N N . ASP A 1 358 ? 9.273 1.297 -30.231 1.00 88.56 358 ASP A N 1
ATOM 2764 C CA . ASP A 1 358 ? 8.317 2.406 -30.275 1.00 88.56 358 ASP A CA 1
ATOM 2765 C C . ASP A 1 358 ? 7.986 2.954 -28.881 1.00 88.56 358 ASP A C 1
ATOM 2767 O O . ASP A 1 358 ? 7.325 3.982 -28.768 1.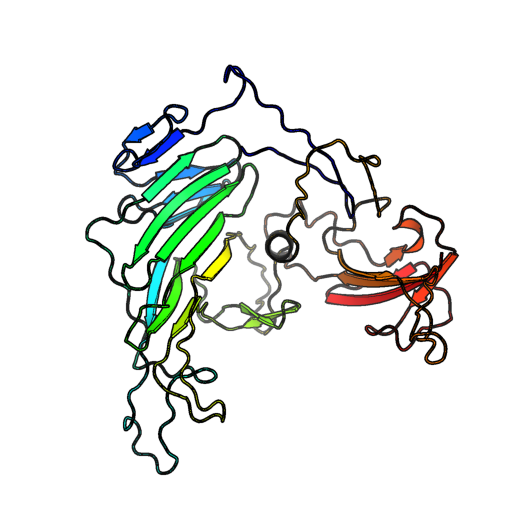00 88.56 358 ASP A O 1
ATOM 2771 N N . LEU A 1 359 ? 8.439 2.282 -27.817 1.00 89.38 359 LEU A N 1
ATOM 2772 C CA . LEU A 1 359 ? 8.064 2.583 -26.437 1.00 89.38 359 LEU A CA 1
ATOM 2773 C C . LEU A 1 359 ? 8.739 3.854 -25.889 1.00 89.38 359 LEU A C 1
ATOM 2775 O O . LEU A 1 359 ? 8.124 4.584 -25.113 1.00 89.38 359 LEU A O 1
ATOM 2779 N N . PHE A 1 360 ? 9.989 4.130 -26.271 1.00 90.00 360 PHE A N 1
ATOM 2780 C CA . PHE A 1 360 ? 10.792 5.218 -25.696 1.00 90.00 360 PHE A CA 1
ATOM 2781 C C . PHE A 1 360 ? 10.913 6.426 -26.621 1.00 90.00 360 PHE A C 1
ATOM 2783 O O . PHE A 1 360 ? 11.001 6.298 -27.840 1.00 90.00 360 PHE A O 1
ATOM 2790 N N . VAL A 1 361 ? 10.990 7.618 -26.025 1.00 82.94 361 VAL A N 1
ATOM 2791 C CA . VAL A 1 361 ? 11.290 8.858 -26.754 1.00 82.94 361 VAL A CA 1
ATOM 2792 C C . VAL A 1 361 ? 12.774 8.851 -27.147 1.00 82.94 361 VAL A C 1
ATOM 2794 O O . VAL A 1 361 ? 13.637 9.258 -26.373 1.00 82.94 361 VAL A O 1
ATOM 2797 N N . GLY A 1 362 ? 13.092 8.345 -28.340 1.00 80.06 362 GLY A N 1
ATOM 2798 C CA . GLY A 1 362 ? 14.457 8.308 -28.868 1.00 80.06 362 GLY A CA 1
ATOM 2799 C C . GLY A 1 362 ? 14.675 7.236 -29.935 1.00 80.06 362 GLY A C 1
ATOM 2800 O O . GLY A 1 362 ? 13.836 6.369 -30.158 1.00 80.06 362 GLY A O 1
ATOM 2801 N N . SER A 1 363 ? 15.828 7.286 -30.601 1.00 86.12 363 SER A N 1
ATOM 2802 C CA . SER A 1 363 ? 16.178 6.321 -31.647 1.00 86.12 363 SER A CA 1
ATOM 2803 C C . SER A 1 363 ? 16.749 5.041 -31.040 1.00 86.12 363 SER A C 1
ATOM 2805 O O . SER A 1 363 ? 17.944 4.958 -30.773 1.00 86.12 363 SER A O 1
ATOM 2807 N N . VAL A 1 364 ? 15.906 4.029 -30.841 1.00 92.19 364 VAL A N 1
ATOM 2808 C CA . VAL A 1 364 ? 16.359 2.674 -30.494 1.00 92.19 364 VAL A CA 1
ATOM 2809 C C . VAL A 1 364 ? 16.937 1.995 -31.745 1.00 92.19 364 VAL A C 1
ATOM 2811 O O . VAL A 1 364 ? 16.259 1.889 -32.773 1.00 92.19 364 VAL A O 1
ATOM 2814 N N . LYS A 1 365 ? 18.196 1.541 -31.662 1.00 93.38 365 LYS A N 1
ATOM 2815 C CA . LYS A 1 365 ? 18.914 0.842 -32.744 1.00 93.38 365 LYS A CA 1
ATOM 2816 C C . LYS A 1 365 ? 18.599 -0.645 -32.792 1.00 93.38 365 LYS A C 1
ATOM 2818 O O . LYS A 1 365 ? 18.345 -1.171 -33.870 1.00 93.38 365 LYS A O 1
ATOM 2823 N N . SER A 1 366 ? 18.655 -1.320 -31.646 1.00 94.19 366 SER A N 1
ATOM 2824 C CA . SER A 1 366 ? 18.345 -2.746 -31.545 1.00 94.19 366 SER A CA 1
ATOM 2825 C C . SER A 1 366 ? 17.832 -3.112 -30.158 1.00 94.19 366 SER A C 1
ATOM 2827 O O . SER A 1 366 ? 18.106 -2.440 -29.160 1.00 94.19 366 SER A O 1
ATOM 2829 N N . VAL A 1 367 ? 17.068 -4.199 -30.111 1.00 95.75 367 VAL A N 1
ATOM 2830 C CA . VAL A 1 367 ? 16.495 -4.771 -28.893 1.00 95.75 367 VAL A CA 1
ATOM 2831 C C . VAL A 1 367 ? 16.849 -6.251 -28.870 1.00 95.75 367 VAL A C 1
ATOM 2833 O O . VAL A 1 367 ? 16.753 -6.920 -29.895 1.00 95.75 367 VAL A O 1
ATOM 2836 N N . HIS A 1 368 ? 17.283 -6.751 -27.719 1.00 95.94 368 HIS A N 1
ATOM 2837 C CA . HIS A 1 368 ? 17.763 -8.119 -27.541 1.00 95.94 368 HIS A CA 1
ATOM 2838 C C . HIS A 1 368 ? 17.135 -8.729 -26.290 1.00 95.94 368 HIS A C 1
ATOM 2840 O O . HIS A 1 368 ? 17.186 -8.111 -25.227 1.00 95.94 368 HIS A O 1
ATOM 2846 N N . GLU A 1 369 ? 16.567 -9.932 -26.380 1.00 95.75 369 GLU A N 1
ATOM 2847 C CA . GLU A 1 369 ? 16.106 -10.651 -25.185 1.00 95.75 369 GLU A CA 1
ATOM 2848 C C . GLU A 1 369 ? 17.295 -11.067 -24.311 1.00 95.75 369 GLU A C 1
ATOM 2850 O O . GLU A 1 369 ? 18.392 -11.334 -24.798 1.00 95.75 369 GLU A O 1
ATOM 2855 N N . ALA A 1 370 ? 17.090 -11.108 -22.998 1.00 95.88 370 ALA A N 1
ATOM 2856 C CA . ALA A 1 370 ? 18.137 -11.444 -22.047 1.00 95.88 370 ALA A CA 1
ATOM 2857 C C . ALA A 1 370 ? 17.590 -12.188 -20.824 1.00 95.88 370 ALA A C 1
ATOM 2859 O O . ALA A 1 370 ? 16.388 -12.188 -20.548 1.00 95.88 370 ALA A O 1
ATOM 2860 N N . SER A 1 371 ? 18.488 -12.806 -20.056 1.00 96.44 371 SER A N 1
ATOM 2861 C CA . SER A 1 371 ? 18.169 -13.300 -18.717 1.00 96.44 371 SER A CA 1
ATOM 2862 C C . SER A 1 371 ? 17.806 -12.142 -17.782 1.00 96.44 371 SER A C 1
ATOM 2864 O O . SER A 1 371 ? 18.246 -11.010 -17.982 1.00 96.44 371 SER A O 1
ATOM 2866 N N . LEU A 1 372 ? 17.068 -12.430 -16.701 1.00 95.69 372 LEU A N 1
ATOM 2867 C CA . LEU A 1 372 ? 16.631 -11.422 -15.720 1.00 95.69 372 LEU A CA 1
ATOM 2868 C C . LEU A 1 372 ? 17.786 -10.568 -15.165 1.00 95.69 372 LEU A C 1
ATOM 2870 O O . LEU A 1 372 ? 17.622 -9.386 -14.874 1.00 95.69 372 LEU A O 1
ATOM 2874 N N . THR A 1 373 ? 18.974 -11.159 -15.041 1.00 94.31 373 THR A N 1
ATOM 2875 C CA . THR A 1 373 ? 20.179 -10.505 -14.516 1.00 94.31 373 THR A CA 1
ATOM 2876 C C . THR A 1 373 ? 21.009 -9.781 -15.579 1.00 94.31 373 THR A C 1
ATOM 2878 O O . THR A 1 373 ? 21.992 -9.127 -15.229 1.00 94.31 373 THR A O 1
ATOM 2881 N N . MET A 1 374 ? 20.629 -9.861 -16.860 1.00 94.44 374 MET A N 1
ATOM 2882 C CA . MET A 1 374 ? 21.389 -9.370 -18.022 1.00 94.44 374 MET A CA 1
ATOM 2883 C C . MET A 1 374 ? 22.756 -10.036 -18.232 1.00 94.44 374 MET A C 1
ATOM 2885 O O . MET A 1 374 ? 23.607 -9.490 -18.929 1.00 94.44 374 MET A O 1
ATOM 2889 N N . LEU A 1 375 ? 22.985 -11.210 -17.637 1.00 93.19 375 LEU A N 1
ATOM 2890 C CA . LEU A 1 375 ? 24.241 -11.954 -17.807 1.00 93.19 375 LEU A CA 1
ATOM 2891 C C . LEU A 1 375 ? 24.290 -12.754 -19.111 1.00 93.19 375 LEU A C 1
ATOM 2893 O O . LEU A 1 375 ? 25.373 -13.034 -19.614 1.00 93.19 375 LEU A O 1
ATOM 2897 N N . TYR A 1 376 ? 23.127 -13.106 -19.658 1.00 95.44 376 TYR A N 1
ATOM 2898 C CA . TYR A 1 376 ? 23.005 -13.829 -20.918 1.00 95.44 376 TYR A CA 1
ATOM 2899 C C . TYR A 1 376 ? 22.083 -13.040 -21.829 1.00 95.44 376 TYR A C 1
ATOM 2901 O O . TYR A 1 376 ? 20.941 -12.780 -21.455 1.00 95.44 376 TYR A O 1
ATOM 2909 N N . VAL A 1 377 ? 22.586 -12.646 -22.993 1.00 95.69 377 VAL A N 1
ATOM 2910 C CA . VAL A 1 377 ? 21.838 -11.871 -23.981 1.00 95.69 377 VAL A CA 1
ATOM 2911 C C . VAL A 1 377 ? 21.775 -12.674 -25.272 1.00 95.69 377 VAL A C 1
ATOM 2913 O O . VAL A 1 377 ? 22.793 -13.192 -25.726 1.00 95.69 377 VAL A O 1
ATOM 2916 N N . ASP A 1 378 ? 20.579 -12.793 -25.839 1.00 95.19 378 ASP A N 1
ATOM 2917 C CA . ASP A 1 378 ? 20.392 -13.311 -27.189 1.00 95.19 378 ASP A CA 1
ATOM 2918 C C . ASP A 1 378 ? 20.823 -12.222 -28.177 1.00 95.19 378 ASP A C 1
ATOM 2920 O O . ASP A 1 378 ? 20.204 -11.162 -28.282 1.00 95.19 378 ASP A O 1
ATOM 2924 N N . GLU A 1 379 ? 21.918 -12.460 -28.895 1.00 92.88 379 GLU A N 1
ATOM 2925 C CA . GLU A 1 379 ? 22.437 -11.498 -29.871 1.00 92.88 379 GLU A CA 1
ATOM 2926 C C . GLU A 1 379 ? 21.526 -11.363 -31.104 1.00 92.88 379 GLU A C 1
ATOM 2928 O O . GLU A 1 379 ? 21.694 -10.430 -31.888 1.00 92.88 379 GLU A O 1
ATOM 2933 N N . THR A 1 380 ? 20.509 -12.221 -31.246 1.00 93.44 380 THR A N 1
ATOM 2934 C CA . THR A 1 380 ? 19.462 -12.077 -32.261 1.00 93.44 380 THR A CA 1
ATOM 2935 C C . THR A 1 380 ? 18.559 -10.883 -31.925 1.00 93.44 380 THR A C 1
ATOM 2937 O O . THR A 1 380 ? 17.898 -10.895 -30.882 1.00 93.44 380 THR A O 1
ATOM 2940 N N . PRO A 1 381 ? 18.472 -9.855 -32.790 1.00 92.38 381 PRO A N 1
ATOM 2941 C CA . PRO A 1 381 ? 17.592 -8.719 -32.545 1.00 92.38 381 PRO A CA 1
ATOM 2942 C C . PRO A 1 381 ? 16.115 -9.133 -32.562 1.00 92.38 381 PRO A C 1
ATOM 2944 O O . PRO A 1 381 ? 15.673 -9.851 -33.460 1.00 92.38 381 PRO A O 1
ATOM 2947 N N . ARG A 1 382 ? 15.343 -8.649 -31.587 1.00 89.19 382 ARG A N 1
ATOM 2948 C CA . ARG A 1 382 ? 13.896 -8.864 -31.462 1.00 89.19 382 ARG A CA 1
ATOM 2949 C C . ARG A 1 382 ? 13.205 -7.575 -31.044 1.00 89.19 382 ARG A C 1
ATOM 2951 O O . ARG A 1 382 ? 13.246 -7.191 -29.880 1.00 89.19 382 ARG A O 1
ATOM 2958 N N . GLU A 1 383 ? 12.564 -6.913 -32.000 1.00 81.69 383 GLU A N 1
ATOM 2959 C CA . GLU A 1 383 ? 11.826 -5.669 -31.743 1.00 81.69 383 GLU A CA 1
ATOM 2960 C C . GLU A 1 383 ? 10.496 -5.932 -31.018 1.00 81.69 383 GLU A C 1
ATOM 2962 O O . GLU A 1 383 ? 10.122 -5.199 -30.100 1.00 81.69 383 GLU A O 1
ATOM 2967 N N . LEU A 1 384 ? 9.819 -7.020 -31.402 1.00 87.56 384 LEU A N 1
ATOM 2968 C CA . LEU A 1 384 ? 8.578 -7.490 -30.796 1.00 87.56 384 LEU A CA 1
ATOM 2969 C C . LEU A 1 384 ? 8.882 -8.509 -29.701 1.00 87.56 384 LEU A C 1
ATOM 2971 O O . LEU A 1 384 ? 9.382 -9.604 -29.965 1.00 87.56 384 LEU A O 1
ATOM 2975 N N . VAL A 1 385 ? 8.547 -8.152 -28.465 1.00 87.62 385 VAL A N 1
ATOM 2976 C CA . VAL A 1 385 ? 8.764 -9.001 -27.294 1.00 87.62 385 VAL A CA 1
ATOM 2977 C C . VAL A 1 385 ? 7.435 -9.606 -26.878 1.00 87.62 385 VAL A C 1
ATOM 2979 O O . VAL A 1 385 ? 6.522 -8.888 -26.469 1.00 87.62 385 VAL A O 1
ATOM 2982 N N . ALA A 1 386 ? 7.322 -10.931 -26.969 1.00 88.31 386 ALA A N 1
ATOM 2983 C CA . ALA A 1 386 ? 6.141 -11.646 -26.496 1.00 88.31 386 ALA A CA 1
ATOM 2984 C C . ALA A 1 386 ? 6.019 -11.521 -24.974 1.00 88.31 386 ALA A C 1
ATOM 2986 O O . ALA A 1 386 ? 6.964 -11.834 -24.246 1.00 88.31 386 ALA A O 1
ATOM 2987 N N . LEU A 1 387 ? 4.854 -11.085 -24.497 1.00 88.38 387 LEU A N 1
ATOM 2988 C CA . LEU A 1 387 ? 4.604 -10.852 -23.079 1.00 88.38 387 LEU A CA 1
ATOM 2989 C C . LEU A 1 387 ? 3.274 -11.496 -22.678 1.00 88.38 387 LEU A C 1
ATOM 2991 O O . LEU A 1 387 ? 2.209 -10.880 -22.718 1.00 88.38 387 LEU A O 1
ATOM 2995 N N . GLU A 1 388 ? 3.346 -12.777 -22.324 1.00 88.38 388 GLU A N 1
ATOM 2996 C CA . GLU A 1 388 ? 2.193 -13.544 -21.845 1.00 88.38 388 GLU A CA 1
ATOM 2997 C C . GLU A 1 388 ? 1.798 -13.114 -20.420 1.00 88.38 388 GLU A C 1
ATOM 2999 O O . GLU A 1 388 ? 2.646 -12.612 -19.668 1.00 88.38 388 GLU A O 1
ATOM 3004 N N . PRO A 1 389 ? 0.537 -13.330 -20.010 1.00 86.62 389 PRO A N 1
ATOM 3005 C CA . PRO A 1 389 ? 0.116 -13.091 -18.636 1.00 86.62 389 PRO A CA 1
ATOM 3006 C C . PRO A 1 389 ? 0.987 -13.842 -17.621 1.00 86.62 389 PRO A C 1
ATOM 3008 O O . PRO A 1 389 ? 1.424 -14.969 -17.858 1.00 86.62 389 PRO A O 1
ATOM 3011 N N . HIS A 1 390 ? 1.243 -13.205 -16.478 1.00 87.88 390 HIS A N 1
ATOM 3012 C CA . HIS A 1 390 ? 2.077 -13.732 -15.390 1.00 87.88 390 HIS A CA 1
ATOM 3013 C C . HIS A 1 390 ? 3.561 -13.976 -15.771 1.00 87.88 390 HIS A C 1
ATOM 3015 O O . HIS A 1 390 ? 4.299 -14.675 -15.065 1.00 87.88 390 HIS A O 1
ATOM 3021 N N . ARG A 1 391 ? 4.052 -13.386 -16.872 1.00 90.69 391 ARG A N 1
ATOM 3022 C CA . ARG A 1 391 ? 5.469 -13.456 -17.267 1.00 90.69 391 ARG A CA 1
ATOM 3023 C C . ARG A 1 391 ? 6.241 -12.191 -16.917 1.00 90.69 391 ARG A C 1
ATOM 3025 O O . ARG A 1 391 ? 5.721 -11.075 -16.918 1.00 90.69 391 ARG A O 1
ATOM 3032 N N . VAL A 1 392 ? 7.536 -12.395 -16.692 1.00 94.31 392 VAL A N 1
ATOM 3033 C CA . VAL A 1 392 ? 8.553 -11.344 -16.649 1.00 94.31 392 VAL A CA 1
ATOM 3034 C C . VAL A 1 392 ? 9.438 -11.502 -17.879 1.00 94.31 392 VAL A C 1
ATOM 3036 O O . VAL A 1 392 ? 9.900 -12.605 -18.179 1.00 94.31 392 VAL A O 1
ATOM 3039 N N . LYS A 1 393 ? 9.661 -10.403 -18.594 1.00 94.88 393 LYS A N 1
ATOM 3040 C CA . LYS A 1 393 ? 10.546 -10.334 -19.754 1.00 94.88 393 LYS A CA 1
ATOM 3041 C C . LYS A 1 393 ? 11.623 -9.295 -19.537 1.00 94.88 393 LYS A C 1
ATOM 3043 O O . LYS A 1 393 ? 11.402 -8.256 -18.920 1.00 94.88 393 LYS A O 1
ATOM 3048 N N . THR A 1 394 ? 12.799 -9.595 -20.059 1.00 96.50 394 THR A N 1
ATOM 3049 C CA . THR A 1 394 ? 13.997 -8.800 -19.845 1.00 96.50 394 THR A CA 1
ATOM 3050 C C . THR A 1 394 ? 14.673 -8.578 -21.185 1.00 96.50 394 THR A C 1
ATOM 3052 O O . THR A 1 394 ? 14.911 -9.535 -21.920 1.00 96.50 394 THR A O 1
ATOM 3055 N N . VAL A 1 395 ? 14.933 -7.314 -21.521 1.00 96.12 395 VAL A N 1
ATOM 3056 C CA . VAL A 1 395 ? 15.538 -6.932 -22.800 1.00 96.12 395 VAL A CA 1
ATOM 3057 C C . VAL A 1 395 ? 16.647 -5.899 -22.640 1.00 96.12 395 VAL A C 1
ATOM 3059 O O . VAL A 1 395 ? 16.537 -4.954 -21.855 1.00 96.12 395 VAL A O 1
ATOM 3062 N N . LYS A 1 396 ? 17.722 -6.081 -23.407 1.00 96.25 396 LYS A N 1
ATOM 3063 C CA . LYS A 1 396 ? 18.789 -5.103 -23.623 1.00 96.25 396 LYS A CA 1
ATOM 3064 C C . LYS A 1 396 ? 18.384 -4.208 -24.795 1.00 96.25 396 LYS A C 1
ATOM 3066 O O . LYS A 1 396 ? 18.143 -4.699 -25.894 1.00 96.25 396 LYS A O 1
ATOM 3071 N N . ILE A 1 397 ? 18.329 -2.907 -24.550 1.00 95.38 397 ILE A N 1
ATOM 3072 C CA . ILE A 1 397 ? 18.045 -1.857 -25.531 1.00 95.38 397 ILE A CA 1
ATOM 3073 C C . ILE A 1 397 ? 19.367 -1.183 -25.886 1.00 95.38 397 ILE A C 1
ATOM 3075 O O . ILE A 1 397 ? 20.117 -0.805 -24.987 1.00 95.38 397 ILE A O 1
ATOM 3079 N N . VAL A 1 398 ? 19.646 -1.021 -27.176 1.00 94.44 398 VAL A N 1
ATOM 3080 C CA . VAL A 1 398 ? 20.826 -0.313 -27.691 1.00 94.44 398 VAL A CA 1
ATOM 3081 C C . VAL A 1 398 ? 20.366 0.956 -28.406 1.00 94.44 398 VAL A C 1
ATOM 3083 O O . VAL A 1 398 ? 19.485 0.885 -29.265 1.00 94.44 398 VAL A O 1
ATOM 3086 N N . TYR A 1 399 ? 20.961 2.101 -28.061 1.00 91.31 399 TYR A N 1
ATOM 3087 C CA . TYR A 1 399 ? 20.665 3.425 -28.632 1.00 91.31 399 TYR A CA 1
ATOM 3088 C C . TYR A 1 399 ? 21.734 3.904 -29.615 1.00 91.31 399 TYR A C 1
ATOM 3090 O O . TYR A 1 399 ? 22.930 3.535 -29.503 1.00 91.31 399 TYR A O 1
#

Radius of gyration: 25.73 Å; Cα contacts (8 Å, |Δi|>4): 801; chains: 1; bounding box: 70×69×64 Å